Protein 4UUY (pdb70)

GO terms:
  GO:0000329 fungal-type vacuole membrane (C, IDA)
  GO:0035542 regulation of SNARE complex assembly (P, IDA)
  GO:0042144 vacuole fusion, non-autophagic (P, IDA)
  GO:0035091 phosphatidylinositol binding (F, IDA)
  GO:0033263 CORVET complex (C, IDA)
  GO:0099022 vesicle tethering (P, IDA)
  GO:0045324 late endosome to vacuole transport (P, IGI)
  GO:0006895 Golgi to endosome transport (P, IGI)
  GO:0042144 vacuole fusion, non-autophagic (P, IMP)
  GO:0030674 protein-macromolecule adaptor activity (F, IMP)
  GO:0006904 vesicle docking involved in exocytosis (P, IMP)
  GO:0030897 HOPS complex (C, IPI)
  GO:0005515 protein binding (F, IPI)
  GO:0031901 early endosome membrane (C, IDA)
  GO:0032889 regulation of vacuole fusion, non-autophagic (P, IDA)

Foldseek 3Di:
DKDKDKFFDDDPVADDPWWWADWAAAQQWIWTDTFFKIWIARNVHGVDIDMAGHPDDDDPKGWDDWDAFLHRQWIWTAIPQQWIWIQGPRDIATAVVRRNFAWLDWAHPGRFKIWTKGFWADWIKIWGHPPNYIDIDTAEHERVATGIWNEWDDDPQWIWTDGQQKIAIALGNPPPDPNDYHGLEMDGDAADPDAALGQKEDAPQKIWGQGPFFIWIDGSVAHRCGSVPIDTQGPVLDPDPWRAWYDAPFWIWTADFFKIWIAGPQPRDTPDIDGDQGWNYKYAHNVVRWIWTDHRHTIMTTDMPCVCVVCVVRVPD/DKDKDKFFDDDPVADPPFWWDDWAAAQQWIWIDTFFKIWTARNVDGVDIDMAGHPDDDDPKGWDDWDAFLHRQWIWTAIPQQWIWIQGPRDIATAVVRRNFAWLDWAHPGRFKIWTKGFFADWIKIWGHPPNYIDIDTAEHERVATGIWNEWDDDQQWIWTDGQQKIAIALGNPPPDPNDYHGLEMDGDAADPDAALGQKEDAPQKIWGQGPFFIWIDGSVAHRCGSVPIDTQGQCLDPPSDWRAWDDAPFWIWTADFFKIWIAGPQPRDTPDIDGDVWGWNYKYAHNVVRWIWTDTRRTIMTTDMPCPCVVCVVRVD

Radius of gyration: 25.16 Å; Cα contacts (8 Å, |Δi|>4): 1582; chains: 2; bounding box: 57×69×65 Å

Solvent-accessible surface area: 28488 Å² total; per-residue (Å²): 95,31,120,25,106,34,81,83,33,142,32,154,38,17,101,84,124,43,85,2,36,39,1,70,6,4,27,20,30,0,0,0,0,6,85,92,22,0,32,32,7,28,42,132,76,85,93,101,56,63,108,40,92,8,56,34,64,152,136,137,1,20,7,92,38,4,37,17,1,49,30,2,5,0,8,1,0,21,1,72,83,12,37,3,0,3,5,53,100,38,134,53,43,62,4,119,124,17,118,108,35,55,16,34,17,32,41,27,46,65,8,10,2,3,0,8,0,35,91,173,39,11,59,0,43,69,1,62,1,63,17,177,53,3,70,76,104,46,16,0,44,15,176,194,46,68,15,16,0,57,1,9,1,44,44,71,1,10,0,0,0,1,0,86,38,19,2,6,4,0,87,71,1,81,150,74,167,41,44,4,65,132,30,52,20,63,71,132,60,111,91,30,157,106,126,15,66,68,46,14,14,18,30,73,5,14,1,0,5,4,6,30,81,2,0,4,5,16,41,4,67,165,202,44,144,31,6,79,82,26,83,56,0,56,74,171,60,22,36,159,98,18,21,2,0,4,0,0,13,31,2,0,1,0,0,29,136,61,26,0,0,0,0,3,18,57,77,30,76,50,46,19,64,78,85,59,116,124,9,43,3,8,11,38,0,45,16,22,28,26,6,8,0,10,0,29,87,32,0,16,39,2,29,34,60,45,10,1,18,39,6,4,103,91,44,43,243,102,32,112,26,106,34,81,84,31,140,26,169,44,17,88,93,127,39,89,1,29,39,1,71,6,4,27,18,30,0,0,0,0,9,81,90,22,0,33,32,9,25,39,128,75,73,94,100,53,61,106,42,93,8,57,34,65,150,137,138,1,20,8,90,54,4,41,18,1,50,31,2,3,0,7,0,0,27,0,58,83,3,37,4,0,4,5,41,89,38,132,54,43,62,3,120,123,16,119,102,32,59,29,36,17,32,42,27,47,66,8,11,1,2,0,8,0,34,88,166,38,10,58,0,45,68,1,24,2,63,24,176,54,3,70,78,106,48,16,0,44,18,175,195,46,67,16,15,0,57,1,9,1,46,42,72,1,9,0,0,0,1,0,87,37,19,1,7,3,0,86,74,2,83,152,73,188,61,53,4,64,134,29,51,20,63,71,129,61,112,93,26,156,105,124,15,65,68,45,14,14,18,31,73,5,13,0,0,6,3,7,31,80,2,0,4,5,16,41,5,66,165,199,45,146,30,6,78,81,24,81,54,0,54,41,155,62,12,35,111,199,124,17,22,2,0,4,0,0,14,31,2,0,1,0,0,26,156,45,22,0,0,0,0,3,17,60,78,29,73,50,46,20,62,77,85,61,197,58,120,8,44,2,8,12,38,0,43,16,20,28,26,5,7,0,10,0,30,92,36,0,16,40,2,32,34,54,58,11,1,24,38,5,3,102,92,51,89

B-factor: mean 33.22, std 14.33, range [13.37, 107.97]

Sequence (635 aa):
SIKTRIEEVQLQFLTGNTELTHLKVSNDQLIVTTQRTIYRINLQDPAIVNHFDCPLSKELETIMNVHVSPMGSVILIRRTNFGRYMLLKDGEFTQLNKIKNLDLSSSLHWINETTFLMGIKKTPKLYRVELTGKDITTKLWYENKKLSGGIDDGIAYWEGSLLLTIKDNILYWRDVTNMKFPLVLPDESEQFERLKHHAIKKKFDSYNGLFAWVTSNGIVFGDLKEFGKFLSSSKVLLNFELPDLIKDIVLTAFHILLLRKNTVTMVSQLNNDVVFHETIEKFLGLVRDSVKETFWCCFSNINVFEIIIENEPNSVWNLLVRSIKTRIEEVQLQFLTGNTELTHLKVSNNDQLIVTTQRTIYRINLQDPAIVNHFDCPLSKELETIMNVHVSPMGSVILIRTNFGRYMLLKDGEFTQLNKIKNLDLSSSLHWINETTFLMGIKKTPKLYRVELTGKDITTKLWYENKKLSGGIDDGIAYWEGSLLLTIKDNILYWRDVTNMKFPLVLPDESEQFERLKHHAIKKKFDSYNGLFAWVTSNGIVFGDLKEFGKFLSSSKVLLNFELPDYLIKDIVLTAFHILLLRKNTVTMVSQLNNDVVFHETINEKFLGLVRDSVKETFWCCFSNINVFEIIIENEPNSVWNLLV

InterPro domains:
  IPR000547 Clathrin, heavy chain/VPS, 7-fold repeat [PS50236] (585-741)
  IPR000547 Clathrin, heavy chain/VPS, 7-fold repeat [SM00299] (585-741)
  IPR007810 Pep3/Vps18, beta-propeller domain [PF05131] (4-335)
  IPR058919 Pep3/Vps18, RING C-terminal domain [PF26148] (821-900)

Secondary structure (DSSP, 8-state):
--EEEEEEE--TTTTTT----EEEEETTEEEEE-SSEEEEEETTSTT-EEEEE----SSS--EEEEEE-TTSS-EEEEETTS-EEEEETTEEEE-GGGTT--EEEEEESSSSEEEEEETTS-EEEEEEE-SS-EEEEEEEE-TTS-S-EEEEEEETTEEEEEETTEEEEES--TTS-SSB-S-SEEEE--B--S--S-SEEEETTEEEEEBSSEEEEEETT----TTTT-EEEEGGGS---EEEEEE-SSEEEEEETTEEEEEETTT--EEEEEE---EEEEEEETTTTEEEEEESS-EEEEEEESHHHHHHHHH--/--EEEEEEE--GGG-SS----EEEEETTEEEEE-SSEEEEEETTSTT-EEEEE----SSS--EEEEEE-TTSS-EEEEETTS-EEEEETTEEEE-GGGTT--EEEEEESSSSEEEEEETTS-EEEEEEE-SS-EEEEEEEE-TTS-S-EEEEEEETTEEEEEETTEEEEES--TTS-SSB-S-SEEEE--B--S--S-SEEEETTEEEEEBSSEEEEEETT----TTTT-EEEEGGGSS---EEEEEE-SSEEEEEETTEEEEEETTT--EEEEEE----EEEEEEETTTTEEEEEESS-EEEEEEESHHHHHHHHH-

Structure (mmCIF, N/CA/C/O backbone):
data_4UUY
#
_entry.id   4UUY
#
_cell.length_a   56.250
_cell.length_b   77.534
_cell.length_c   84.508
_cell.angle_alpha   90.00
_cell.angle_beta   98.91
_cell.angle_gamma   90.00
#
_symmetry.space_group_name_H-M   'P 1 21 1'
#
loop_
_entity.id
_entity.type
_entity.pdbx_description
1 polymer 'VACUOLAR MEMBRANE PROTEIN PEP3'
2 non-polymer 'SULFATE ION'
3 non-polymer 1,2-ETHANEDIOL
4 non-polymer GLYCEROL
5 water water
#
loop_
_atom_site.group_PDB
_atom_site.id
_atom_site.type_symbol
_atom_site.label_atom_id
_atom_site.label_alt_id
_atom_site.label_comp_id
_atom_site.label_asym_id
_atom_site.label_entity_id
_atom_site.label_seq_id
_atom_site.pdbx_PDB_ins_code
_atom_site.Cartn_x
_atom_site.Cartn_y
_atom_site.Cartn_z
_atom_site.occupancy
_atom_site.B_iso_or_equiv
_atom_site.auth_seq_id
_atom_site.auth_comp_id
_atom_site.auth_asym_id
_atom_site.auth_atom_id
_atom_site.pdbx_PDB_model_num
ATOM 1 N N . SER A 1 2 ? 8.738 0.823 9.899 1.00 35.97 2 SER A N 1
ATOM 2 C CA . SER A 1 2 ? 8.335 1.371 8.566 1.00 35.72 2 SER A CA 1
ATOM 3 C C . SER A 1 2 ? 7.852 2.841 8.581 1.00 32.68 2 SER A C 1
ATOM 4 O O . SER A 1 2 ? 6.875 3.206 9.225 1.00 31.49 2 SER A O 1
ATOM 7 N N . ILE A 1 3 ? 8.568 3.679 7.849 1.00 31.20 3 ILE A N 1
ATOM 8 C CA . ILE A 1 3 ? 8.304 5.112 7.822 1.00 28.91 3 ILE A CA 1
ATOM 9 C C . ILE A 1 3 ? 7.054 5.407 6.997 1.00 29.16 3 ILE A C 1
ATOM 10 O O . ILE A 1 3 ? 6.788 4.731 6.022 1.00 30.22 3 ILE A O 1
ATOM 15 N N . LYS A 1 4 ? 6.270 6.388 7.418 1.00 29.10 4 LYS A N 1
ATOM 16 C CA . LYS A 1 4 ? 5.118 6.841 6.655 1.00 30.39 4 LYS A CA 1
ATOM 17 C C . LYS A 1 4 ? 5.265 8.329 6.395 1.00 27.91 4 LYS A C 1
ATOM 18 O O . LYS A 1 4 ? 5.377 9.103 7.314 1.00 25.71 4 LYS A O 1
ATOM 24 N N . THR A 1 5 ? 5.296 8.705 5.123 1.00 27.61 5 THR A N 1
ATOM 25 C CA . THR A 1 5 ? 5.389 10.101 4.712 1.00 26.75 5 THR A CA 1
ATOM 26 C C . THR A 1 5 ? 4.201 10.447 3.844 1.00 27.60 5 THR A C 1
ATOM 27 O O . THR A 1 5 ? 3.742 9.626 3.053 1.00 29.18 5 THR A O 1
ATOM 31 N N . ARG A 1 6 ? 3.683 11.657 4.006 1.00 28.14 6 ARG A N 1
ATOM 32 C CA . ARG A 1 6 ? 2.686 12.204 3.079 1.00 29.41 6 ARG A CA 1
ATOM 33 C C . ARG A 1 6 ? 2.701 13.724 3.111 1.00 27.97 6 ARG A C 1
ATOM 34 O O . ARG A 1 6 ? 3.192 14.325 4.058 1.00 26.81 6 ARG A O 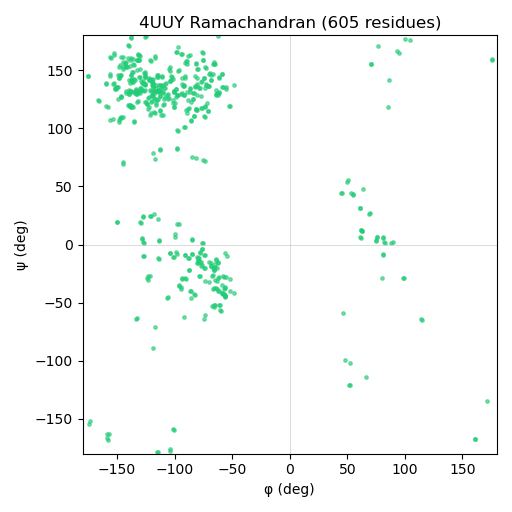1
ATOM 42 N N . ILE A 1 7 ? 2.142 14.328 2.076 1.00 27.88 7 ILE A N 1
ATOM 43 C CA . ILE A 1 7 ? 2.118 15.761 1.930 1.00 27.34 7 ILE A CA 1
ATOM 44 C C . ILE A 1 7 ? 0.670 16.254 2.044 1.00 28.49 7 ILE A C 1
ATOM 45 O O . ILE A 1 7 ? -0.215 15.758 1.371 1.00 29.10 7 ILE A O 1
ATOM 50 N N . GLU A 1 8 ? 0.435 17.225 2.911 1.00 29.71 8 GLU A N 1
ATOM 51 C CA . GLU A 1 8 ? -0.895 17.764 3.100 1.00 32.42 8 GLU A CA 1
ATOM 52 C C . GLU A 1 8 ? -0.881 19.264 2.919 1.00 32.22 8 GLU A C 1
ATOM 53 O O . GLU A 1 8 ? -0.046 19.955 3.472 1.00 30.24 8 GLU A O 1
ATOM 59 N N . GLU A 1 9 ? -1.829 19.762 2.147 1.00 35.73 9 GLU A N 1
ATOM 60 C CA . GLU A 1 9 ? -1.977 21.187 1.938 1.00 37.30 9 GLU A CA 1
ATOM 61 C C . GLU A 1 9 ? -2.428 21.837 3.229 1.00 38.55 9 GLU A C 1
ATOM 62 O O . GLU A 1 9 ? -3.229 21.281 3.986 1.00 38.65 9 GLU A O 1
ATOM 68 N N . VAL A 1 10 ? -1.893 23.018 3.489 1.00 39.35 10 VAL A N 1
ATOM 69 C CA . VAL A 1 10 ? -2.278 23.790 4.645 1.00 40.97 10 VAL A CA 1
ATOM 70 C C . VAL A 1 10 ? -3.182 24.938 4.174 1.00 42.85 10 VAL A C 1
ATOM 71 O O . VAL A 1 10 ? -2.806 25.721 3.290 1.00 43.06 10 VAL A O 1
ATOM 75 N N . GLN A 1 11 ? -4.360 25.048 4.771 1.00 46.52 11 GLN A N 1
ATOM 76 C CA . GLN A 1 11 ? -5.304 26.122 4.419 1.00 50.52 11 GLN A CA 1
ATOM 77 C C . GLN A 1 11 ? -4.891 27.473 5.035 1.00 50.49 11 GLN A C 1
ATOM 78 O O . GLN A 1 11 ? -4.844 27.617 6.246 1.00 47.01 11 GLN A O 1
ATOM 84 N N . LEU A 1 12 ? -4.601 28.453 4.181 1.00 54.11 12 LEU A N 1
ATOM 85 C CA . LEU A 1 12 ? -4.160 29.784 4.607 1.00 57.28 12 LEU A CA 1
ATOM 86 C C . LEU A 1 12 ? -5.126 30.852 4.141 1.00 60.23 12 LEU A C 1
ATOM 87 O O . LEU A 1 12 ? -4.876 31.579 3.162 1.00 62.83 12 LEU A O 1
ATOM 92 N N . GLN A 1 13 ? -6.221 30.964 4.869 1.00 61.62 13 GLN A N 1
ATOM 93 C CA . GLN A 1 13 ? -7.278 31.869 4.468 1.00 66.08 13 GLN A CA 1
ATOM 94 C C . GLN A 1 13 ? -6.853 33.328 4.351 1.00 65.13 13 GLN A C 1
ATOM 95 O O . GLN A 1 13 ? -7.310 34.038 3.444 1.00 66.71 13 GLN A O 1
ATOM 101 N N . PHE A 1 14 ? -5.943 33.752 5.220 1.00 60.90 14 PHE A N 1
ATOM 102 C CA . PHE A 1 14 ? -5.510 35.147 5.268 1.00 62.48 14 PHE A CA 1
ATOM 103 C C . PHE A 1 14 ? -4.993 35.742 3.958 1.00 63.44 14 PHE A C 1
ATOM 104 O O . PHE A 1 14 ? -4.778 36.954 3.889 1.00 62.85 14 PHE A O 1
ATOM 112 N N . LEU A 1 15 ? -4.779 34.912 2.942 1.00 66.84 15 LEU A N 1
ATOM 113 C CA . LEU A 1 15 ? -4.156 35.354 1.702 1.00 72.80 15 LEU A CA 1
ATOM 114 C C . LEU A 1 15 ? -5.128 35.818 0.611 1.00 78.35 15 LEU A C 1
ATOM 115 O O . LEU A 1 15 ? -5.091 36.974 0.203 1.00 80.61 15 LEU A O 1
ATOM 120 N N . THR A 1 16 ? -5.976 34.899 0.142 1.00 82.96 16 THR A N 1
ATOM 121 C CA . THR A 1 16 ? -6.921 35.123 -0.979 1.00 87.46 16 THR A CA 1
ATOM 122 C C . THR A 1 16 ? -6.258 35.093 -2.391 1.00 88.12 16 THR A C 1
ATOM 123 O O . THR A 1 16 ? -5.023 35.047 -2.540 1.00 86.98 16 THR A O 1
ATOM 127 N N . GLY A 1 17 ? -7.110 35.102 -3.417 1.00 88.45 17 GLY A N 1
ATOM 128 C CA . GLY A 1 17 ? -6.713 34.884 -4.816 1.00 85.76 17 GLY A CA 1
ATOM 129 C C . GLY A 1 17 ? -5.639 35.792 -5.385 1.00 82.71 17 GLY A C 1
ATOM 130 O O . GLY A 1 17 ? -4.905 35.396 -6.284 1.00 79.87 17 GLY A O 1
ATOM 131 N N . ASN A 1 18 ? -5.549 37.008 -4.861 1.00 81.89 18 ASN A N 1
ATOM 132 C CA . ASN A 1 18 ? -4.653 38.035 -5.400 1.00 81.33 18 ASN A CA 1
ATOM 133 C C . ASN A 1 18 ? -3.169 37.820 -5.087 1.00 74.90 18 ASN A C 1
ATOM 134 O O . ASN A 1 18 ? -2.346 37.608 -5.983 1.00 76.55 18 ASN A O 1
ATOM 139 N N . THR A 1 19 ? -2.833 37.867 -3.808 1.00 65.69 19 THR A N 1
ATOM 140 C CA . THR A 1 19 ? -1.470 38.092 -3.414 1.00 59.68 19 THR A CA 1
ATOM 141 C C . THR A 1 19 ? -0.734 36.759 -3.248 1.00 53.86 19 THR A C 1
ATOM 142 O O . THR A 1 19 ? -1.318 35.730 -2.860 1.00 53.68 19 THR A O 1
ATOM 146 N N . GLU A 1 20 ? 0.546 36.794 -3.601 1.00 47.40 20 GLU A N 1
ATOM 147 C CA . GLU A 1 20 ? 1.389 35.616 -3.600 1.00 43.88 20 GLU A CA 1
ATOM 148 C C . GLU A 1 20 ? 2.339 35.573 -2.430 1.00 39.39 20 GLU A C 1
ATOM 149 O O . GLU A 1 20 ? 2.772 36.601 -1.915 1.00 36.95 20 GLU A O 1
ATOM 155 N N . LEU A 1 21 ? 2.691 34.344 -2.076 1.00 36.00 21 LEU A N 1
ATOM 156 C CA . LEU A 1 21 ? 3.685 34.071 -1.063 1.00 32.86 21 LEU A CA 1
ATOM 157 C C . LEU A 1 21 ? 5.076 34.208 -1.648 1.00 30.06 21 LEU A C 1
ATOM 158 O O . LEU A 1 21 ? 5.296 33.865 -2.794 1.00 30.10 21 LEU A O 1
ATOM 163 N N . THR A 1 22 ? 6.004 34.729 -0.857 1.00 27.85 22 THR A N 1
ATOM 164 C CA . THR A 1 22 ? 7.406 34.843 -1.260 1.00 27.10 22 THR A CA 1
ATOM 165 C C . THR A 1 22 ? 8.365 34.131 -0.289 1.00 25.26 22 THR A C 1
ATOM 166 O O . THR A 1 22 ? 9.436 33.705 -0.699 1.00 24.85 22 THR A O 1
ATOM 170 N N . HIS A 1 23 ? 8.014 34.057 0.986 1.00 24.55 23 HIS A N 1
ATOM 171 C CA . HIS A 1 23 ? 8.831 33.313 1.959 1.00 24.42 23 HIS A CA 1
ATOM 172 C C . HIS A 1 23 ? 7.982 32.621 3.008 1.00 24.19 23 HIS A C 1
ATOM 173 O O . HIS A 1 23 ? 6.882 33.082 3.349 1.00 24.21 23 HIS A O 1
ATOM 180 N N . LEU A 1 24 ? 8.519 31.514 3.514 1.00 23.41 24 LEU A N 1
ATOM 181 C CA . LEU A 1 24 ? 7.925 30.771 4.609 1.00 22.37 24 LEU A CA 1
ATOM 182 C C . LEU A 1 24 ? 9.011 30.351 5.575 1.00 20.93 24 LEU A C 1
ATOM 183 O O . LEU A 1 24 ? 10.048 29.864 5.165 1.00 20.22 24 LEU A O 1
ATOM 188 N N . LYS A 1 25 ? 8.776 30.584 6.860 1.00 20.51 25 LYS A N 1
ATOM 189 C CA . LYS A 1 25 ? 9.589 29.989 7.910 1.00 20.46 25 LYS A CA 1
ATOM 190 C C . LYS A 1 25 ? 8.669 29.416 8.961 1.00 20.99 25 LYS A C 1
ATOM 191 O O . LYS A 1 25 ? 7.551 29.909 9.146 1.00 22.93 25 LYS A O 1
ATOM 197 N N . VAL A 1 26 ? 9.111 28.356 9.634 1.00 19.53 26 VAL A N 1
ATOM 198 C CA . VAL A 1 26 ? 8.338 27.812 10.744 1.00 18.61 26 VAL A CA 1
ATOM 199 C C . VAL A 1 26 ? 9.255 27.562 11.912 1.00 18.70 26 VAL A C 1
ATOM 200 O O . VAL A 1 26 ? 10.335 26.945 11.772 1.00 16.77 26 VAL A O 1
ATOM 204 N N . SER A 1 27 ? 8.837 28.073 13.075 1.00 19.95 27 SER A N 1
ATOM 205 C CA . SER A 1 27 ? 9.689 28.009 14.243 1.00 20.66 27 SER A CA 1
ATOM 206 C C . SER A 1 27 ? 8.851 27.915 15.479 1.00 20.96 27 SER A C 1
ATOM 207 O O . SER A 1 27 ? 7.949 28.713 15.654 1.00 20.03 27 SER A O 1
ATOM 210 N N . ASN A 1 28 ? 9.097 26.885 16.296 1.00 20.79 28 ASN A N 1
ATOM 211 C CA . ASN A 1 28 ? 8.364 26.690 17.527 1.00 21.75 28 ASN A CA 1
ATOM 212 C C . ASN A 1 28 ? 6.841 26.690 17.338 1.00 21.42 28 ASN A C 1
ATOM 213 O O . ASN A 1 28 ? 6.091 27.315 18.120 1.00 20.75 28 ASN A O 1
ATOM 218 N N . ASP A 1 29 ? 6.389 25.990 16.301 1.00 20.39 29 ASP A N 1
ATOM 219 C CA . ASP A 1 29 ? 4.964 25.982 15.886 1.00 21.28 29 ASP A CA 1
ATOM 220 C C . ASP A 1 29 ? 4.380 27.320 15.447 1.00 21.25 29 ASP A C 1
ATOM 221 O O . ASP A 1 29 ? 3.156 27.439 15.302 1.00 20.87 29 ASP A O 1
ATOM 226 N N . GLN A 1 30 ? 5.241 28.303 15.225 1.00 21.53 30 GLN A N 1
ATOM 227 C CA . GLN A 1 30 ? 4.819 29.581 14.661 1.00 24.46 30 GLN A CA 1
ATOM 228 C C . GLN A 1 30 ? 5.167 29.578 13.191 1.00 23.11 30 GLN A C 1
ATOM 229 O O . GLN A 1 30 ? 6.313 29.449 12.819 1.00 20.38 30 GLN A O 1
ATOM 235 N N . LEU A 1 31 ? 4.144 29.691 12.364 1.00 24.50 31 LEU A N 1
ATOM 236 C CA . LEU A 1 31 ? 4.332 29.752 10.947 1.00 25.05 31 LEU A CA 1
ATOM 237 C C . LEU A 1 31 ? 4.443 31.213 10.519 1.00 25.05 31 LEU A C 1
ATOM 238 O O . LEU A 1 31 ? 3.632 32.065 10.887 1.00 24.53 31 LEU A O 1
ATOM 243 N N . ILE A 1 32 ? 5.487 31.513 9.767 1.00 26.08 32 ILE A N 1
ATOM 244 C CA . ILE A 1 32 ? 5.722 32.869 9.277 1.00 27.32 32 ILE A CA 1
ATOM 245 C C . ILE A 1 32 ? 5.747 32.822 7.769 1.00 26.81 32 ILE A C 1
ATOM 246 O O . ILE A 1 32 ? 6.646 32.224 7.190 1.00 26.38 32 ILE A O 1
ATOM 251 N N . VAL A 1 33 ? 4.740 33.446 7.154 1.00 27.44 33 VAL A N 1
ATOM 252 C CA . VAL A 1 33 ? 4.658 33.616 5.708 1.00 27.30 33 VAL A CA 1
ATOM 253 C C . VAL A 1 33 ? 4.751 35.104 5.364 1.00 26.61 33 VAL A C 1
ATOM 254 O O . VAL A 1 33 ? 4.215 35.951 6.075 1.00 27.16 33 VAL A O 1
ATOM 258 N N . THR A 1 34 ? 5.403 35.411 4.251 1.00 25.65 34 THR A N 1
ATOM 259 C CA . THR A 1 34 ? 5.468 36.783 3.746 1.00 25.05 34 THR A CA 1
ATOM 260 C C . THR A 1 34 ? 5.001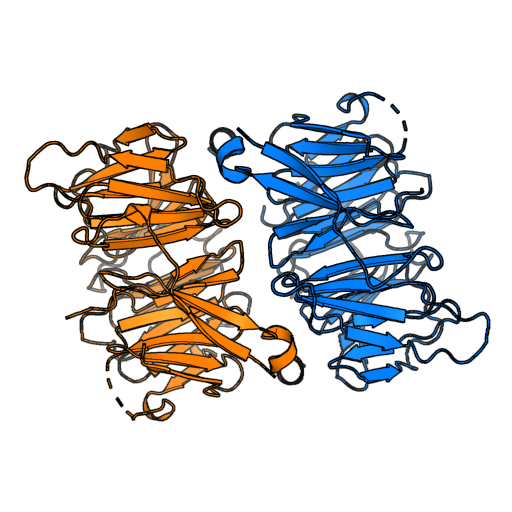 36.842 2.322 1.00 24.72 34 THR A C 1
ATOM 261 O O . THR A 1 34 ? 5.141 35.880 1.561 1.00 24.79 34 THR A O 1
ATOM 265 N N . THR A 1 35 ? 4.409 37.981 1.988 1.00 24.73 35 THR A N 1
ATOM 266 C CA . THR A 1 35 ? 4.141 38.361 0.627 1.00 25.26 35 THR A CA 1
ATOM 267 C C . THR A 1 35 ? 5.232 39.364 0.263 1.00 25.34 35 THR A C 1
ATOM 268 O O . THR A 1 35 ? 6.280 39.381 0.900 1.00 23.68 35 THR A O 1
ATOM 272 N N . GLN A 1 36 ? 4.986 40.188 -0.748 1.00 27.35 36 GLN A N 1
ATOM 273 C CA . GLN A 1 36 ? 5.891 41.280 -1.119 1.00 28.43 36 GLN A CA 1
ATOM 274 C C . GLN A 1 36 ? 6.118 42.255 0.034 1.00 26.80 36 GLN A C 1
ATOM 275 O O . GLN A 1 36 ? 7.238 42.694 0.253 1.00 24.38 36 GLN A O 1
ATOM 281 N N . ARG A 1 37 ? 5.043 42.590 0.751 1.00 26.98 37 ARG A N 1
ATOM 282 C CA . ARG A 1 37 ? 5.055 43.686 1.728 1.00 27.77 37 ARG A CA 1
ATOM 283 C C . ARG A 1 37 ? 4.572 43.367 3.152 1.00 26.56 37 ARG A C 1
ATOM 284 O O . ARG A 1 37 ? 4.719 44.204 4.033 1.00 25.57 37 ARG A O 1
ATOM 292 N N . THR A 1 38 ? 3.982 42.189 3.368 1.00 25.17 38 THR A N 1
ATOM 293 C CA . THR A 1 38 ? 3.342 41.871 4.629 1.00 24.49 38 THR A CA 1
ATOM 294 C C . THR A 1 38 ? 3.904 40.562 5.191 1.00 23.68 38 THR A C 1
ATOM 295 O O . THR A 1 38 ? 4.208 39.627 4.437 1.00 22.26 38 THR A O 1
ATOM 299 N N . ILE A 1 39 ? 4.010 40.522 6.517 1.00 23.27 39 ILE A N 1
ATOM 300 C CA . ILE A 1 39 ? 4.489 39.374 7.245 1.00 23.98 39 ILE A CA 1
ATOM 301 C C . ILE A 1 39 ? 3.363 38.857 8.125 1.00 24.88 39 ILE A C 1
ATOM 302 O O . ILE A 1 39 ? 2.870 39.594 8.975 1.00 24.95 39 ILE A O 1
ATOM 307 N N . TYR A 1 40 ? 2.988 37.590 7.921 1.00 25.50 40 TYR A N 1
ATOM 308 C CA . TYR A 1 40 ? 1.911 36.936 8.673 1.00 26.86 40 TYR A CA 1
ATOM 309 C C . TYR A 1 40 ? 2.490 35.897 9.619 1.00 27.59 40 TYR A C 1
ATOM 310 O O . TYR A 1 40 ? 3.358 35.129 9.218 1.00 27.41 40 TYR A O 1
ATOM 319 N N . ARG A 1 41 ? 2.006 35.889 10.866 1.00 29.66 41 ARG A N 1
ATOM 320 C CA . ARG A 1 41 ? 2.421 34.932 11.888 1.00 31.48 41 ARG A CA 1
ATOM 321 C C . ARG A 1 41 ? 1.180 34.221 12.387 1.00 31.12 41 ARG A C 1
ATOM 322 O O . ARG A 1 41 ? 0.195 34.861 12.730 1.00 30.50 41 ARG A O 1
ATOM 330 N N . ILE A 1 42 ? 1.229 32.890 12.342 1.00 30.32 42 ILE A N 1
ATOM 331 C CA . ILE A 1 42 ? 0.147 32.040 12.794 1.00 31.37 42 ILE A CA 1
ATOM 332 C C . ILE A 1 42 ? 0.674 30.955 13.718 1.00 29.30 42 ILE A C 1
ATOM 333 O O . ILE A 1 42 ? 1.659 30.272 13.407 1.00 28.75 42 ILE A O 1
ATOM 338 N N . ASN A 1 43 ? 0.007 30.799 14.848 1.00 28.64 43 ASN A N 1
ATOM 339 C CA . ASN A 1 43 ? 0.303 29.720 15.758 1.00 28.48 43 ASN A CA 1
ATOM 340 C C . ASN A 1 43 ? -0.399 28.474 15.249 1.00 28.10 43 ASN A C 1
ATOM 341 O O . ASN A 1 43 ? -1.634 28.413 15.186 1.00 27.01 43 ASN A O 1
ATOM 346 N N . LEU A 1 44 ? 0.389 27.475 14.899 1.00 27.11 44 LEU A N 1
ATOM 347 C CA . LEU A 1 44 ? -0.189 26.263 14.367 1.00 29.52 44 LEU A CA 1
ATOM 348 C C . LEU A 1 44 ? -1.085 25.546 15.360 1.00 30.81 44 LEU A C 1
ATOM 349 O O . LEU A 1 44 ? -1.900 24.740 14.951 1.00 31.32 44 LEU A O 1
ATOM 354 N N . GLN A 1 45 ? -0.939 25.826 16.652 1.00 32.12 45 GLN A N 1
ATOM 355 C CA . GLN A 1 45 ? -1.790 25.191 17.649 1.00 34.62 45 GLN A CA 1
ATOM 356 C C . GLN A 1 45 ? -3.143 25.877 17.725 1.00 35.47 45 GLN A C 1
ATOM 357 O O . GLN A 1 45 ? -4.076 25.320 18.275 1.00 35.81 45 GLN A O 1
ATOM 363 N N . ASP A 1 46 ? -3.235 27.084 17.165 1.00 35.23 46 ASP A N 1
ATOM 364 C CA . ASP A 1 46 ? -4.483 27.847 17.096 1.00 35.35 46 ASP A CA 1
ATOM 365 C C . ASP A 1 46 ? -4.530 28.644 15.785 1.00 34.36 46 ASP A C 1
ATOM 366 O O . ASP A 1 46 ? -4.378 29.858 15.792 1.00 33.37 46 ASP A O 1
ATOM 371 N N . PRO A 1 47 ? -4.709 27.957 14.653 1.00 34.02 47 PRO A N 1
ATOM 372 C CA . PRO A 1 47 ? -4.552 28.591 13.324 1.00 34.55 47 PRO A CA 1
ATOM 373 C C . PRO A 1 47 ? -5.503 29.697 12.879 1.00 35.70 47 PRO A C 1
ATOM 374 O O . PRO A 1 47 ? -5.170 30.404 11.947 1.00 36.07 47 PRO A O 1
ATOM 378 N N . ALA A 1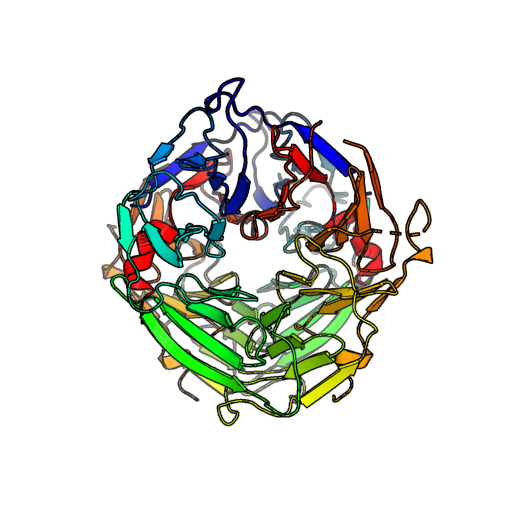 48 ? -6.648 29.853 13.528 1.00 36.83 48 ALA A N 1
ATOM 379 C CA . ALA A 1 48 ? -7.623 30.875 13.149 1.00 38.40 48 ALA A CA 1
ATOM 380 C C . ALA A 1 48 ? -7.249 32.279 13.674 1.00 38.32 48 ALA A C 1
ATOM 381 O O . ALA A 1 48 ? -7.849 33.284 13.284 1.00 38.75 48 ALA A O 1
ATOM 383 N N . ILE A 1 49 ? -6.271 32.342 14.571 1.00 37.23 49 ILE A N 1
ATOM 384 C CA . ILE A 1 49 ? -5.695 33.620 14.976 1.00 37.02 49 ILE A CA 1
ATOM 385 C C . ILE A 1 49 ? -4.541 33.888 14.025 1.00 35.10 49 ILE A C 1
ATOM 386 O O . ILE A 1 49 ? -3.554 33.145 13.980 1.00 33.52 49 ILE A O 1
ATOM 391 N N . VAL A 1 50 ? -4.695 34.944 13.247 1.00 34.66 50 VAL A N 1
ATOM 392 C CA . VAL A 1 50 ? -3.688 35.358 12.303 1.00 33.63 50 VAL A CA 1
ATOM 393 C C . VAL A 1 50 ? -3.254 36.768 12.690 1.00 32.81 50 VAL A C 1
ATOM 394 O O . VAL A 1 50 ? -4.080 37.662 12.824 1.00 32.13 50 VAL A O 1
ATOM 398 N N . ASN A 1 51 ? -1.960 36.942 12.920 1.00 31.35 51 ASN A N 1
ATOM 399 C CA . ASN A 1 51 ? -1.408 38.265 13.164 1.00 32.31 51 ASN A CA 1
ATOM 400 C C . ASN A 1 51 ? -0.702 38.673 11.889 1.00 30.67 51 ASN A C 1
ATOM 401 O O . ASN A 1 51 ? -0.203 37.824 11.156 1.00 28.01 51 ASN A O 1
ATOM 406 N N . HIS A 1 52 ? -0.665 39.963 11.620 1.00 31.18 52 HIS A N 1
ATOM 407 C CA . HIS A 1 52 ? 0.066 40.452 10.463 1.00 31.85 52 HIS A CA 1
ATOM 408 C C . HIS A 1 52 ? 0.813 41.723 10.812 1.00 31.95 52 HIS A C 1
ATOM 409 O O . HIS A 1 52 ? 0.412 42.478 11.704 1.00 32.56 52 HIS A O 1
ATOM 416 N N . PHE A 1 53 ? 1.894 41.950 10.080 1.00 30.67 53 PHE A N 1
ATOM 417 C CA . PHE A 1 53 ? 2.783 43.065 10.307 1.00 30.61 53 PHE A CA 1
ATOM 418 C C . PHE A 1 53 ? 3.155 43.646 8.955 1.00 30.12 53 PHE A C 1
ATOM 419 O O . PHE A 1 53 ? 3.707 42.956 8.102 1.00 28.77 53 PHE A O 1
ATOM 427 N N . ASP A 1 54 ? 2.801 44.903 8.741 1.00 31.67 54 ASP A N 1
ATOM 428 C CA . ASP A 1 54 ? 3.093 45.576 7.477 1.00 32.92 54 ASP A CA 1
ATOM 429 C C . ASP A 1 54 ? 4.532 46.056 7.517 1.00 31.58 54 ASP A C 1
ATOM 430 O O . ASP A 1 54 ? 4.891 46.872 8.351 1.00 30.84 54 ASP A O 1
ATOM 435 N N . CYS A 1 55 ? 5.380 45.526 6.650 1.00 32.12 55 CYS A N 1
ATOM 436 C CA . CYS A 1 55 ? 6.790 45.923 6.667 1.00 32.35 55 CYS A CA 1
ATOM 437 C C . CYS A 1 55 ? 6.801 47.411 6.340 1.00 34.25 55 CYS A C 1
ATOM 438 O O . CYS A 1 55 ? 6.155 47.822 5.381 1.00 34.66 55 CYS A O 1
ATOM 441 N N . PRO A 1 56 ? 7.504 48.230 7.147 1.00 36.19 56 PRO A N 1
ATOM 442 C CA . PRO A 1 56 ? 7.449 49.688 6.980 1.00 38.73 56 PRO A CA 1
ATOM 443 C C . PRO A 1 56 ? 8.271 50.124 5.774 1.00 41.02 56 PRO A C 1
ATOM 444 O O . PRO A 1 56 ? 9.352 50.692 5.922 1.00 42.13 56 PRO A O 1
ATOM 448 N N . LEU A 1 57 ? 7.747 49.844 4.590 1.00 42.86 57 LEU A N 1
ATOM 449 C CA . LEU A 1 57 ? 8.488 50.036 3.369 1.00 45.45 57 LEU A CA 1
ATOM 450 C C . LEU A 1 57 ? 8.327 51.474 2.899 1.00 51.08 57 LEU A C 1
ATOM 451 O O . LEU A 1 57 ? 7.264 51.869 2.438 1.00 50.67 57 LEU A O 1
ATOM 456 N N . SER A 1 58 ? 9.390 52.263 3.052 1.00 56.84 58 SER A N 1
ATOM 457 C CA . SER A 1 58 ? 9.522 53.518 2.321 1.00 61.53 58 SER A CA 1
ATOM 458 C C . SER A 1 58 ? 9.641 53.135 0.849 1.00 63.43 58 SER A C 1
ATOM 459 O O . SER A 1 58 ? 10.050 52.016 0.534 1.00 66.71 58 SER A O 1
ATOM 462 N N . LYS A 1 59 ? 9.270 54.041 -0.047 1.00 63.68 59 LYS A N 1
ATOM 463 C CA . LYS A 1 59 ? 9.339 53.787 -1.494 1.00 63.91 59 LYS A CA 1
ATOM 464 C C . LYS A 1 59 ? 8.294 52.780 -1.988 1.00 60.53 59 LYS A C 1
ATOM 465 O O . LYS A 1 59 ? 7.825 51.921 -1.254 1.00 58.95 59 LYS A O 1
ATOM 471 N N . GLU A 1 60 ? 7.975 52.890 -3.268 1.00 59.16 60 GLU A N 1
ATOM 472 C CA . GLU A 1 60 ? 6.924 52.102 -3.903 1.00 59.35 60 GLU A CA 1
ATOM 473 C C . GLU A 1 60 ? 7.420 50.740 -4.405 1.00 52.75 60 GLU A C 1
ATOM 474 O O . GLU A 1 60 ? 6.722 49.742 -4.278 1.00 54.43 60 GLU A O 1
ATOM 480 N N . LEU A 1 61 ? 8.620 50.714 -4.978 1.00 45.93 61 LEU A N 1
ATOM 481 C CA . LEU A 1 61 ? 9.202 49.498 -5.532 1.00 41.67 61 LEU A CA 1
ATOM 482 C C . LEU A 1 61 ? 9.919 48.672 -4.472 1.00 36.80 61 LEU A C 1
ATOM 483 O O . LEU A 1 61 ? 10.510 47.644 -4.786 1.00 35.76 61 LEU A O 1
ATOM 488 N N . GLU A 1 62 ? 9.849 49.085 -3.211 1.00 34.12 62 GLU A N 1
ATOM 489 C CA . GLU A 1 62 ? 10.513 48.332 -2.154 1.00 31.56 62 GLU A CA 1
ATOM 490 C C . GLU A 1 62 ? 9.643 47.163 -1.691 1.00 29.70 62 GLU A C 1
ATOM 491 O O . GLU A 1 62 ? 8.470 47.333 -1.403 1.00 29.52 62 GLU A O 1
ATOM 497 N N . THR A 1 63 ? 10.246 45.976 -1.631 1.00 28.36 63 THR A N 1
ATOM 498 C CA . THR A 1 63 ? 9.586 44.753 -1.177 1.00 27.14 63 THR A CA 1
ATOM 499 C C . THR A 1 63 ? 10.534 43.943 -0.308 1.00 26.90 63 THR A C 1
ATOM 500 O O . THR A 1 63 ? 11.739 44.225 -0.238 1.00 26.02 63 THR A O 1
ATOM 504 N N . ILE A 1 64 ? 9.985 42.902 0.323 1.00 27.56 64 ILE A N 1
ATOM 505 C CA . ILE A 1 64 ? 10.743 42.003 1.168 1.00 27.10 64 ILE A CA 1
ATOM 506 C C . ILE A 1 64 ? 11.535 41.047 0.291 1.00 28.54 64 ILE A C 1
ATOM 507 O O . ILE A 1 64 ? 10.971 40.365 -0.567 1.00 29.32 64 ILE A O 1
ATOM 512 N N . MET A 1 65 ? 12.838 40.953 0.533 1.00 29.36 65 MET A N 1
ATOM 513 C CA . MET A 1 65 ? 13.706 40.111 -0.285 1.00 30.58 65 MET A CA 1
ATOM 514 C C . MET A 1 65 ? 14.116 38.821 0.444 1.00 30.77 65 MET A C 1
ATOM 515 O O . MET A 1 65 ? 14.085 37.729 -0.134 1.00 28.48 65 MET A O 1
ATOM 520 N N . ASN A 1 66 ? 14.508 38.950 1.705 1.00 30.77 66 ASN A N 1
ATOM 521 C CA . ASN A 1 66 ? 14.950 37.814 2.510 1.00 32.02 66 ASN A CA 1
ATOM 522 C C . ASN A 1 66 ? 14.351 37.900 3.916 1.00 29.08 66 ASN A C 1
ATOM 523 O O . ASN A 1 66 ? 14.118 38.983 4.441 1.00 28.42 66 ASN A O 1
ATOM 528 N N . VAL A 1 67 ? 14.103 36.740 4.503 1.00 27.24 67 VAL A N 1
ATOM 529 C CA . VAL A 1 67 ? 13.535 36.609 5.830 1.00 25.95 67 VAL A CA 1
ATOM 530 C C . VAL A 1 67 ? 14.407 35.601 6.550 1.00 24.09 67 VAL A C 1
ATOM 531 O O . VAL A 1 67 ? 14.600 34.498 6.056 1.00 24.51 67 VAL A O 1
ATOM 535 N N . HIS A 1 68 ? 14.959 35.999 7.687 1.00 22.52 68 HIS A N 1
ATOM 536 C CA . HIS A 1 68 ? 15.805 35.129 8.491 1.00 21.76 68 HIS A CA 1
ATOM 537 C C . HIS A 1 68 ? 15.250 35.092 9.893 1.00 21.15 68 HIS A C 1
ATOM 538 O O . HIS A 1 68 ? 15.119 36.130 10.536 1.00 22.12 68 HIS A O 1
ATOM 545 N N . VAL A 1 69 ? 14.933 33.899 10.371 1.00 21.21 69 VAL A N 1
ATOM 546 C CA . VAL A 1 69 ? 14.238 33.710 11.642 1.00 21.35 69 VAL A CA 1
ATOM 547 C C . VAL A 1 69 ? 15.171 32.917 12.503 1.00 21.31 69 VAL A C 1
ATOM 548 O O . VAL A 1 69 ? 15.788 31.961 12.038 1.00 21.92 69 VAL A O 1
ATOM 552 N N . SER A 1 70 ? 15.256 33.305 13.767 1.00 21.26 70 SER A N 1
ATOM 553 C CA . SER A 1 70 ? 16.112 32.629 14.710 1.00 20.77 70 SER A CA 1
ATOM 554 C C . SER A 1 70 ? 15.586 31.209 14.943 1.00 20.03 70 SER A C 1
ATOM 555 O O . SER A 1 70 ? 14.397 30.926 14.700 1.00 19.26 70 SER A O 1
ATOM 558 N N . PRO A 1 71 ? 16.476 30.291 15.347 1.00 20.36 71 PRO A N 1
ATOM 559 C CA . PRO A 1 71 ? 16.073 28.877 15.439 1.00 20.68 71 PRO A CA 1
ATOM 560 C C . PRO A 1 71 ? 14.747 28.670 16.186 1.00 21.14 71 PRO A C 1
ATOM 561 O O . PRO A 1 71 ? 13.895 27.943 15.712 1.00 21.37 71 PRO A O 1
ATOM 565 N N . MET A 1 72 ? 14.540 29.393 17.286 1.00 22.50 72 MET A N 1
ATOM 566 C CA . MET A 1 72 ? 13.340 29.230 18.103 1.00 23.49 72 MET A CA 1
ATOM 567 C C . MET A 1 72 ? 12.233 30.261 17.884 1.00 23.58 72 MET A C 1
ATOM 568 O O . MET A 1 72 ? 11.273 30.304 18.656 1.00 23.67 72 MET A O 1
ATOM 573 N N . GLY A 1 73 ? 12.397 31.118 16.886 1.00 21.75 73 GLY A N 1
ATOM 574 C CA . GLY A 1 73 ? 11.332 32.032 16.488 1.00 22.42 73 GLY A CA 1
ATOM 575 C C . GLY A 1 73 ? 11.276 33.396 17.176 1.00 22.77 73 GLY A C 1
ATOM 576 O O . GLY A 1 73 ? 10.364 34.161 16.907 1.00 22.06 73 GLY A O 1
ATOM 577 N N . SER A 1 74 ? 12.225 33.701 18.067 1.00 23.87 74 SER A N 1
ATOM 578 C CA . SER A 1 74 ? 12.126 34.920 18.889 1.00 24.74 74 SER A CA 1
ATOM 579 C C . SER A 1 74 ? 12.399 36.187 18.095 1.00 26.31 74 SER A C 1
ATOM 580 O O . SER A 1 74 ? 11.803 37.241 18.378 1.00 27.17 74 SER A O 1
ATOM 583 N N . VAL A 1 75 ? 13.258 36.089 17.075 1.00 25.86 75 VAL A N 1
ATOM 584 C CA . VAL A 1 75 ? 13.550 37.237 16.236 1.00 26.61 75 VAL A CA 1
ATOM 585 C C . VAL A 1 75 ? 13.399 36.936 14.747 1.00 24.55 75 VAL A C 1
ATOM 586 O O . VAL A 1 75 ? 13.730 35.847 14.271 1.00 22.26 75 VAL A O 1
ATOM 590 N N . ILE A 1 76 ? 12.858 37.924 14.042 1.00 24.00 76 ILE A N 1
ATOM 591 C CA . ILE A 1 76 ? 12.663 37.889 12.612 1.00 24.74 76 ILE A CA 1
ATOM 592 C C . ILE A 1 76 ? 13.490 39.024 11.972 1.00 24.33 76 ILE A C 1
ATOM 593 O O . ILE A 1 76 ? 13.230 40.214 12.195 1.00 25.12 76 ILE A O 1
ATOM 598 N N . LEU A 1 77 ? 14.491 38.659 11.190 1.00 23.03 77 LEU A N 1
ATOM 599 C CA . LEU A 1 77 ? 15.338 39.642 10.540 1.00 23.03 77 LEU A CA 1
ATOM 600 C C . LEU A 1 77 ? 14.879 39.734 9.106 1.00 22.48 77 LEU A C 1
ATOM 601 O O . LEU A 1 77 ? 14.825 38.716 8.413 1.00 21.74 77 LEU A O 1
ATOM 606 N N . ILE A 1 78 ? 14.484 40.932 8.685 1.00 22.43 78 ILE A N 1
ATOM 607 C CA . ILE A 1 78 ? 13.994 41.177 7.329 1.00 23.75 78 ILE A CA 1
ATOM 608 C C . ILE A 1 78 ? 14.973 42.033 6.507 1.00 24.22 78 ILE A C 1
ATOM 609 O O . ILE A 1 78 ? 15.481 43.053 6.997 1.00 24.49 78 ILE A O 1
ATOM 614 N N A ARG A 1 79 ? 15.229 41.619 5.267 0.50 24.54 79 ARG A N 1
ATOM 615 N N B ARG A 1 79 ? 15.235 41.607 5.271 0.50 24.49 79 ARG A N 1
ATOM 616 C CA A ARG A 1 79 ? 15.976 42.432 4.301 0.50 24.92 79 ARG A CA 1
ATOM 617 C CA B ARG A 1 79 ? 15.973 42.414 4.300 0.50 24.85 79 ARG A CA 1
ATOM 618 C C A ARG A 1 79 ? 15.067 42.801 3.147 0.50 24.78 79 ARG A C 1
ATOM 619 C C B ARG A 1 79 ? 15.062 42.799 3.148 0.50 24.74 79 ARG A C 1
ATOM 620 O O A ARG A 1 79 ? 14.351 41.952 2.624 0.50 24.28 79 ARG A O 1
ATOM 621 O O B ARG A 1 79 ? 14.347 41.952 2.622 0.50 24.25 79 ARG A O 1
ATOM 636 N N . THR A 1 80 ? 15.114 44.067 2.739 1.00 24.92 80 THR A N 1
ATOM 637 C CA . THR A 1 80 ? 14.354 44.525 1.584 1.00 25.45 80 THR A CA 1
ATOM 638 C C . THR A 1 80 ? 15.218 44.549 0.344 1.00 25.15 80 THR A C 1
ATOM 639 O O . THR A 1 80 ? 16.436 44.405 0.400 1.00 25.17 80 THR A O 1
ATOM 643 N N . ASN A 1 81 ? 14.580 44.745 -0.792 1.00 25.64 81 ASN A N 1
ATOM 644 C CA . ASN A 1 81 ? 15.321 44.798 -2.043 1.00 26.18 81 ASN A CA 1
ATOM 645 C C . ASN A 1 81 ? 16.008 46.148 -2.221 1.00 26.11 81 ASN A C 1
ATOM 646 O O . ASN A 1 81 ? 16.785 46.308 -3.135 1.00 26.71 81 ASN A O 1
ATOM 651 N N . PHE A 1 82 ? 15.730 47.095 -1.326 1.00 26.20 82 PHE A N 1
ATOM 652 C CA . PHE A 1 82 ? 16.460 48.360 -1.268 1.00 27.56 82 PHE A CA 1
ATOM 653 C C . PHE A 1 82 ? 17.596 48.347 -0.218 1.00 27.17 82 PHE A C 1
ATOM 654 O O . PHE A 1 82 ? 18.104 49.397 0.168 1.00 26.62 82 PHE A O 1
ATOM 662 N N . GLY A 1 83 ? 18.006 47.162 0.228 1.00 26.43 83 GLY A N 1
ATOM 663 C CA . GLY A 1 83 ? 19.182 47.043 1.112 1.00 27.10 83 GLY A CA 1
ATOM 664 C C . GLY A 1 83 ? 18.952 47.279 2.596 1.00 26.70 83 GLY A C 1
ATOM 665 O O . GLY A 1 83 ? 19.906 47.214 3.374 1.00 26.27 83 GLY A O 1
ATOM 666 N N . ARG A 1 84 ? 17.710 47.550 2.998 1.00 27.01 84 ARG A N 1
ATOM 667 C CA . ARG A 1 84 ? 17.416 47.831 4.403 1.00 28.33 84 ARG A CA 1
ATOM 668 C C . ARG A 1 84 ? 17.305 46.519 5.206 1.00 27.99 84 ARG A C 1
ATOM 669 O O . ARG A 1 84 ? 16.736 45.540 4.730 1.00 28.21 84 ARG A O 1
ATOM 677 N N . TYR A 1 85 ? 17.880 46.510 6.402 1.00 27.30 85 TYR A N 1
ATOM 678 C CA . TYR A 1 85 ? 17.741 45.398 7.330 1.00 26.97 85 TYR A CA 1
ATOM 679 C C . TYR A 1 85 ? 16.951 45.891 8.526 1.00 28.21 85 TYR A C 1
ATOM 680 O O . TYR A 1 85 ? 17.182 47.007 9.022 1.00 29.45 85 TYR A O 1
ATOM 689 N N . MET A 1 86 ? 16.011 45.075 8.985 1.00 28.08 86 MET A N 1
ATOM 690 C CA . MET A 1 86 ? 15.227 45.417 10.169 1.00 29.60 86 MET A CA 1
ATOM 691 C C . MET A 1 86 ? 14.834 44.181 11.002 1.00 28.31 86 MET A C 1
ATOM 692 O O . MET A 1 86 ? 14.606 43.096 10.457 1.00 24.58 86 MET A O 1
ATOM 697 N N . LEU A 1 87 ? 14.775 44.350 12.319 1.00 28.55 87 LEU A N 1
ATOM 698 C CA . LEU A 1 87 ? 14.266 43.292 13.193 1.00 29.25 87 LEU A CA 1
ATOM 699 C C . LEU A 1 87 ? 12.793 43.484 13.437 1.00 28.00 87 LEU A C 1
ATOM 700 O O . LEU A 1 87 ? 12.340 44.588 13.664 1.00 29.09 87 LEU A O 1
ATOM 705 N N . LEU A 1 88 ? 12.051 42.402 13.379 1.00 25.96 88 LEU A N 1
ATOM 706 C CA . LEU A 1 88 ? 10.679 42.421 13.780 1.00 27.09 88 LEU A CA 1
ATOM 707 C C . LEU A 1 88 ? 10.649 41.605 15.064 1.00 28.74 88 LEU A C 1
ATOM 708 O O . LEU A 1 88 ? 11.072 40.457 15.078 1.00 27.36 88 LEU A O 1
ATOM 713 N N . LYS A 1 89 ? 10.217 42.226 16.151 1.00 33.77 89 LYS A N 1
ATOM 714 C CA . LYS A 1 89 ? 10.200 41.576 17.457 1.00 37.78 89 LYS A CA 1
ATOM 715 C C . LYS A 1 89 ? 9.018 42.092 18.237 1.00 40.58 89 LYS A C 1
ATOM 716 O O . LYS A 1 89 ? 8.837 43.303 18.366 1.00 39.70 89 LYS A O 1
ATOM 722 N N . ASP A 1 90 ? 8.216 41.164 18.756 1.00 45.25 90 ASP A N 1
ATOM 723 C CA . ASP A 1 90 ? 7.016 41.501 19.522 1.00 48.38 90 ASP A CA 1
ATOM 724 C C . ASP A 1 90 ? 6.219 42.594 18.845 1.00 46.81 90 ASP A C 1
ATOM 725 O O . ASP A 1 90 ? 5.785 43.531 19.506 1.00 47.68 90 ASP A O 1
ATOM 730 N N . GLY A 1 91 ? 6.045 42.489 17.529 1.00 45.53 91 GLY A N 1
ATOM 731 C CA . GLY A 1 91 ? 5.186 43.422 16.784 1.00 43.29 91 GLY A CA 1
ATOM 732 C C . GLY A 1 91 ? 5.769 44.768 16.404 1.00 41.97 91 GLY A C 1
ATOM 733 O O . GLY A 1 91 ? 5.065 45.611 15.848 1.00 40.28 91 GLY A O 1
ATOM 734 N N . GLU A 1 92 ? 7.058 44.972 16.659 1.00 40.50 92 GLU A N 1
ATOM 735 C CA . GLU A 1 92 ? 7.714 46.230 16.311 1.00 39.54 92 GLU A CA 1
ATOM 736 C C . GLU A 1 92 ? 8.957 46.030 15.445 1.00 34.77 92 GLU A C 1
ATOM 737 O O . GLU A 1 92 ? 9.686 45.050 15.610 1.00 32.85 92 GLU A O 1
ATOM 743 N N . PHE A 1 93 ? 9.205 46.985 14.549 1.00 31.60 93 PHE A N 1
ATOM 744 C CA . PHE A 1 93 ? 10.358 46.934 13.672 1.00 29.66 93 PHE A CA 1
ATOM 745 C C . PHE A 1 93 ? 11.478 47.829 14.169 1.00 30.35 93 PHE A C 1
ATOM 746 O O . PHE A 1 93 ? 11.257 48.982 14.452 1.00 31.05 93 PHE A O 1
ATOM 754 N N . THR A 1 94 ? 12.686 47.291 14.237 1.00 30.31 94 THR A N 1
ATOM 755 C CA . THR A 1 94 ? 13.870 48.086 14.505 1.00 30.89 94 THR A CA 1
ATOM 756 C C . THR A 1 94 ? 14.769 48.062 13.271 1.00 30.80 94 THR A C 1
ATOM 757 O O . THR A 1 94 ? 15.134 46.977 12.803 1.00 30.63 94 THR A O 1
ATOM 761 N N . GLN A 1 95 ? 15.131 49.242 12.756 1.00 29.86 95 GLN A N 1
ATOM 762 C CA . GLN A 1 95 ? 16.052 49.353 11.617 1.00 29.40 95 GLN A CA 1
ATOM 763 C C . GLN A 1 95 ? 17.500 49.136 12.053 1.00 28.60 95 GLN A C 1
ATOM 764 O O . GLN A 1 95 ? 17.894 49.583 13.106 1.00 30.60 95 GLN A O 1
ATOM 770 N N . LEU A 1 96 ? 18.277 48.427 11.252 1.00 27.41 96 LEU A N 1
ATOM 771 C CA . LEU A 1 96 ? 19.687 48.197 11.538 1.00 27.95 96 LEU A CA 1
ATOM 772 C C . LEU A 1 96 ? 20.513 48.927 10.480 1.00 29.39 96 LEU A C 1
ATOM 773 O O . LEU A 1 96 ? 20.956 48.345 9.487 1.00 29.23 96 LEU A O 1
ATOM 778 N N . ASN A 1 97 ? 20.691 50.220 10.689 1.00 32.58 97 ASN A N 1
ATOM 779 C CA . ASN A 1 97 ? 21.347 51.078 9.699 1.00 35.21 97 ASN A CA 1
ATOM 780 C C . ASN A 1 97 ? 22.818 50.779 9.522 1.00 36.64 97 ASN A C 1
ATOM 781 O O . ASN A 1 97 ? 23.421 51.147 8.513 1.00 34.61 97 ASN A O 1
ATOM 786 N N . LYS A 1 98 ? 23.398 50.096 10.498 1.00 38.25 98 LYS A N 1
ATOM 787 C CA . LYS A 1 98 ? 24.806 49.758 10.446 1.00 41.01 98 LYS A CA 1
ATOM 788 C C . LYS A 1 98 ? 25.127 48.777 9.312 1.00 39.07 98 LYS A C 1
ATOM 789 O O . LYS A 1 98 ? 26.288 48.663 8.895 1.00 40.96 98 LYS A O 1
ATOM 795 N N . ILE A 1 99 ? 24.121 48.059 8.820 1.00 34.38 99 ILE A N 1
ATOM 796 C CA . ILE A 1 99 ? 24.348 47.133 7.710 1.00 31.11 99 ILE A CA 1
ATOM 797 C C . ILE A 1 99 ? 23.504 47.433 6.480 1.00 28.26 99 ILE A C 1
ATOM 798 O O . ILE A 1 99 ? 23.274 46.550 5.651 1.00 26.15 99 ILE A O 1
ATOM 803 N N . LYS A 1 100 ? 23.076 48.678 6.326 1.00 27.17 100 LYS A N 1
ATOM 804 C CA . LYS A 1 100 ? 22.275 49.029 5.164 1.00 25.99 100 LYS A CA 1
ATOM 805 C C . LYS A 1 100 ? 23.080 48.799 3.888 1.00 25.83 100 LYS A C 1
ATOM 806 O O . LYS A 1 100 ? 24.239 49.201 3.813 1.00 26.40 100 LYS A O 1
ATOM 812 N N . ASN A 1 101 ? 22.469 48.094 2.939 1.00 25.20 101 ASN A N 1
ATOM 813 C CA . ASN A 1 101 ? 23.063 47.711 1.639 1.00 26.02 101 ASN A CA 1
ATOM 814 C C . ASN A 1 101 ? 24.089 46.575 1.667 1.00 26.70 101 ASN A C 1
ATOM 815 O O . ASN A 1 101 ? 24.676 46.234 0.631 1.00 27.86 101 ASN A O 1
ATOM 820 N N . LEU A 1 102 ? 24.302 45.982 2.828 1.00 27.04 102 LEU A N 1
ATOM 821 C CA . LEU A 1 102 ? 25.133 44.802 2.922 1.00 27.81 102 LEU A CA 1
ATOM 822 C C . LEU A 1 102 ? 24.550 43.734 2.031 1.00 27.55 102 LEU A C 1
ATOM 823 O O . LEU A 1 102 ? 23.341 43.504 2.024 1.00 28.35 102 LEU A O 1
ATOM 828 N N . ASP A 1 103 ? 25.421 43.075 1.292 1.00 32.92 103 ASP A N 1
ATOM 829 C CA . ASP A 1 103 ? 25.036 41.969 0.435 1.00 33.20 103 ASP A CA 1
ATOM 830 C C . ASP A 1 103 ? 25.633 40.673 0.976 1.00 31.11 103 ASP A C 1
ATOM 831 O O . ASP A 1 103 ? 26.853 40.494 0.996 1.00 31.46 103 ASP A O 1
ATOM 836 N N . LEU A 1 104 ? 24.763 39.777 1.407 1.00 29.23 104 LEU A N 1
ATOM 837 C CA . LEU A 1 104 ? 25.164 38.497 1.991 1.00 28.00 104 LEU A CA 1
ATOM 838 C C . LEU A 1 104 ? 25.043 37.314 1.051 1.00 27.13 104 LEU A C 1
ATOM 839 O O . LEU A 1 104 ? 24.104 37.244 0.252 1.00 27.26 104 LEU A O 1
ATOM 844 N N . SER A 1 105 ? 26.003 36.391 1.140 1.00 25.91 105 SER A N 1
ATOM 845 C CA . SER A 1 105 ? 25.946 35.131 0.417 1.00 25.28 105 SER A CA 1
ATOM 846 C C . SER A 1 105 ? 25.343 34.040 1.290 1.00 24.85 105 SER A C 1
ATOM 847 O O . SER A 1 105 ? 24.814 33.045 0.780 1.00 27.24 105 SER A O 1
ATOM 850 N N A SER A 1 106 ? 25.440 34.203 2.608 0.50 23.88 106 SER A N 1
ATOM 851 N N B SER A 1 106 ? 25.419 34.205 2.604 0.50 24.12 106 SER A N 1
ATOM 852 C CA A SER A 1 106 ? 24.966 33.193 3.549 0.50 22.40 106 SER A CA 1
ATOM 853 C CA B SER A 1 106 ? 24.815 33.240 3.516 0.50 22.78 106 SER A CA 1
ATOM 854 C C A SER A 1 106 ? 24.763 33.781 4.941 0.50 22.17 106 SER A C 1
ATOM 855 C C B SER A 1 106 ? 24.733 33.791 4.930 0.50 22.39 106 SER A C 1
ATOM 856 O O A SER A 1 106 ? 25.463 34.719 5.320 0.50 22.47 106 SER A O 1
ATOM 857 O O B SER A 1 106 ? 25.465 34.712 5.309 0.50 22.68 106 SER A O 1
ATOM 862 N N . LEU A 1 107 ? 23.800 33.226 5.681 1.00 21.79 107 LEU A N 1
ATOM 863 C CA . LEU A 1 107 ? 23.518 33.619 7.070 1.00 22.28 107 LEU A CA 1
ATOM 864 C C . LEU A 1 107 ? 23.101 32.361 7.818 1.00 21.64 107 LEU A C 1
ATOM 865 O O . LEU A 1 107 ? 22.252 31.617 7.357 1.00 22.14 107 LEU A O 1
ATOM 870 N N . HIS A 1 108 ? 23.745 32.100 8.938 1.00 21.42 108 HIS A N 1
ATOM 871 C CA . HIS A 1 108 ? 23.453 30.931 9.748 1.00 21.33 108 HIS A CA 1
ATOM 872 C C . HIS A 1 108 ? 23.395 31.329 11.227 1.00 21.52 108 HIS A C 1
ATOM 873 O O . HIS A 1 108 ? 24.386 31.800 11.784 1.00 20.52 108 HIS A O 1
ATOM 880 N N . TRP A 1 109 ? 22.231 31.131 11.849 1.00 21.73 109 TRP A N 1
ATOM 881 C CA . TRP A 1 109 ? 22.043 31.435 13.277 1.00 21.85 109 TRP A CA 1
ATOM 882 C C . TRP A 1 109 ? 22.789 30.461 14.139 1.00 21.90 109 TRP A C 1
ATOM 883 O O . TRP A 1 109 ? 22.740 29.270 13.898 1.00 20.69 109 TRP A O 1
ATOM 894 N N . ILE A 1 110 ? 23.463 30.977 15.166 1.00 23.17 110 ILE A N 1
ATOM 895 C CA . ILE A 1 110 ? 24.049 30.128 16.196 1.00 24.70 110 ILE A CA 1
ATOM 896 C C . ILE A 1 110 ? 23.123 30.012 17.402 1.00 24.30 110 ILE A C 1
ATOM 897 O O . ILE A 1 110 ? 23.094 28.980 18.052 1.00 24.95 110 ILE A O 1
ATOM 902 N N . ASN A 1 111 ? 22.416 31.092 17.726 1.00 23.10 111 ASN A N 1
ATOM 903 C CA . ASN A 1 111 ? 21.441 31.078 18.805 1.00 22.07 111 ASN A CA 1
ATOM 904 C C . ASN A 1 111 ? 20.432 32.196 18.577 1.00 21.71 111 ASN A C 1
ATOM 905 O O . ASN A 1 111 ? 20.331 32.718 17.459 1.00 21.48 111 ASN A O 1
ATOM 910 N N . GLU A 1 112 ? 19.677 32.566 19.594 1.00 21.40 112 GLU A N 1
ATOM 911 C CA . GLU A 1 112 ? 18.633 33.568 19.395 1.00 21.72 112 GLU A CA 1
ATOM 912 C C . GLU A 1 112 ? 19.133 35.001 19.234 1.00 21.59 112 GLU A C 1
ATOM 913 O O . GLU A 1 112 ? 18.352 35.883 18.906 1.00 21.42 112 GLU A O 1
ATOM 919 N N . THR A 1 113 ? 20.417 35.237 19.463 1.00 21.56 113 THR A N 1
ATOM 920 C CA . THR A 1 113 ? 20.956 36.592 19.366 1.00 22.03 113 THR A CA 1
ATOM 921 C C . THR A 1 113 ? 22.157 36.709 18.432 1.00 21.41 113 THR A C 1
ATOM 922 O O . THR A 1 113 ? 22.721 37.797 18.296 1.00 22.25 113 THR A O 1
ATOM 926 N N . THR A 1 114 ? 22.558 35.611 17.805 1.00 20.30 114 THR A N 1
ATOM 927 C CA . THR A 1 114 ? 23.875 35.558 17.190 1.00 19.91 114 THR A CA 1
ATOM 928 C C . THR A 1 114 ? 23.829 34.785 15.886 1.00 19.12 114 THR A C 1
ATOM 929 O O . THR A 1 114 ? 23.287 33.703 15.833 1.00 19.12 114 THR A O 1
ATOM 933 N N . PHE A 1 115 ? 24.382 35.357 14.824 1.00 18.89 115 PHE A N 1
ATOM 934 C CA . PHE A 1 115 ? 24.504 34.619 13.564 1.00 17.92 115 PHE A CA 1
ATOM 935 C C . PHE A 1 115 ? 25.835 34.865 12.889 1.00 17.77 115 PHE A C 1
ATOM 936 O O . PHE A 1 115 ? 26.534 35.828 13.198 1.00 17.93 115 PHE A O 1
ATOM 944 N N . LEU A 1 116 ? 26.198 33.934 12.010 1.00 17.40 116 LEU A N 1
ATOM 945 C CA . LEU A 1 116 ? 27.383 34.047 11.198 1.00 17.68 116 LEU A CA 1
ATOM 946 C C . LEU A 1 116 ? 26.939 34.435 9.795 1.00 18.41 116 LEU A C 1
ATOM 947 O O . LEU A 1 116 ? 25.900 33.973 9.320 1.00 18.82 116 LEU A O 1
ATOM 952 N N . MET A 1 117 ? 27.698 35.306 9.152 1.00 19.07 117 MET A N 1
ATOM 953 C CA . MET A 1 117 ? 27.328 35.781 7.842 1.00 19.82 117 MET A CA 1
ATOM 954 C C . MET A 1 117 ? 28.521 35.840 6.912 1.00 20.22 117 MET A C 1
ATOM 955 O O . MET A 1 117 ? 29.655 36.172 7.313 1.00 20.02 117 MET A O 1
ATOM 960 N N . GLY A 1 118 ? 28.245 35.472 5.665 1.00 20.87 118 GLY A N 1
ATOM 961 C CA . GLY A 1 118 ? 29.207 35.591 4.590 1.00 22.22 118 GLY A CA 1
ATOM 962 C C . GLY A 1 118 ? 28.788 36.720 3.675 1.00 23.84 118 GLY A C 1
ATOM 963 O O . GLY A 1 118 ? 27.614 36.896 3.383 1.00 23.98 118 GLY A O 1
ATOM 964 N N . ILE A 1 119 ? 29.758 37.495 3.233 1.00 26.32 119 ILE A N 1
ATOM 965 C CA . ILE A 1 119 ? 29.500 38.588 2.298 1.00 28.53 119 ILE A CA 1
ATOM 966 C C . ILE A 1 119 ? 29.714 38.076 0.877 1.00 29.82 119 ILE A C 1
ATOM 967 O O . ILE A 1 119 ? 30.600 37.255 0.629 1.00 28.35 119 ILE A O 1
ATOM 972 N N . LYS A 1 120 ? 28.889 38.554 -0.046 1.00 31.68 120 LYS A N 1
ATOM 973 C CA . LYS A 1 120 ? 28.916 38.049 -1.413 1.00 33.65 120 LYS A CA 1
ATOM 974 C C . LYS A 1 120 ? 30.264 38.280 -2.105 1.00 33.53 120 LYS A C 1
ATOM 975 O O . LYS A 1 120 ? 30.936 39.270 -1.854 1.00 33.02 120 LYS A O 1
ATOM 981 N N . LYS A 1 121 ? 30.662 37.312 -2.925 1.00 33.75 121 LYS A N 1
ATOM 982 C CA . LYS A 1 121 ? 31.864 37.389 -3.752 1.00 35.30 121 LYS A CA 1
ATOM 983 C C . LYS A 1 121 ? 33.212 37.522 -3.008 1.00 34.09 121 LYS A C 1
ATOM 984 O O . LYS A 1 121 ? 34.247 37.717 -3.639 1.00 34.51 121 LYS A O 1
ATOM 990 N N . THR A 1 122 ? 33.217 37.439 -1.690 1.00 31.28 122 THR A N 1
ATOM 991 C CA . THR A 1 122 ? 34.478 37.456 -0.980 1.00 30.29 122 THR A CA 1
ATOM 992 C C . THR A 1 122 ? 34.480 36.412 0.150 1.00 29.09 122 THR A C 1
ATOM 993 O O . THR A 1 122 ? 33.465 36.210 0.800 1.00 28.16 122 THR A O 1
ATOM 997 N N . PRO A 1 123 ? 35.620 35.731 0.361 1.00 28.88 123 PRO A N 1
ATOM 998 C CA . PRO A 1 123 ? 35.714 34.709 1.405 1.00 27.47 123 PRO A CA 1
ATOM 999 C C . PRO A 1 123 ? 36.042 35.332 2.758 1.00 26.15 123 PRO A C 1
ATOM 1000 O O . PRO A 1 123 ? 37.172 35.259 3.241 1.00 25.79 123 PRO A O 1
ATOM 1004 N N . LYS A 1 124 ? 35.028 35.958 3.335 1.00 25.70 124 LYS A N 1
ATOM 1005 C CA . LYS A 1 124 ? 35.081 36.582 4.658 1.00 25.19 124 LYS A CA 1
ATOM 1006 C C . LYS A 1 124 ? 33.841 36.154 5.411 1.00 23.12 124 LYS A C 1
ATOM 1007 O O . LYS A 1 124 ? 32.739 36.264 4.873 1.00 23.16 124 LYS A O 1
ATOM 1013 N N . LEU A 1 125 ? 34.014 35.699 6.646 1.00 21.54 125 LEU A N 1
ATOM 1014 C CA . LEU A 1 125 ? 32.899 35.373 7.536 1.00 20.28 125 LEU A CA 1
ATOM 1015 C C . LEU A 1 125 ? 32.916 36.250 8.784 1.00 20.17 125 LEU A C 1
ATOM 1016 O O . LEU A 1 125 ? 33.944 36.348 9.442 1.00 19.78 125 LEU A O 1
ATOM 1021 N N . TYR A 1 126 ? 31.759 36.828 9.130 1.00 20.21 126 TYR A N 1
ATOM 1022 C CA . TYR A 1 126 ? 31.632 37.680 10.312 1.00 20.67 126 TYR A CA 1
ATOM 1023 C C . TYR A 1 126 ? 30.633 37.126 11.310 1.00 21.07 126 TYR A C 1
ATOM 1024 O O . TYR A 1 126 ? 29.587 36.596 10.921 1.00 20.71 126 TYR A O 1
ATOM 1033 N N . ARG A 1 127 ? 30.926 37.270 12.590 1.00 22.17 127 ARG A N 1
ATOM 1034 C CA . ARG A 1 127 ? 29.947 36.919 13.607 1.00 23.40 127 ARG A CA 1
ATOM 1035 C C . ARG A 1 127 ? 29.208 38.201 13.964 1.00 23.82 127 ARG A C 1
ATOM 1036 O O . ARG A 1 127 ? 29.828 39.242 14.193 1.00 23.83 127 ARG A O 1
ATOM 1044 N N . VAL A 1 128 ? 27.876 38.126 13.947 1.00 23.65 128 VAL A N 1
ATOM 1045 C CA . VAL A 1 128 ? 27.029 39.237 14.322 1.00 24.75 128 VAL A CA 1
ATOM 1046 C C . VAL A 1 128 ? 26.195 38.884 15.566 1.00 25.01 128 VAL A C 1
ATOM 1047 O O . VAL A 1 128 ? 25.579 37.830 15.648 1.00 24.30 128 VAL A O 1
ATOM 1051 N N . GLU A 1 129 ? 26.190 39.795 16.512 1.00 26.09 129 GLU A N 1
ATOM 1052 C CA . GLU A 1 129 ? 25.473 39.644 17.748 1.00 27.87 129 GLU A CA 1
ATOM 1053 C C . GLU A 1 129 ? 24.464 40.793 17.812 1.00 27.99 129 GLU A C 1
ATOM 1054 O O . GLU A 1 129 ? 24.830 41.950 17.623 1.00 26.41 129 GLU A O 1
ATOM 1060 N N . LEU A 1 130 ? 23.206 40.460 18.065 1.00 28.35 130 LEU A N 1
ATOM 1061 C CA . LEU A 1 130 ? 22.163 41.453 18.199 1.00 30.07 130 LEU A CA 1
ATOM 1062 C C . LEU A 1 130 ? 22.127 41.926 19.640 1.00 31.65 130 LEU A C 1
ATOM 1063 O O . LEU A 1 130 ? 22.188 41.111 20.570 1.00 32.31 130 LEU A O 1
ATOM 1068 N N . THR A 1 131 ? 22.058 43.244 19.827 1.00 33.58 131 THR A N 1
ATOM 1069 C CA . THR A 1 131 ? 21.976 43.847 21.163 1.00 36.00 131 THR A CA 1
ATOM 1070 C C . THR A 1 131 ? 20.565 44.331 21.499 1.00 37.45 131 THR A C 1
ATOM 1071 O O . THR A 1 131 ? 20.318 44.749 22.622 1.00 39.03 131 THR A O 1
ATOM 1075 N N . GLY A 1 132 ? 19.657 44.297 20.526 1.00 38.63 132 GLY A N 1
ATOM 1076 C CA . GLY A 1 132 ? 18.300 44.825 20.683 1.00 41.00 132 GLY A CA 1
ATOM 1077 C C . GLY A 1 132 ? 18.097 46.015 19.760 1.00 44.02 132 GLY A C 1
ATOM 1078 O O . GLY A 1 132 ? 17.282 45.970 18.827 1.00 45.12 132 GLY A O 1
ATOM 1079 N N . LYS A 1 133 ? 18.850 47.081 20.030 1.00 45.64 133 LYS A N 1
ATOM 1080 C CA . LYS A 1 133 ? 18.831 48.294 19.210 1.00 47.06 133 LYS A CA 1
ATOM 1081 C C . LYS A 1 133 ? 19.815 48.218 18.036 1.00 43.42 133 LYS A C 1
ATOM 1082 O O . LYS A 1 133 ? 19.696 48.976 17.074 1.00 43.76 133 LYS A O 1
ATOM 1088 N N . ASP A 1 134 ? 20.817 47.355 18.143 1.00 39.92 134 ASP A N 1
ATOM 1089 C CA . ASP A 1 134 ? 21.968 47.431 17.245 1.00 37.93 134 ASP A CA 1
ATOM 1090 C C . ASP A 1 134 ? 22.675 46.091 17.182 1.00 35.03 134 ASP A C 1
ATOM 1091 O O . ASP A 1 134 ? 22.141 45.093 17.658 1.00 34.74 134 ASP A O 1
ATOM 1096 N N . ILE A 1 135 ? 23.873 46.081 16.606 1.00 32.59 135 ILE A N 1
ATOM 1097 C CA . ILE A 1 135 ? 24.635 44.867 16.435 1.00 30.72 135 ILE A CA 1
ATOM 1098 C C . ILE A 1 135 ? 26.079 45.146 16.803 1.00 29.07 135 ILE A C 1
ATOM 1099 O O . ILE A 1 135 ? 26.484 46.291 16.835 1.00 29.31 135 ILE A O 1
ATOM 1104 N N . THR A 1 136 ? 26.829 44.101 17.107 1.00 27.12 136 THR A N 1
ATOM 1105 C CA . THR A 1 136 ? 28.288 44.161 17.181 1.00 26.85 136 THR A CA 1
ATOM 1106 C C . THR A 1 136 ? 28.775 43.133 16.141 1.00 25.04 136 THR A C 1
ATOM 1107 O O . THR A 1 136 ? 28.030 42.233 15.786 1.00 23.47 136 THR A O 1
ATOM 1111 N N . THR A 1 137 ? 30.007 43.291 15.670 1.00 24.32 137 THR A N 1
ATOM 1112 C CA . THR A 1 137 ? 30.563 42.423 14.661 1.00 23.74 137 THR A CA 1
ATOM 1113 C C . THR A 1 137 ? 31.966 42.031 15.010 1.00 24.46 137 THR A C 1
ATOM 1114 O O . THR A 1 137 ? 32.661 42.738 15.742 1.00 25.11 137 THR A O 1
ATOM 1118 N N . LYS A 1 138 ? 32.354 40.880 14.479 1.00 24.33 138 LYS A N 1
ATOM 1119 C CA . LYS A 1 138 ? 33.690 40.373 14.615 1.00 25.09 138 LYS A CA 1
ATOM 1120 C C . LYS A 1 138 ? 34.021 39.508 13.387 1.00 23.80 138 LYS A C 1
ATOM 1121 O O . LYS A 1 138 ? 33.245 38.619 13.022 1.00 22.26 138 LYS A O 1
ATOM 1127 N N . LEU A 1 139 ? 35.205 39.731 12.820 1.00 23.45 139 LEU A N 1
ATOM 1128 C CA . LEU A 1 139 ? 35.694 38.914 11.717 1.00 23.12 139 LEU A CA 1
ATOM 1129 C C . LEU A 1 139 ? 36.116 37.542 12.224 1.00 22.83 139 LEU A C 1
ATOM 1130 O O . LEU A 1 139 ? 37.016 37.422 13.068 1.00 23.83 139 LEU A O 1
ATOM 1135 N N . TRP A 1 140 ? 35.455 36.509 11.719 1.00 21.96 140 TRP A N 1
ATOM 1136 C CA . TRP A 1 140 ? 35.764 35.126 12.101 1.00 21.50 140 TRP A CA 1
ATOM 1137 C C . TRP A 1 140 ? 36.7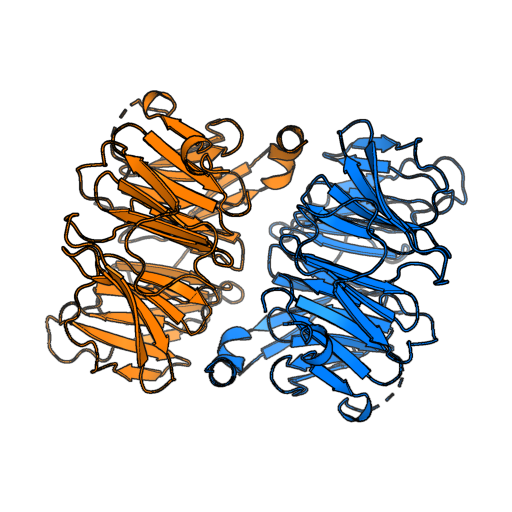34 34.462 11.133 1.00 21.59 140 TRP A C 1
ATOM 1138 O O . TRP A 1 140 ? 37.597 33.706 11.545 1.00 21.02 140 TRP A O 1
ATOM 1149 N N . TYR A 1 141 ? 36.607 34.768 9.848 1.00 21.87 141 TYR A N 1
ATOM 1150 C CA . TYR A 1 141 ? 37.391 34.086 8.860 1.00 22.40 141 TYR A CA 1
ATOM 1151 C C . TYR A 1 141 ? 37.638 34.966 7.664 1.00 23.93 141 TYR A C 1
ATOM 1152 O O . TYR A 1 141 ? 36.710 35.602 7.160 1.00 23.36 141 TYR A O 1
ATOM 1161 N N . GLU A 1 142 ? 38.887 34.979 7.195 1.00 26.19 142 GLU A N 1
ATOM 1162 C CA . GLU A 1 142 ? 39.175 35.448 5.840 1.00 28.13 142 GLU A CA 1
ATOM 1163 C C . GLU A 1 142 ? 40.357 34.723 5.227 1.00 28.55 142 GLU A C 1
ATOM 1164 O O . GLU A 1 142 ? 41.340 34.402 5.907 1.00 28.52 142 GLU A O 1
ATOM 1170 N N . ASN A 1 143 ? 40.253 34.473 3.929 1.00 29.06 143 ASN A N 1
ATOM 1171 C CA . ASN A 1 143 ? 41.372 33.950 3.164 1.00 30.28 143 ASN A CA 1
ATOM 1172 C C . ASN A 1 143 ? 41.319 34.493 1.750 1.00 32.41 143 ASN A C 1
ATOM 1173 O O . ASN A 1 143 ? 40.471 34.093 0.958 1.00 31.80 143 ASN A O 1
ATOM 1178 N N . LYS A 1 144 ? 42.251 35.390 1.438 1.00 35.93 144 LYS A N 1
ATOM 1179 C CA . LYS A 1 144 ? 42.286 36.059 0.141 1.00 38.91 144 LYS A CA 1
ATOM 1180 C C . LYS A 1 144 ? 42.830 35.176 -0.974 1.00 39.82 144 LYS A C 1
ATOM 1181 O O . LYS A 1 144 ? 42.594 35.476 -2.133 1.00 41.98 144 LYS A O 1
ATOM 1187 N N . LYS A 1 145 ? 43.534 34.096 -0.636 1.00 40.47 145 LYS A N 1
ATOM 1188 C CA . LYS A 1 145 ? 43.963 33.103 -1.636 1.00 41.86 145 LYS A CA 1
ATOM 1189 C C . LYS A 1 145 ? 42.788 32.430 -2.347 1.00 39.95 145 LYS A C 1
ATOM 1190 O O . LYS A 1 145 ? 42.932 31.977 -3.480 1.00 41.24 145 LYS A O 1
ATOM 1196 N N . LEU A 1 146 ? 41.642 32.333 -1.680 1.00 36.92 146 LEU A N 1
ATOM 1197 C CA . LEU A 1 146 ? 40.455 31.731 -2.284 1.00 35.73 146 LEU A CA 1
ATOM 1198 C C . LEU A 1 146 ? 39.583 32.803 -2.896 1.00 34.55 146 LEU A C 1
ATOM 1199 O O . LEU A 1 146 ? 39.733 33.980 -2.584 1.00 35.43 146 LEU A O 1
ATOM 1204 N N . SER A 1 147 ? 38.664 32.384 -3.756 1.00 32.98 147 SER A N 1
ATOM 1205 C CA . SER A 1 147 ? 37.697 33.297 -4.344 1.00 32.38 147 SER A CA 1
ATOM 1206 C C . SER A 1 147 ? 36.273 32.762 -4.250 1.00 29.85 147 SER A C 1
ATOM 1207 O O . SER A 1 147 ? 36.050 31.597 -4.020 1.00 29.07 147 SER A O 1
ATOM 1210 N N . GLY A 1 148 ? 35.322 33.662 -4.443 1.00 28.99 148 GLY A N 1
ATOM 1211 C CA . GLY A 1 148 ? 33.902 33.386 -4.298 1.00 27.58 148 GLY A CA 1
ATOM 1212 C C . GLY A 1 148 ? 33.465 33.734 -2.885 1.00 25.89 148 GLY A C 1
ATOM 1213 O O . GLY A 1 148 ? 34.308 33.949 -2.012 1.00 25.52 148 GLY A O 1
ATOM 1214 N N . GLY A 1 149 ? 32.154 33.805 -2.680 1.00 24.32 149 GLY A N 1
ATOM 1215 C CA . GLY A 1 149 ? 31.607 34.001 -1.367 1.00 23.53 149 GLY A CA 1
ATOM 1216 C C . GLY A 1 149 ? 31.370 32.679 -0.637 1.00 22.42 149 GLY A C 1
ATOM 1217 O O . GLY A 1 149 ? 31.317 31.623 -1.243 1.00 21.40 149 GLY A O 1
ATOM 1218 N N . ILE A 1 150 ? 31.223 32.749 0.681 1.00 22.03 150 ILE A N 1
ATOM 1219 C CA . ILE A 1 150 ? 30.803 31.580 1.455 1.00 21.60 150 ILE A CA 1
ATOM 1220 C C . ILE A 1 150 ? 29.322 31.291 1.172 1.00 22.12 150 ILE A C 1
ATOM 1221 O O . ILE A 1 150 ? 28.470 32.164 1.383 1.00 21.53 150 ILE A O 1
ATOM 1226 N N . ASP A 1 151 ? 29.026 30.085 0.676 1.00 22.95 151 ASP A N 1
ATOM 1227 C CA A ASP A 1 151 ? 27.649 29.680 0.351 0.60 23.63 151 ASP A CA 1
ATOM 1228 C CA B ASP A 1 151 ? 27.642 29.705 0.360 0.40 23.63 151 ASP A CA 1
ATOM 1229 C C . ASP A 1 151 ? 27.040 28.747 1.380 1.00 23.33 151 ASP A C 1
ATOM 1230 O O . ASP A 1 151 ? 25.828 28.607 1.427 1.00 26.04 151 ASP A O 1
ATOM 1239 N N . GLY A 1 152 ? 27.869 28.089 2.186 1.00 22.92 152 GLY A N 1
ATOM 1240 C CA . GLY A 1 152 ? 27.400 27.071 3.148 1.00 20.79 152 GLY A CA 1
ATOM 1241 C C . GLY A 1 152 ? 28.081 27.305 4.484 1.00 19.77 152 GLY A C 1
ATOM 1242 O O . GLY A 1 152 ? 29.298 27.527 4.523 1.00 19.15 152 GLY A O 1
ATOM 1243 N N . ILE A 1 153 ? 27.283 27.311 5.557 1.00 18.49 153 ILE A N 1
ATOM 1244 C CA . ILE A 1 153 ? 27.769 27.471 6.925 1.00 18.20 153 ILE A CA 1
ATOM 1245 C C . ILE A 1 153 ? 27.101 26.470 7.879 1.00 17.35 153 ILE A C 1
ATOM 1246 O O . ILE A 1 153 ? 25.882 26.340 7.921 1.00 17.88 153 ILE A O 1
ATOM 1251 N N . ALA A 1 154 ? 27.908 25.791 8.666 1.00 16.72 154 ALA A N 1
ATOM 1252 C CA . ALA A 1 154 ? 27.418 24.951 9.736 1.00 16.30 154 ALA A CA 1
ATOM 1253 C C . ALA A 1 154 ? 28.285 25.195 10.951 1.00 16.35 154 ALA A C 1
ATOM 1254 O O . ALA A 1 154 ? 29.508 25.354 10.836 1.00 16.34 154 ALA A O 1
ATOM 1256 N N . TYR A 1 155 ? 27.655 25.216 12.118 1.00 16.21 155 TYR A N 1
ATOM 1257 C CA . TYR A 1 155 ? 28.376 25.414 13.357 1.00 16.50 155 TYR A CA 1
ATOM 1258 C C . TYR A 1 155 ? 27.787 24.475 14.400 1.00 16.88 155 TYR A C 1
ATOM 1259 O O . TYR A 1 155 ? 26.570 24.433 14.576 1.00 16.61 155 TYR A O 1
ATOM 1268 N N . TRP A 1 156 ? 28.634 23.714 15.074 1.00 17.90 156 TRP A N 1
ATOM 1269 C CA . TRP A 1 156 ? 28.168 22.877 16.189 1.00 19.12 156 TRP A CA 1
ATOM 1270 C C . TRP A 1 156 ? 29.216 22.797 17.274 1.00 20.06 156 TRP A C 1
ATOM 1271 O O . TRP A 1 156 ? 30.273 22.198 17.069 1.00 19.80 156 TRP A O 1
ATOM 1282 N N . GLU A 1 157 ? 28.935 23.433 18.414 1.00 21.36 157 GLU A N 1
ATOM 1283 C CA . GLU A 1 157 ? 29.756 23.272 19.620 1.00 23.37 157 GLU A CA 1
ATOM 1284 C C . GLU A 1 157 ? 31.235 23.567 19.417 1.00 22.38 157 GLU A C 1
ATOM 1285 O O . GLU A 1 157 ? 32.088 22.820 19.885 1.00 23.54 157 GLU A O 1
ATOM 1291 N N . GLY A 1 158 ? 31.538 24.621 18.693 1.00 21.02 158 GLY A N 1
ATOM 1292 C CA . GLY A 1 158 ? 32.918 24.945 18.384 1.00 20.58 158 GLY A CA 1
ATOM 1293 C C . GLY A 1 158 ? 33.328 24.491 16.999 1.00 19.45 158 GLY A C 1
ATOM 1294 O O . GLY A 1 158 ? 34.189 25.108 16.402 1.00 19.48 158 GLY A O 1
ATOM 1295 N N . SER A 1 159 ? 32.715 23.432 16.474 1.00 18.47 159 SER A N 1
ATOM 1296 C CA . SER A 1 159 ? 33.058 22.958 15.116 1.00 17.80 159 SER A CA 1
ATOM 1297 C C . SER A 1 159 ? 32.414 23.813 14.044 1.00 17.07 159 SER A C 1
ATOM 1298 O O . SER A 1 159 ? 31.241 24.123 14.125 1.00 16.88 159 SER A O 1
ATOM 1301 N N . LEU A 1 160 ? 33.193 24.174 13.028 1.00 17.05 160 LEU A N 1
ATOM 1302 C CA . LEU A 1 160 ? 32.760 25.056 11.969 1.00 16.58 160 LEU A CA 1
ATOM 1303 C C . LEU A 1 160 ? 33.003 24.398 10.624 1.00 17.08 160 LEU A C 1
ATOM 1304 O O . LEU A 1 160 ? 34.055 23.809 10.376 1.00 17.33 160 LEU A O 1
ATOM 1309 N N . LEU A 1 161 ? 32.031 24.545 9.739 1.00 17.37 161 LEU A N 1
ATOM 1310 C CA . LEU A 1 161 ? 32.121 24.043 8.393 1.00 17.94 161 LEU A CA 1
ATOM 1311 C C . LEU A 1 161 ? 31.734 25.188 7.462 1.00 17.63 161 LEU A C 1
ATOM 1312 O O . LEU A 1 161 ? 30.739 25.876 7.708 1.00 17.99 161 LEU A O 1
ATOM 1317 N N . LEU A 1 162 ? 32.506 25.379 6.406 1.00 17.60 162 LEU A N 1
ATOM 1318 C CA . LEU A 1 162 ? 32.225 26.376 5.375 1.00 17.79 162 LEU A CA 1
ATOM 1319 C C . LEU A 1 162 ? 32.409 25.819 3.974 1.00 18.21 162 LEU A C 1
ATOM 1320 O O . LEU A 1 162 ? 33.336 25.057 3.738 1.00 18.63 162 LEU A O 1
ATOM 1325 N N . THR A 1 163 ? 31.548 26.234 3.045 1.00 18.48 163 THR A N 1
ATOM 1326 C CA . THR A 1 163 ? 31.748 25.962 1.630 1.00 19.17 163 THR A CA 1
ATOM 1327 C C . THR A 1 163 ? 31.966 27.255 0.842 1.00 20.45 163 THR A C 1
ATOM 1328 O O . THR A 1 163 ? 31.234 28.234 1.012 1.00 21.28 163 THR A O 1
ATOM 1332 N N . ILE A 1 164 ? 33.001 27.242 0.012 1.00 21.48 164 ILE A N 1
ATOM 1333 C CA . ILE A 1 164 ? 33.387 28.333 -0.842 1.00 22.95 164 ILE A CA 1
ATOM 1334 C C . ILE A 1 164 ? 33.682 27.715 -2.201 1.00 24.11 164 ILE A C 1
ATOM 1335 O O . ILE A 1 164 ? 34.698 27.049 -2.381 1.00 24.95 164 ILE A O 1
ATOM 1340 N N . LYS A 1 165 ? 32.773 27.906 -3.145 1.00 25.31 165 LYS A N 1
ATOM 1341 C CA . LYS A 1 165 ? 32.846 27.248 -4.443 1.00 26.75 165 LYS A CA 1
ATOM 1342 C C . LYS A 1 165 ? 33.012 25.734 -4.218 1.00 25.83 165 LYS A C 1
ATOM 1343 O O . LYS A 1 165 ? 32.163 25.136 -3.565 1.00 24.70 165 LYS A O 1
ATOM 1349 N N . ASP A 1 166 ? 34.103 25.153 -4.728 1.00 25.91 166 ASP A N 1
ATOM 1350 C CA . ASP A 1 166 ? 34.373 23.707 -4.689 1.00 26.01 166 ASP A CA 1
ATOM 1351 C C . ASP A 1 166 ? 34.942 23.230 -3.341 1.00 24.84 166 ASP A C 1
ATOM 1352 O O . ASP A 1 166 ? 35.034 22.034 -3.093 1.00 23.61 166 ASP A O 1
ATOM 1357 N N . ASN A 1 167 ? 35.318 24.175 -2.486 1.00 24.55 167 ASN A N 1
ATOM 1358 C CA . ASN A 1 167 ? 35.970 23.863 -1.226 1.00 24.51 167 ASN A CA 1
ATOM 1359 C C . ASN A 1 167 ? 34.976 23.719 -0.088 1.00 22.28 167 ASN A C 1
ATOM 1360 O O . ASN A 1 167 ? 34.028 24.499 0.048 1.00 21.62 167 ASN A O 1
ATOM 1365 N N . ILE A 1 168 ? 35.206 22.709 0.719 1.00 21.27 168 ILE A N 1
ATOM 1366 C CA . ILE A 1 168 ? 34.554 22.593 2.013 1.00 20.14 168 ILE A CA 1
ATOM 1367 C C . ILE A 1 168 ? 35.674 22.621 3.048 1.00 19.67 168 ILE A C 1
ATOM 1368 O O . ILE A 1 168 ? 36.678 21.899 2.937 1.00 20.42 168 ILE A O 1
ATOM 1373 N N . LEU A 1 169 ? 35.508 23.488 4.029 1.00 18.74 169 LEU A N 1
ATOM 1374 C CA . LEU A 1 169 ? 36.530 23.780 5.018 1.00 18.72 169 LEU A CA 1
ATOM 1375 C C . LEU A 1 169 ? 35.981 23.408 6.403 1.00 17.81 169 LEU A C 1
ATOM 1376 O O . LEU A 1 169 ? 34.838 23.705 6.720 1.00 16.89 169 LEU A O 1
ATOM 1381 N N . TYR A 1 170 ? 36.827 22.799 7.230 1.00 17.87 170 TYR A N 1
ATOM 1382 C CA . TYR A 1 170 ? 36.423 22.268 8.517 1.00 17.29 170 TYR A CA 1
ATOM 1383 C C . TYR A 1 170 ? 37.382 22.648 9.608 1.00 17.77 170 TYR A C 1
ATOM 1384 O O . TYR A 1 170 ? 38.609 22.488 9.466 1.00 18.20 170 TYR A O 1
ATOM 1393 N N . TRP A 1 171 ? 36.812 23.109 10.719 1.00 17.70 171 TRP A N 1
ATOM 1394 C CA . TRP A 1 171 ? 37.557 23.309 11.949 1.00 18.62 171 TRP A CA 1
ATOM 1395 C C . TRP A 1 171 ? 36.930 22.458 13.051 1.00 19.09 171 TRP A C 1
ATOM 1396 O O . TRP A 1 171 ? 35.712 22.495 13.262 1.00 18.72 171 TRP A O 1
ATOM 1407 N N . ARG A 1 172 ? 37.755 21.735 13.789 1.00 20.54 172 ARG A N 1
ATOM 1408 C CA . ARG A 1 172 ? 37.256 20.884 14.879 1.00 21.61 172 ARG A CA 1
ATOM 1409 C C . ARG A 1 172 ? 36.677 21.697 16.021 1.00 21.72 172 ARG A C 1
ATOM 1410 O O . ARG A 1 172 ? 35.535 21.464 16.428 1.00 21.40 172 ARG A O 1
ATOM 1418 N N . ASP A 1 173 ? 37.473 22.648 16.516 1.00 22.07 173 ASP A N 1
ATOM 1419 C CA . ASP A 1 173 ? 37.067 23.536 17.597 1.00 22.34 173 ASP A CA 1
ATOM 1420 C C . ASP A 1 173 ? 37.718 24.909 17.458 1.00 22.77 173 ASP A C 1
ATOM 1421 O O . ASP A 1 173 ? 38.913 25.080 17.712 1.00 23.38 173 ASP A O 1
ATOM 1426 N N . VAL A 1 174 ? 36.918 25.871 17.041 1.00 22.75 174 VAL A N 1
ATOM 1427 C CA . VAL A 1 174 ? 37.396 27.240 16.826 1.00 23.96 174 VAL A CA 1
ATOM 1428 C C . VAL A 1 174 ? 37.529 28.055 18.127 1.00 25.72 174 VAL A C 1
ATOM 1429 O O . VAL A 1 174 ? 38.147 29.125 18.121 1.00 26.44 174 VAL A O 1
ATOM 1433 N N . THR A 1 175 ? 36.954 27.559 19.231 1.00 27.31 175 THR A N 1
ATOM 1434 C CA . THR A 1 175 ? 36.689 28.396 20.399 1.00 29.12 175 THR A CA 1
ATOM 1435 C C . THR A 1 175 ? 37.943 28.895 21.123 1.00 32.00 175 THR A C 1
ATOM 1436 O O . THR A 1 175 ? 37.897 29.950 21.754 1.00 33.77 175 THR A O 1
ATOM 1440 N N . ASN A 1 176 ? 39.047 28.165 21.033 1.00 34.05 176 ASN A N 1
ATOM 1441 C CA . ASN A 1 176 ? 40.309 28.613 21.606 1.00 37.03 176 ASN A CA 1
ATOM 1442 C C . ASN A 1 176 ? 41.390 28.894 20.569 1.00 36.79 176 ASN A C 1
ATOM 1443 O O . ASN A 1 176 ? 42.583 28.889 20.892 1.00 38.77 176 ASN A O 1
ATOM 1448 N N . MET A 1 177 ? 40.976 29.151 19.333 1.00 34.18 177 MET A N 1
ATOM 1449 C CA . MET A 1 177 ? 41.906 29.409 18.248 1.00 33.32 177 MET A CA 1
ATOM 1450 C C . MET A 1 177 ? 42.069 30.904 18.021 1.00 33.18 177 MET A C 1
ATOM 1451 O O . MET A 1 177 ? 41.292 31.716 18.505 1.00 32.53 177 MET A O 1
ATOM 1456 N N . LYS A 1 178 ? 43.102 31.252 17.272 1.00 33.93 178 LYS A N 1
ATOM 1457 C CA . LYS A 1 178 ? 43.366 32.625 16.887 1.00 34.25 178 LYS A CA 1
ATOM 1458 C C . LYS A 1 178 ? 42.370 33.112 15.810 1.00 32.41 178 LYS A C 1
ATOM 1459 O O . LYS A 1 178 ? 42.080 32.399 14.850 1.00 30.61 178 LYS A O 1
ATOM 1465 N N . PHE A 1 179 ? 41.836 34.323 15.995 1.00 31.58 179 PHE A N 1
ATOM 1466 C CA . PHE A 1 179 ? 40.956 34.946 14.998 1.00 30.69 179 PHE A CA 1
ATOM 1467 C C . PHE A 1 179 ? 41.607 36.166 14.315 1.00 29.99 179 PHE A C 1
ATOM 1468 O O . PHE A 1 179 ? 42.365 36.908 14.932 1.00 30.60 179 PHE A O 1
ATOM 1476 N N . PRO A 1 180 ? 41.333 36.368 13.020 1.00 28.34 180 PRO A N 1
ATOM 1477 C CA . PRO A 1 180 ? 40.459 35.573 12.202 1.00 26.62 180 PRO A CA 1
ATOM 1478 C C . PRO A 1 180 ? 41.037 34.207 11.840 1.00 25.71 180 PRO A C 1
ATOM 1479 O O . PRO A 1 180 ? 42.263 34.025 11.734 1.00 26.02 180 PRO A O 1
ATOM 1483 N N . LEU A 1 181 ? 40.137 33.258 11.627 1.00 23.87 181 LEU A N 1
ATOM 1484 C CA . LEU A 1 181 ? 40.521 31.945 11.133 1.00 23.14 181 LEU A CA 1
ATOM 1485 C C . LEU A 1 181 ? 40.968 32.143 9.687 1.00 23.49 181 LEU A C 1
ATOM 1486 O O . LEU A 1 181 ? 40.452 33.035 9.005 1.00 23.09 181 LEU A O 1
ATOM 1491 N N . VAL A 1 182 ? 41.937 31.337 9.234 1.00 24.06 182 VAL A N 1
ATOM 1492 C CA . VAL A 1 182 ? 42.427 31.387 7.837 1.00 24.71 182 VAL A CA 1
ATOM 1493 C C . VAL A 1 182 ? 42.530 29.978 7.222 1.00 24.93 182 VAL A C 1
ATOM 1494 O O . VAL A 1 182 ? 41.804 29.640 6.279 1.00 24.90 182 VAL A O 1
ATOM 1498 N N . LEU A 1 183 ? 43.409 29.146 7.772 1.00 25.62 183 LEU A N 1
ATOM 1499 C CA . LEU A 1 183 ? 43.545 27.760 7.301 1.00 25.82 183 LEU A CA 1
ATOM 1500 C C . LEU A 1 183 ? 42.750 26.802 8.202 1.00 24.61 183 LEU A C 1
ATOM 1501 O O . LEU A 1 183 ? 42.890 26.832 9.429 1.00 24.48 183 LEU A O 1
ATOM 1506 N N . PRO A 1 184 ? 41.903 25.956 7.591 1.00 23.74 184 PRO A N 1
ATOM 1507 C CA . PRO A 1 184 ? 41.116 24.997 8.366 1.00 22.97 184 PRO A CA 1
ATOM 1508 C C . PRO A 1 184 ? 41.950 23.820 8.820 1.00 23.36 184 PRO A C 1
ATOM 1509 O O . PRO A 1 184 ? 43.070 23.622 8.335 1.00 23.95 184 PRO A O 1
ATOM 1513 N N . ASP A 1 185 ? 41.407 23.055 9.760 1.00 22.84 185 ASP A N 1
ATOM 1514 C CA . ASP A 1 185 ? 42.008 21.795 10.163 1.00 23.15 185 ASP A CA 1
ATOM 1515 C C . ASP A 1 185 ? 42.039 20.826 8.974 1.00 23.05 185 ASP A C 1
ATOM 1516 O O . ASP A 1 185 ? 43.021 20.130 8.791 1.00 24.08 185 ASP A O 1
ATOM 1521 N N . GLU A 1 186 ? 40.971 20.809 8.175 1.00 22.09 186 GLU A N 1
ATOM 1522 C CA . GLU A 1 186 ? 40.860 19.971 6.974 1.00 22.28 186 GLU A CA 1
ATOM 1523 C C . GLU A 1 186 ? 40.122 20.749 5.890 1.00 22.25 186 GLU A C 1
ATOM 1524 O O . GLU A 1 186 ? 39.333 21.653 6.183 1.00 21.12 186 GLU A O 1
ATOM 1530 N N . SER A 1 187 ? 40.367 20.369 4.640 1.00 23.46 187 SER A N 1
ATOM 1531 C CA . SER A 1 187 ? 39.610 20.878 3.502 1.00 24.14 187 SER A CA 1
ATOM 1532 C C . SER A 1 187 ? 39.490 19.806 2.430 1.00 25.37 187 SER A C 1
ATOM 1533 O O . SER A 1 187 ? 40.391 18.991 2.255 1.00 25.85 187 SER A O 1
ATOM 1536 N N . GLU A 1 188 ? 38.366 19.797 1.722 1.00 26.67 188 GLU A N 1
ATOM 1537 C CA . GLU A 1 188 ? 38.173 18.903 0.569 1.00 27.96 188 GLU A CA 1
ATOM 1538 C C . GLU A 1 188 ? 37.606 19.672 -0.626 1.00 27.83 188 GLU A C 1
ATOM 1539 O O . GLU A 1 188 ? 37.022 20.729 -0.462 1.00 27.81 188 GLU A O 1
ATOM 1545 N N . GLN A 1 189 ? 37.782 19.133 -1.827 1.00 28.30 189 GLN A N 1
ATOM 1546 C CA . GLN A 1 189 ? 37.190 19.697 -3.010 1.00 28.90 189 GLN A CA 1
ATOM 1547 C C . GLN A 1 189 ? 36.154 18.759 -3.621 1.00 27.41 189 GLN A C 1
ATOM 1548 O O . GLN A 1 189 ? 36.413 17.571 -3.795 1.00 27.34 189 GLN A O 1
ATOM 1554 N N . PHE A 1 190 ? 34.977 19.310 -3.928 1.00 25.62 190 PHE A N 1
ATOM 1555 C CA . PHE A 1 190 ? 33.950 18.643 -4.727 1.00 25.27 190 PHE A CA 1
ATOM 1556 C C . PHE A 1 190 ? 33.432 19.575 -5.830 1.00 26.00 190 PHE A C 1
ATOM 1557 O O . PHE A 1 190 ? 33.106 20.712 -5.564 1.00 25.76 190 PHE A O 1
ATOM 1565 N N . GLU A 1 191 ? 33.353 19.097 -7.065 1.00 27.42 191 GLU A N 1
ATOM 1566 C CA . GLU A 1 191 ? 32.841 19.917 -8.166 1.00 28.56 191 GLU A CA 1
ATOM 1567 C C . GLU A 1 191 ? 31.497 20.492 -7.754 1.00 28.05 191 GLU A C 1
ATOM 1568 O O . GLU A 1 191 ? 30.554 19.738 -7.491 1.00 26.50 191 GLU A O 1
ATOM 1574 N N . ARG A 1 192 ? 31.411 21.819 -7.702 1.00 28.50 192 ARG A N 1
ATOM 1575 C CA . ARG A 1 192 ? 30.241 22.483 -7.172 1.00 28.55 192 ARG A CA 1
ATOM 1576 C C . ARG A 1 192 ? 29.089 22.446 -8.133 1.00 28.43 192 ARG A C 1
ATOM 1577 O O . ARG A 1 192 ? 29.281 22.278 -9.318 1.00 29.21 192 ARG A O 1
ATOM 1585 N N . LEU A 1 193 ? 27.887 22.625 -7.605 1.00 27.96 193 LEU A N 1
ATOM 1586 C CA . LEU A 1 193 ? 26.705 22.707 -8.435 1.00 29.82 193 LEU A CA 1
ATOM 1587 C C . LEU A 1 193 ? 26.717 24.082 -9.108 1.00 33.67 193 LEU A C 1
ATOM 1588 O O . LEU A 1 193 ? 26.566 25.116 -8.437 1.00 34.72 193 LEU A O 1
ATOM 1593 N N . LYS A 1 194 ? 26.940 24.105 -10.407 1.00 38.10 194 LYS A N 1
ATOM 1594 C CA . LYS A 1 194 ? 26.934 25.375 -11.150 1.00 44.33 194 LYS A CA 1
ATOM 1595 C C . LYS A 1 194 ? 25.570 25.551 -11.818 1.00 46.22 194 LYS A C 1
ATOM 1596 O O . LYS A 1 194 ? 25.360 25.214 -12.984 1.00 48.66 194 LYS A O 1
ATOM 1602 N N . HIS A 1 195 ? 24.646 26.046 -11.010 1.00 47.94 195 HIS A N 1
ATOM 1603 C CA . HIS A 1 195 ? 23.313 26.423 -11.427 1.00 50.94 195 HIS A CA 1
ATOM 1604 C C . HIS A 1 195 ? 22.677 27.034 -10.187 1.00 48.33 195 HIS A C 1
ATOM 1605 O O . HIS A 1 195 ? 22.972 26.606 -9.066 1.00 45.12 195 HIS A O 1
ATOM 1612 N N . HIS A 1 196 ? 21.833 28.045 -10.385 1.00 48.05 196 HIS A N 1
ATOM 1613 C CA . HIS A 1 196 ? 21.077 28.645 -9.291 1.00 47.18 196 HIS A CA 1
ATOM 1614 C C . HIS A 1 196 ? 20.283 27.550 -8.566 1.00 41.38 196 HIS A C 1
ATOM 1615 O O . HIS A 1 196 ? 19.667 26.698 -9.195 1.00 40.12 196 HIS A O 1
ATOM 1622 N N . ALA A 1 197 ? 20.319 27.586 -7.244 1.00 36.61 197 ALA A N 1
ATOM 1623 C CA . ALA A 1 197 ? 19.400 26.801 -6.400 1.00 33.68 197 ALA A CA 1
ATOM 1624 C C . ALA A 1 197 ? 18.826 27.738 -5.338 1.00 31.17 197 ALA A C 1
ATOM 1625 O O . ALA A 1 197 ? 19.373 28.807 -5.112 1.00 31.56 197 ALA A O 1
ATOM 1627 N N . ILE A 1 198 ? 17.731 27.345 -4.696 1.00 28.71 198 ILE A N 1
ATOM 1628 C CA . ILE A 1 198 ? 17.214 28.072 -3.535 1.00 26.72 198 ILE A CA 1
ATOM 1629 C C . ILE A 1 198 ? 18.230 27.962 -2.405 1.00 25.07 198 ILE A C 1
ATOM 1630 O O . ILE A 1 198 ? 18.613 28.959 -1.821 1.00 24.63 198 ILE A O 1
ATOM 1635 N N . LYS A 1 199 ? 18.642 26.737 -2.085 1.00 23.67 199 LYS A N 1
ATOM 1636 C CA . LYS A 1 199 ? 19.760 26.482 -1.166 1.00 22.33 199 LYS A CA 1
ATOM 1637 C C . LYS A 1 199 ? 20.540 25.301 -1.725 1.00 21.95 199 LYS A C 1
ATOM 1638 O O . LYS A 1 199 ? 19.951 24.413 -2.328 1.00 21.72 199 LYS A O 1
ATOM 1644 N N A LYS A 1 200 ? 21.851 25.292 -1.492 0.50 21.43 200 LYS A N 1
ATOM 1645 N N B LYS A 1 200 ? 21.850 25.290 -1.490 0.50 21.65 200 LYS A N 1
ATOM 1646 C CA A LYS A 1 200 ? 22.694 24.142 -1.809 0.50 21.15 200 LYS A CA 1
ATOM 1647 C CA B LYS A 1 200 ? 22.689 24.139 -1.804 0.50 21.50 200 LYS A CA 1
ATOM 1648 C C A LYS A 1 200 ? 23.286 23.506 -0.556 0.50 20.28 200 LYS A C 1
ATOM 1649 C C B LYS A 1 200 ? 23.283 23.504 -0.555 0.50 20.48 200 LYS A C 1
ATOM 1650 O O A LYS A 1 200 ? 24.063 22.569 -0.667 0.50 20.41 200 LYS A O 1
ATOM 1651 O O B LYS A 1 200 ? 24.062 22.568 -0.666 0.50 20.61 200 LYS A O 1
ATOM 1662 N N . PHE A 1 201 ? 22.929 24.012 0.628 1.00 19.56 201 PHE A N 1
ATOM 1663 C CA . PHE A 1 201 ? 23.555 23.586 1.863 1.00 18.29 201 PHE A CA 1
ATOM 1664 C C . PHE A 1 201 ? 22.587 23.717 3.007 1.00 17.73 201 PHE A C 1
ATOM 1665 O O . PHE A 1 201 ? 21.822 24.667 3.079 1.00 17.74 201 PHE A O 1
ATOM 1673 N N . ASP A 1 202 ? 22.609 22.742 3.911 1.00 17.40 202 ASP A N 1
ATOM 1674 C CA . ASP A 1 202 ? 21.728 22.788 5.051 1.00 17.45 202 ASP A CA 1
ATOM 1675 C C . ASP A 1 202 ? 22.433 22.130 6.211 1.00 17.70 202 ASP A C 1
ATOM 1676 O O . ASP A 1 202 ? 23.328 21.277 6.004 1.00 18.00 202 ASP A O 1
ATOM 1681 N N . SER A 1 203 ? 22.050 22.522 7.420 1.00 17.74 203 SER A N 1
ATOM 1682 C CA . SER A 1 203 ? 22.506 21.844 8.627 1.00 18.32 203 SER A CA 1
ATOM 1683 C C . SER A 1 203 ? 21.412 21.822 9.685 1.00 18.41 203 SER A C 1
ATOM 1684 O O . SER A 1 203 ? 20.487 22.650 9.666 1.00 17.86 203 SER A O 1
ATOM 1687 N N . TYR A 1 204 ? 21.535 20.857 10.601 1.00 18.61 204 TYR A N 1
ATOM 1688 C CA . TYR A 1 204 ? 20.556 20.608 11.628 1.00 18.82 204 TYR A CA 1
ATOM 1689 C C . TYR A 1 204 ? 21.146 19.694 12.675 1.00 19.72 204 TYR A C 1
ATOM 1690 O O . TYR A 1 204 ? 21.615 18.603 12.374 1.00 19.52 204 TYR A O 1
ATOM 1699 N N . ASN A 1 205 ? 21.133 20.117 13.925 1.00 21.31 205 ASN A N 1
ATOM 1700 C CA . ASN A 1 205 ? 21.551 19.223 14.993 1.00 23.23 205 ASN A CA 1
ATOM 1701 C C . ASN A 1 205 ? 23.011 18.775 14.809 1.00 21.94 205 ASN A C 1
ATOM 1702 O O . ASN A 1 205 ? 23.349 17.664 15.170 1.00 22.81 205 ASN A O 1
ATOM 1707 N N . GLY A 1 206 ? 23.860 19.615 14.220 1.00 20.31 206 GLY A N 1
ATOM 1708 C CA . GLY A 1 206 ? 25.232 19.205 13.879 1.00 19.64 206 GLY A CA 1
ATOM 1709 C C . GLY A 1 206 ? 25.375 18.405 12.569 1.00 18.91 206 GLY A C 1
ATOM 1710 O O . GLY A 1 206 ? 26.477 18.131 12.112 1.00 18.11 206 GLY A O 1
ATOM 1711 N N . LEU A 1 207 ? 24.254 18.008 11.982 1.00 18.24 207 LEU A N 1
ATOM 1712 C CA . LEU A 1 207 ? 24.266 17.318 10.706 1.00 17.90 207 LEU A CA 1
ATOM 1713 C C . LEU A 1 207 ? 24.427 18.375 9.617 1.00 16.96 207 LEU A C 1
ATOM 1714 O O . LEU A 1 207 ? 24.011 19.502 9.815 1.00 16.04 207 LEU A O 1
ATOM 1719 N N . PHE A 1 208 ? 25.037 17.993 8.489 1.00 16.22 208 PHE A N 1
ATOM 1720 C CA . PHE A 1 208 ? 25.226 18.893 7.362 1.00 15.99 208 PHE A CA 1
ATOM 1721 C C . PHE A 1 208 ? 25.051 18.149 6.057 1.00 15.73 208 PHE A C 1
ATOM 1722 O O . PHE A 1 208 ? 25.271 16.960 5.997 1.00 15.55 208 PHE A O 1
ATOM 1730 N N . ALA A 1 209 ? 24.652 18.878 5.027 1.00 15.55 209 ALA A N 1
ATOM 1731 C CA . ALA A 1 209 ? 24.440 18.332 3.721 1.00 16.19 209 ALA A CA 1
ATOM 1732 C C . ALA A 1 209 ? 24.666 19.408 2.705 1.00 16.71 209 ALA A C 1
ATOM 1733 O O . ALA A 1 209 ? 24.235 20.543 2.891 1.00 17.08 209 ALA A O 1
ATOM 1735 N N . TRP A 1 210 ? 25.315 19.042 1.609 1.00 17.45 210 TRP A N 1
ATOM 1736 C CA . TRP A 1 210 ? 25.832 20.007 0.624 1.00 17.95 210 TRP A CA 1
ATOM 1737 C C . TRP A 1 210 ? 25.578 19.432 -0.745 1.00 18.11 210 TRP A C 1
ATOM 1738 O O . TRP A 1 210 ? 26.033 18.333 -1.041 1.00 17.87 210 TRP A O 1
ATOM 1749 N N . VAL A 1 211 ? 24.804 20.141 -1.558 1.00 18.10 211 VAL A N 1
ATOM 1750 C CA . VAL A 1 211 ? 24.498 19.683 -2.901 1.00 18.69 211 VAL A CA 1
ATOM 1751 C C . VAL A 1 211 ? 25.645 20.099 -3.801 1.00 19.11 211 VAL A C 1
ATOM 1752 O O . VAL A 1 211 ? 25.979 21.286 -3.904 1.00 19.54 211 VAL A O 1
ATOM 1756 N N . THR A 1 212 ? 26.217 19.141 -4.505 1.00 19.44 212 THR A N 1
ATOM 1757 C CA . THR A 1 212 ? 27.318 19.429 -5.433 1.00 20.13 212 THR A CA 1
ATOM 1758 C C . THR A 1 212 ? 26.963 18.883 -6.815 1.00 20.73 212 THR A C 1
ATOM 1759 O O . THR A 1 212 ? 25.890 18.299 -6.975 1.00 21.09 212 THR A O 1
ATOM 1763 N N . SER A 1 213 ? 27.830 19.079 -7.795 1.00 21.11 213 SER A N 1
ATOM 1764 C CA . SER A 1 213 ? 27.535 18.628 -9.161 1.00 22.13 213 SER A CA 1
ATOM 1765 C C . SER A 1 213 ? 27.216 17.144 -9.261 1.00 22.11 213 SER A C 1
ATOM 1766 O O . SER A 1 213 ? 26.252 16.750 -9.894 1.00 22.29 213 SER A O 1
ATOM 1769 N N . ASN A 1 214 ? 28.002 16.325 -8.589 1.00 21.94 214 ASN A N 1
ATOM 1770 C CA . ASN A 1 214 ? 27.843 14.871 -8.692 1.00 22.16 214 ASN A CA 1
ATOM 1771 C C . ASN A 1 214 ? 26.903 14.218 -7.677 1.00 21.17 214 ASN A C 1
ATOM 1772 O O . ASN A 1 214 ? 26.573 13.043 -7.813 1.00 21.89 214 ASN A O 1
ATOM 1777 N N . GLY A 1 215 ? 26.451 14.964 -6.685 1.00 19.93 215 GLY A N 1
ATOM 1778 C CA . GLY A 1 215 ? 25.648 14.381 -5.607 1.00 19.12 215 GLY A CA 1
ATOM 1779 C C . GLY A 1 215 ? 25.595 15.239 -4.359 1.00 18.14 215 GLY A C 1
ATOM 1780 O O . GLY A 1 215 ? 25.959 16.409 -4.390 1.00 18.08 215 GLY A O 1
ATOM 1781 N N . ILE A 1 216 ? 25.119 14.659 -3.270 1.00 17.64 216 ILE A N 1
ATOM 1782 C CA . ILE A 1 216 ? 24.991 15.370 -1.982 1.00 16.98 216 ILE A CA 1
ATOM 1783 C C . ILE A 1 216 ? 26.016 14.803 -1.076 1.00 16.93 216 ILE A C 1
ATOM 1784 O O . ILE A 1 216 ? 26.115 13.583 -0.937 1.00 17.36 216 ILE A O 1
ATOM 1789 N N . VAL A 1 217 ? 26.846 15.668 -0.531 1.00 16.81 217 VAL A N 1
ATOM 1790 C CA . VAL A 1 217 ? 27.818 15.278 0.450 1.00 16.80 217 VAL A CA 1
ATOM 1791 C C . VAL A 1 217 ? 27.203 15.602 1.808 1.00 16.44 217 VAL A C 1
ATOM 1792 O O . VAL A 1 217 ? 26.736 16.710 2.018 1.00 16.23 217 VAL A O 1
ATOM 1796 N N . PHE A 1 218 ? 27.194 14.633 2.724 1.00 16.65 218 PHE A N 1
ATOM 1797 C CA . PHE A 1 218 ? 26.634 14.847 4.042 1.00 16.37 218 PHE A CA 1
ATOM 1798 C C . PHE A 1 218 ? 27.377 14.103 5.134 1.00 16.83 218 PHE A C 1
ATOM 1799 O O . PHE A 1 218 ? 28.123 13.146 4.889 1.00 17.76 218 PHE A O 1
ATOM 1807 N N . GLY A 1 219 ? 27.156 14.570 6.349 1.00 16.99 219 GLY A N 1
ATOM 1808 C CA . GLY A 1 219 ? 27.763 14.020 7.533 1.00 17.45 219 GLY A CA 1
ATOM 1809 C C . GLY A 1 219 ? 27.234 14.661 8.813 1.00 17.44 219 GLY A C 1
ATOM 1810 O O . GLY A 1 219 ? 26.108 15.168 8.873 1.00 16.84 219 GLY A O 1
ATOM 1811 N N . ASP A 1 220 ? 28.065 14.621 9.850 1.00 18.02 220 ASP A N 1
ATOM 1812 C CA . ASP A 1 220 ? 27.607 14.857 11.213 1.00 18.04 220 ASP A CA 1
ATOM 1813 C C . ASP A 1 220 ? 28.789 15.386 12.000 1.00 18.65 220 ASP A C 1
ATOM 1814 O O . ASP A 1 220 ? 29.710 14.629 12.336 1.00 19.26 220 ASP A O 1
ATOM 1819 N N . LEU A 1 221 ? 28.743 16.677 12.321 1.00 18.77 221 LEU A N 1
ATOM 1820 C CA . LEU A 1 221 ? 29.752 17.299 13.170 1.00 19.66 221 LEU A CA 1
ATOM 1821 C C . LEU A 1 221 ? 29.834 16.719 14.606 1.00 21.81 221 LEU A C 1
ATOM 1822 O O . LEU A 1 221 ? 30.815 16.965 15.319 1.00 21.37 221 LEU A O 1
ATOM 1827 N N . LYS A 1 222 ? 28.824 15.969 15.036 1.00 24.14 222 LYS A N 1
ATOM 1828 C CA . LYS A 1 222 ? 28.836 15.389 16.395 1.00 27.70 222 LYS A CA 1
ATOM 1829 C C . LYS A 1 222 ? 29.806 14.202 16.471 1.00 31.74 222 LYS A C 1
ATOM 1830 O O . LYS A 1 222 ? 30.222 13.831 17.558 1.00 36.99 222 LYS A O 1
ATOM 1836 N N . GLU A 1 223 ? 30.121 13.638 15.300 1.00 37.40 223 GLU A N 1
ATOM 1837 C CA . GLU A 1 223 ? 31.206 12.649 15.007 1.00 44.04 223 GLU A CA 1
ATOM 1838 C C . GLU A 1 223 ? 30.701 11.220 14.818 1.00 48.39 223 GLU A C 1
ATOM 1839 O O . GLU A 1 223 ? 30.173 10.892 13.749 1.00 49.90 223 GLU A O 1
ATOM 1845 N N . PHE A 1 235 ? 40.714 11.373 13.093 1.00 37.22 235 PHE A N 1
ATOM 1846 C CA . PHE A 1 235 ? 41.487 12.605 13.287 1.00 37.03 235 PHE A CA 1
ATOM 1847 C C . PHE A 1 235 ? 42.216 13.009 12.003 1.00 35.45 235 PHE A C 1
ATOM 1848 O O . PHE A 1 235 ? 43.055 12.265 11.489 1.00 34.91 235 PHE A O 1
ATOM 1856 N N . GLY A 1 236 ? 41.885 14.186 11.482 1.00 33.56 236 GLY A N 1
ATOM 1857 C CA . GLY A 1 236 ? 42.355 14.598 10.164 1.00 32.21 236 GLY A CA 1
ATOM 1858 C C . GLY A 1 236 ? 41.612 13.913 9.023 1.00 31.56 236 GLY A C 1
ATOM 1859 O O . GLY A 1 236 ? 41.961 14.092 7.864 1.00 31.86 236 GLY A O 1
ATOM 1860 N N . LYS A 1 237 ? 40.568 13.151 9.338 1.00 31.42 237 LYS A N 1
ATOM 1861 C CA . LYS A 1 237 ? 39.824 12.399 8.340 1.00 31.93 237 LYS A CA 1
ATOM 1862 C C . LYS A 1 237 ? 38.338 12.644 8.454 1.00 29.72 237 LYS A C 1
ATOM 1863 O O . LYS A 1 237 ? 37.537 11.859 7.941 1.00 31.27 237 LYS A O 1
ATOM 1869 N N . PHE A 1 238 ? 37.952 13.725 9.121 1.00 26.92 238 PHE A N 1
ATOM 1870 C CA . PHE A 1 238 ? 36.542 14.006 9.302 1.00 24.50 238 PHE A CA 1
ATOM 1871 C C . PHE A 1 238 ? 35.840 14.191 7.975 1.00 23.46 238 PHE A C 1
ATOM 1872 O O . PHE A 1 238 ? 34.792 13.574 7.718 1.00 22.79 238 PHE A O 1
ATOM 1880 N N . LEU A 1 239 ? 36.397 15.063 7.141 1.00 22.87 239 LEU A N 1
ATOM 1881 C CA . LEU A 1 239 ? 35.753 15.378 5.883 1.00 22.38 239 LEU A CA 1
ATOM 1882 C C . LEU A 1 239 ? 35.738 14.170 4.963 1.00 22.96 239 LEU A C 1
ATOM 1883 O O . LEU A 1 239 ? 34.747 13.899 4.313 1.00 21.94 239 LEU A O 1
ATOM 1888 N N . SER A 1 240 ? 36.820 13.416 4.983 1.00 25.04 240 SER A N 1
ATOM 1889 C CA . SER A 1 240 ? 36.938 12.202 4.180 1.00 26.69 240 SER A CA 1
ATOM 1890 C C . SER A 1 240 ? 35.921 11.138 4.579 1.00 26.78 240 SER A C 1
ATOM 1891 O O . SER A 1 240 ? 35.472 10.381 3.737 1.00 28.73 240 SER A O 1
ATOM 1894 N N . SER A 1 241 ? 35.540 11.087 5.847 1.00 26.33 241 SER A N 1
ATOM 1895 C CA . SER A 1 241 ? 34.484 10.168 6.279 1.00 25.67 241 SER A CA 1
ATOM 1896 C C . SER A 1 241 ? 33.067 10.628 5.891 1.00 24.46 241 SER A C 1
ATOM 1897 O O . SER A 1 241 ? 32.106 9.944 6.204 1.00 23.30 241 SER A O 1
ATOM 1900 N N . SER A 1 242 ? 32.929 11.756 5.200 1.00 23.31 242 SER A N 1
ATOM 1901 C CA . SER A 1 242 ? 31.608 12.201 4.755 1.00 22.64 242 SER A CA 1
ATOM 1902 C C . SER A 1 242 ? 30.937 11.161 3.861 1.00 22.90 242 SER A C 1
ATOM 1903 O O . SER A 1 242 ? 31.592 10.487 3.090 1.00 23.13 242 SER A O 1
ATOM 1906 N N . LYS A 1 243 ? 29.623 11.069 3.947 1.00 23.03 243 LYS A N 1
ATOM 1907 C CA . LYS A 1 243 ? 28.849 10.224 3.050 1.00 23.76 243 LYS A CA 1
ATOM 1908 C C . LYS A 1 243 ? 28.436 11.004 1.809 1.00 22.76 243 LYS A C 1
ATOM 1909 O O . LYS A 1 243 ? 28.417 12.245 1.829 1.00 20.81 243 LYS A O 1
ATOM 1915 N N . VAL A 1 244 ? 28.148 10.267 0.731 1.00 22.24 244 VAL A N 1
ATOM 1916 C CA . VAL A 1 244 ? 27.587 10.815 -0.483 1.00 21.95 244 VAL A CA 1
ATOM 1917 C C . VAL A 1 244 ? 26.319 10.059 -0.918 1.00 21.85 244 VAL A C 1
ATOM 1918 O O . VAL A 1 244 ? 26.247 8.834 -0.874 1.00 22.48 244 VAL A O 1
ATOM 1922 N N . LEU A 1 245 ? 25.335 10.809 -1.375 1.00 21.07 245 LEU A N 1
ATOM 1923 C CA . LEU A 1 245 ? 24.241 10.274 -2.133 1.00 20.84 245 LEU A CA 1
ATOM 1924 C C . LEU A 1 245 ? 24.422 10.800 -3.557 1.00 20.41 245 LEU A C 1
ATOM 1925 O O . LEU A 1 245 ? 24.292 11.993 -3.800 1.00 19.95 245 LEU A O 1
ATOM 1930 N N . LEU A 1 246 ? 24.747 9.916 -4.495 1.00 20.17 246 LEU A N 1
ATOM 1931 C CA . LEU A 1 246 ? 25.148 10.336 -5.829 1.00 20.09 246 LEU A CA 1
ATOM 1932 C C . LEU A 1 246 ? 23.943 10.456 -6.738 1.00 20.32 246 LEU A C 1
ATOM 1933 O O . LEU A 1 246 ? 22.921 9.822 -6.494 1.00 19.99 246 LEU A O 1
ATOM 1938 N N . ASN A 1 247 ? 24.056 11.275 -7.787 1.00 20.75 247 ASN A N 1
ATOM 1939 C CA . ASN A 1 247 ? 22.886 11.589 -8.631 1.00 21.27 247 ASN A CA 1
ATOM 1940 C C . ASN A 1 247 ? 22.216 10.343 -9.202 1.00 21.55 247 ASN A C 1
ATOM 1941 O O . ASN A 1 247 ? 21.006 10.276 -9.315 1.00 21.50 247 ASN A O 1
ATOM 1946 N N . PHE A 1 248 ? 23.008 9.356 -9.559 1.00 21.86 248 PHE A N 1
ATOM 1947 C CA . PHE A 1 248 ? 22.444 8.169 -10.173 1.00 22.61 248 PHE A CA 1
ATOM 1948 C C . PHE A 1 248 ? 21.764 7.266 -9.159 1.00 22.91 248 PHE A C 1
ATOM 1949 O O . PHE A 1 248 ? 21.182 6.249 -9.545 1.00 23.79 248 PHE A O 1
ATOM 1957 N N . GLU A 1 249 ? 21.838 7.611 -7.870 1.00 22.84 249 GLU A N 1
ATOM 1958 C CA . GLU A 1 249 ? 21.079 6.897 -6.853 1.00 23.28 249 GLU A CA 1
ATOM 1959 C C . GLU A 1 249 ? 19.663 7.433 -6.706 1.00 24.13 249 GLU A C 1
ATOM 1960 O O . GLU A 1 249 ? 18.867 6.849 -5.970 1.00 23.97 249 GLU A O 1
ATOM 1966 N N . LEU A 1 250 ? 19.359 8.545 -7.378 1.00 25.24 250 LEU A N 1
ATOM 1967 C CA . LEU A 1 250 ? 18.065 9.193 -7.234 1.00 26.29 250 LEU A CA 1
ATOM 1968 C C . LEU A 1 250 ? 17.087 8.797 -8.327 1.00 28.65 250 LEU A C 1
ATOM 1969 O O . LEU A 1 250 ? 17.486 8.536 -9.448 1.00 27.79 250 LEU A O 1
ATOM 1974 N N . PRO A 1 251 ? 15.782 8.791 -8.006 1.00 31.58 251 PRO A N 1
ATOM 1975 C CA . PRO A 1 251 ? 14.805 8.412 -9.030 1.00 34.80 251 PRO A CA 1
ATOM 1976 C C . PRO A 1 251 ? 14.741 9.471 -10.110 1.00 37.36 251 PRO A C 1
ATOM 1977 O O . PRO A 1 251 ? 14.908 10.649 -9.804 1.00 39.04 251 PRO A O 1
ATOM 1981 N N . ASP A 1 252 ? 14.508 9.053 -11.346 1.00 41.34 252 ASP A N 1
ATOM 1982 C CA . ASP A 1 252 ? 14.444 9.962 -12.501 1.00 44.60 252 ASP A CA 1
ATOM 1983 C C . ASP A 1 252 ? 15.797 10.597 -12.769 1.00 44.83 252 ASP A C 1
ATOM 1984 O O . ASP A 1 252 ? 15.899 11.816 -12.839 1.00 46.10 252 ASP A O 1
ATOM 1989 N N . LEU A 1 260 ? 17.177 18.957 -11.786 1.00 47.42 260 LEU A N 1
ATOM 1990 C CA . LEU A 1 260 ? 18.136 19.772 -11.041 1.00 47.49 260 LEU A CA 1
ATOM 1991 C C . LEU A 1 260 ? 17.632 20.061 -9.621 1.00 41.83 260 LEU A C 1
ATOM 1992 O O . LEU A 1 260 ? 16.529 20.574 -9.439 1.00 43.49 260 LEU A O 1
ATOM 1997 N N . ILE A 1 261 ? 18.434 19.717 -8.620 1.00 36.90 261 ILE A N 1
ATOM 1998 C CA . ILE A 1 261 ? 18.060 19.933 -7.215 1.00 33.35 261 ILE A CA 1
ATOM 1999 C C . ILE A 1 261 ? 18.082 21.412 -6.827 1.00 31.71 261 ILE A C 1
ATOM 2000 O O . ILE A 1 261 ? 19.164 22.013 -6.758 1.00 30.02 261 ILE A O 1
ATOM 2005 N N . LYS A 1 262 ? 16.897 21.953 -6.508 1.00 30.63 262 LYS A N 1
ATOM 2006 C CA . LYS A 1 262 ? 16.713 23.366 -6.135 1.00 30.41 262 LYS A CA 1
ATOM 2007 C C . LYS A 1 262 ? 16.835 23.673 -4.635 1.00 27.08 262 LYS A C 1
ATOM 2008 O O . LYS A 1 262 ? 17.175 24.809 -4.270 1.00 25.07 262 LYS A O 1
ATOM 2014 N N . ASP A 1 263 ? 16.484 22.708 -3.776 1.00 24.16 263 ASP A N 1
ATOM 2015 C CA . ASP A 1 263 ? 16.549 22.906 -2.314 1.00 22.17 263 ASP A CA 1
ATOM 2016 C C . ASP A 1 263 ? 16.766 21.571 -1.570 1.00 20.85 263 ASP A C 1
ATOM 2017 O O . ASP A 1 263 ? 16.548 20.481 -2.117 1.00 20.02 263 ASP A O 1
ATOM 2022 N N . ILE A 1 264 ? 17.184 21.691 -0.317 1.00 19.25 264 ILE A N 1
ATOM 2023 C CA . ILE A 1 264 ? 17.564 20.572 0.487 1.00 18.57 264 ILE A CA 1
ATOM 2024 C C . ILE A 1 264 ? 17.254 20.889 1.950 1.00 17.50 264 ILE A C 1
ATOM 2025 O O . ILE A 1 264 ? 17.504 21.996 2.425 1.00 16.95 264 ILE A O 1
ATOM 2030 N N . VAL A 1 265 ? 16.669 19.934 2.646 1.00 16.87 265 VAL A N 1
ATOM 2031 C CA . VAL A 1 265 ? 16.425 20.077 4.087 1.00 16.47 265 VAL A CA 1
ATOM 2032 C C . VAL A 1 265 ? 16.734 18.754 4.778 1.00 16.03 265 VAL A C 1
ATOM 2033 O O . VAL A 1 265 ? 16.298 17.689 4.327 1.00 16.07 265 VAL A O 1
ATOM 2037 N N . LEU A 1 266 ? 17.491 18.839 5.864 1.00 15.23 266 LEU A N 1
ATOM 2038 C CA . LEU A 1 266 ? 17.796 17.696 6.671 1.00 15.13 266 LEU A CA 1
ATOM 2039 C C . LEU A 1 266 ? 16.680 17.390 7.644 1.00 14.96 266 LEU A C 1
ATOM 2040 O O . LEU A 1 266 ? 16.164 18.310 8.301 1.00 14.97 266 LEU A O 1
ATOM 2045 N N . THR A 1 267 ? 16.325 16.109 7.754 1.00 14.66 267 THR A N 1
ATOM 2046 C CA . THR A 1 267 ? 15.532 15.625 8.909 1.00 14.63 267 THR A CA 1
ATOM 2047 C C . THR A 1 267 ? 16.474 14.883 9.829 1.00 14.67 267 THR A C 1
ATOM 2048 O O . THR A 1 267 ? 17.676 14.857 9.592 1.00 14.22 267 THR A O 1
ATOM 2052 N N . ALA A 1 268 ? 15.940 14.318 10.912 1.00 15.30 268 ALA A N 1
ATOM 2053 C CA . ALA A 1 268 ? 16.780 13.614 11.883 1.00 15.85 268 ALA A CA 1
ATOM 2054 C C . ALA A 1 268 ? 17.589 12.494 11.225 1.00 16.16 268 ALA A C 1
ATOM 2055 O O . ALA A 1 268 ? 18.792 12.357 11.481 1.00 16.44 268 ALA A O 1
ATOM 2057 N N . PHE A 1 269 ? 16.947 11.708 10.366 1.00 16.56 269 PHE A N 1
ATOM 2058 C CA . PHE A 1 269 ? 17.616 10.567 9.746 1.00 16.92 269 PHE A CA 1
ATOM 2059 C C . PHE A 1 269 ? 17.527 10.490 8.209 1.00 16.94 269 PHE A C 1
ATOM 2060 O O . PHE A 1 269 ? 18.028 9.544 7.622 1.00 17.15 269 PHE A O 1
ATOM 2068 N N . HIS A 1 270 ? 16.951 11.515 7.562 1.00 16.82 270 HIS A N 1
ATOM 2069 C CA . HIS A 1 270 ? 16.738 11.512 6.126 1.00 16.57 270 HIS A CA 1
ATOM 2070 C C . HIS A 1 270 ? 17.081 12.856 5.560 1.00 16.70 270 HIS A C 1
ATOM 2071 O O . HIS A 1 270 ? 17.437 13.784 6.294 1.00 16.81 270 HIS A O 1
ATOM 2078 N N . ILE A 1 271 ? 16.977 12.964 4.245 1.00 17.14 271 ILE A N 1
ATOM 2079 C CA . ILE A 1 271 ? 17.193 14.210 3.518 1.00 17.30 271 ILE A CA 1
ATOM 2080 C C . ILE A 1 271 ? 16.035 14.418 2.540 1.00 17.77 271 ILE A C 1
ATOM 2081 O O . ILE A 1 271 ? 15.649 13.489 1.814 1.00 17.33 271 ILE A O 1
ATOM 2086 N N . LEU A 1 272 ? 15.486 15.631 2.575 1.00 17.80 272 LEU A N 1
ATOM 2087 C CA . LEU A 1 272 ? 14.401 16.053 1.696 1.00 18.70 272 LEU A CA 1
ATOM 2088 C C . LEU A 1 272 ? 14.989 16.882 0.561 1.00 18.97 272 LEU A C 1
ATOM 2089 O O . LEU A 1 272 ? 15.790 17.792 0.791 1.00 18.89 272 LEU A O 1
ATOM 2094 N N . LEU A 1 273 ? 14.582 16.566 -0.661 1.00 19.92 273 LEU A N 1
ATOM 2095 C CA . LEU A 1 273 ? 15.087 17.233 -1.876 1.00 20.52 273 LEU A CA 1
ATOM 2096 C C . LEU A 1 273 ? 13.929 17.725 -2.732 1.00 21.36 273 LEU A C 1
ATOM 2097 O O . LEU A 1 273 ? 12.968 17.002 -2.974 1.00 21.34 273 LEU A O 1
ATOM 2102 N N . LEU A 1 274 ? 14.035 18.973 -3.166 1.00 22.39 274 LEU A N 1
ATOM 2103 C CA . LEU A 1 274 ? 13.059 19.594 -4.033 1.00 24.18 274 LEU A CA 1
ATOM 2104 C C . LEU A 1 274 ? 13.643 19.694 -5.445 1.00 25.86 274 LEU A C 1
ATOM 2105 O O . LEU A 1 274 ? 14.785 20.107 -5.613 1.00 25.20 274 LEU A O 1
ATOM 2110 N N . ARG A 1 275 ? 12.883 19.228 -6.427 1.00 29.27 275 ARG A N 1
ATOM 2111 C CA . ARG A 1 275 ? 13.288 19.265 -7.845 1.00 33.37 275 ARG A CA 1
ATOM 2112 C C . ARG A 1 275 ? 12.060 19.616 -8.645 1.00 36.24 275 ARG A C 1
ATOM 2113 O O . ARG A 1 275 ? 11.070 18.885 -8.580 1.00 36.60 275 ARG A O 1
ATOM 2121 N N . LYS A 1 276 ? 12.118 20.727 -9.383 1.00 40.60 276 LYS A N 1
ATOM 2122 C CA . LYS A 1 276 ? 10.988 21.206 -10.182 1.00 43.05 276 LYS A CA 1
ATOM 2123 C C . LYS A 1 276 ? 9.741 21.187 -9.294 1.00 42.85 276 LYS A C 1
ATOM 2124 O O . LYS A 1 276 ? 9.618 22.071 -8.458 1.00 45.89 276 LYS A O 1
ATOM 2130 N N . ASN A 1 277 ? 8.869 20.185 -9.373 1.00 42.06 277 ASN A N 1
ATOM 2131 C CA . ASN A 1 277 ? 7.737 20.115 -8.442 1.00 41.51 277 ASN A CA 1
ATOM 2132 C C . ASN A 1 277 ? 7.582 18.776 -7.695 1.00 38.38 277 ASN A C 1
ATOM 2133 O O . ASN A 1 277 ? 6.484 18.428 -7.241 1.00 37.70 277 ASN A O 1
ATOM 2138 N N . THR A 1 278 ? 8.679 18.039 -7.546 1.00 35.83 278 THR A N 1
ATOM 2139 C CA . THR A 1 278 ? 8.652 16.782 -6.779 1.00 34.27 278 THR A CA 1
ATOM 2140 C C . THR A 1 278 ? 9.517 16.873 -5.526 1.00 30.47 278 THR A C 1
ATOM 2141 O O . THR A 1 278 ? 10.547 17.547 -5.515 1.00 29.40 278 THR A O 1
ATOM 2145 N N . VAL A 1 279 ? 9.074 16.188 -4.469 1.00 28.16 279 VAL A N 1
ATOM 2146 C CA . VAL A 1 279 ? 9.837 16.028 -3.249 1.00 25.83 279 VAL A CA 1
ATOM 2147 C C . VAL A 1 279 ? 10.299 14.579 -3.127 1.00 24.48 279 VAL A C 1
ATOM 2148 O O . VAL A 1 279 ? 9.505 13.646 -3.260 1.00 24.46 279 VAL A O 1
ATOM 2152 N N . THR A 1 280 ? 11.580 14.409 -2.845 1.00 23.16 280 THR A N 1
ATOM 2153 C CA . THR A 1 280 ? 12.169 13.092 -2.629 1.00 22.80 280 THR A CA 1
ATOM 2154 C C . THR A 1 280 ? 12.706 13.065 -1.215 1.00 22.27 280 THR A C 1
ATOM 2155 O O . THR A 1 280 ? 13.289 14.055 -0.774 1.00 21.48 280 THR A O 1
ATOM 2159 N N . MET A 1 281 ? 12.484 11.951 -0.511 1.00 22.63 281 MET A N 1
ATOM 2160 C CA . MET A 1 281 ? 13.068 11.730 0.803 1.00 22.60 281 MET A CA 1
ATOM 2161 C C . MET A 1 281 ? 14.005 10.514 0.799 1.00 21.87 281 MET A C 1
ATOM 2162 O O . MET A 1 281 ? 13.614 9.411 0.399 1.00 21.96 281 MET A O 1
ATOM 2167 N N . VAL A 1 282 ? 15.241 10.745 1.239 1.00 20.59 282 VAL A N 1
ATOM 2168 C CA . VAL A 1 282 ? 16.307 9.769 1.161 1.00 20.68 282 VAL A CA 1
ATOM 2169 C C . VAL A 1 282 ? 16.906 9.555 2.536 1.00 19.69 282 VAL A C 1
ATOM 2170 O O . VAL A 1 282 ? 17.119 10.505 3.275 1.00 19.21 282 VAL A O 1
ATOM 2174 N N . SER A 1 283 ? 17.190 8.302 2.875 1.00 19.37 283 SER A N 1
ATOM 2175 C CA . SER A 1 283 ? 17.773 7.956 4.151 1.00 19.15 283 SER A CA 1
ATOM 2176 C C . SER A 1 283 ? 19.226 8.348 4.267 1.00 18.77 283 SER A C 1
ATOM 2177 O O . SER A 1 283 ? 19.979 8.168 3.335 1.00 18.96 283 SER A O 1
ATOM 2180 N N . GLN A 1 284 ? 19.610 8.897 5.419 1.00 18.65 284 GLN A N 1
ATOM 2181 C CA . GLN A 1 284 ? 21.018 9.246 5.682 1.00 18.67 284 GLN A CA 1
ATOM 2182 C C . GLN A 1 284 ? 21.869 8.028 6.031 1.00 19.79 284 GLN A C 1
ATOM 2183 O O . GLN A 1 284 ? 23.106 8.082 6.020 1.00 19.51 284 GLN A O 1
ATOM 2189 N N . LEU A 1 285 ? 21.215 6.937 6.349 1.00 21.46 285 LEU A N 1
ATOM 2190 C CA . LEU A 1 285 ? 21.917 5.778 6.836 1.00 24.19 285 LEU A CA 1
ATOM 2191 C C . LEU A 1 285 ? 22.274 4.786 5.719 1.00 25.64 285 LEU A C 1
ATOM 2192 O O . LEU A 1 285 ? 23.263 4.064 5.827 1.00 26.66 285 LEU A O 1
ATOM 2197 N N . ASN A 1 286 ? 21.489 4.734 4.652 1.00 26.44 286 ASN A N 1
ATOM 2198 C CA . ASN A 1 286 ? 21.827 3.822 3.561 1.00 27.86 286 ASN A CA 1
ATOM 2199 C C . ASN A 1 286 ? 21.386 4.252 2.171 1.00 28.21 286 ASN A C 1
ATOM 2200 O O . ASN A 1 286 ? 21.253 3.403 1.292 1.00 30.23 286 ASN A O 1
ATOM 2205 N N . ASN A 1 287 ? 21.115 5.539 1.993 1.00 27.48 287 ASN A N 1
ATOM 2206 C CA . ASN A 1 287 ? 20.679 6.104 0.702 1.00 27.81 287 ASN A CA 1
ATOM 2207 C C . ASN A 1 287 ? 19.331 5.620 0.093 1.00 26.92 287 ASN A C 1
ATOM 2208 O O . ASN A 1 287 ? 19.003 5.943 -1.038 1.00 26.50 287 ASN A O 1
ATOM 2213 N N . ASP A 1 288 ? 18.540 4.914 0.882 1.00 26.18 288 ASP A N 1
ATOM 2214 C CA . ASP A 1 288 ? 17.248 4.414 0.473 1.00 26.49 288 ASP A CA 1
ATOM 2215 C C . ASP A 1 288 ? 16.289 5.560 0.172 1.00 24.55 288 ASP A C 1
ATOM 2216 O O . ASP A 1 288 ? 16.102 6.486 0.975 1.00 22.74 288 ASP A O 1
ATOM 2221 N N . VAL A 1 289 ? 15.683 5.496 -0.999 1.00 23.55 289 VAL A N 1
ATOM 2222 C CA . VAL A 1 289 ? 14.670 6.442 -1.350 1.00 23.46 289 VAL A CA 1
ATOM 2223 C C . VAL A 1 289 ? 13.387 5.945 -0.732 1.00 23.72 289 VAL A C 1
ATOM 2224 O O . VAL A 1 289 ? 12.850 4.938 -1.164 1.00 23.66 289 VAL A O 1
ATOM 2228 N N . VAL A 1 290 ? 12.901 6.656 0.281 1.00 23.46 290 VAL A N 1
ATOM 2229 C CA . VAL A 1 290 ? 11.742 6.191 1.022 1.00 24.20 290 VAL A CA 1
ATOM 2230 C C . VAL A 1 290 ? 10.469 6.922 0.581 1.00 24.87 290 VAL A C 1
ATOM 2231 O O . VAL A 1 290 ? 9.378 6.522 0.945 1.00 25.02 290 VAL A O 1
ATOM 2235 N N . PHE A 1 291 ? 10.620 7.978 -0.208 1.00 25.39 291 PHE A N 1
ATOM 2236 C CA . PHE A 1 291 ? 9.496 8.804 -0.626 1.00 26.51 291 PHE A CA 1
ATOM 2237 C C . PHE A 1 291 ? 9.880 9.586 -1.886 1.00 27.21 291 PHE A C 1
ATOM 2238 O O . PHE A 1 291 ? 10.997 10.121 -2.003 1.00 25.92 291 PHE A O 1
ATOM 2246 N N . HIS A 1 292 ? 8.947 9.650 -2.824 1.00 29.34 292 HIS A N 1
ATOM 2247 C CA . HIS A 1 292 ? 9.141 10.396 -4.067 1.00 31.33 292 HIS A CA 1
ATOM 2248 C C . HIS A 1 292 ? 7.763 10.714 -4.605 1.00 33.40 292 HIS A C 1
ATOM 2249 O O . HIS A 1 292 ? 6.982 9.815 -4.861 1.00 34.08 292 HIS A O 1
ATOM 2256 N N . GLU A 1 293 ? 7.443 11.996 -4.721 1.00 35.68 293 GLU A N 1
ATOM 2257 C CA . GLU A 1 293 ? 6.088 12.412 -5.077 1.00 37.69 293 GLU A CA 1
ATOM 2258 C C . GLU A 1 293 ? 6.050 13.787 -5.717 1.00 39.04 293 GLU A C 1
ATOM 2259 O O . GLU A 1 293 ? 6.826 14.673 -5.380 1.00 37.15 293 GLU A O 1
ATOM 2265 N N . THR A 1 294 ? 5.130 13.933 -6.659 1.00 42.01 294 THR A N 1
ATOM 2266 C CA . THR A 1 294 ? 4.777 15.209 -7.250 1.00 44.53 294 THR A CA 1
ATOM 2267 C C . THR A 1 294 ? 3.804 15.893 -6.307 1.00 46.03 294 THR A C 1
ATOM 2268 O O . THR A 1 294 ? 3.135 15.225 -5.520 1.00 44.49 294 THR A O 1
ATOM 2272 N N . ILE A 1 295 ? 3.733 17.219 -6.378 1.00 49.93 295 ILE A N 1
ATOM 2273 C CA . ILE A 1 295 ? 2.676 17.966 -5.696 1.00 52.72 295 ILE A CA 1
ATOM 2274 C C . ILE A 1 295 ? 1.813 18.739 -6.689 1.00 54.74 295 ILE A C 1
ATOM 2275 O O . ILE A 1 295 ? 0.608 18.480 -6.802 1.00 59.04 295 ILE A O 1
ATOM 2280 N N . GLU A 1 309 ? 1.852 27.501 -10.816 1.00 51.50 309 GLU A N 1
ATOM 2281 C CA . GLU A 1 309 ? 2.337 27.363 -9.452 1.00 50.55 309 GLU A CA 1
ATOM 2282 C C . GLU A 1 309 ? 3.813 26.956 -9.419 1.00 49.47 309 GLU A C 1
ATOM 2283 O O . GLU A 1 309 ? 4.164 25.898 -9.931 1.00 52.27 309 GLU A O 1
ATOM 2289 N N . LYS A 1 310 ? 4.671 27.795 -8.839 1.00 47.28 310 LYS A N 1
ATOM 2290 C CA . LYS A 1 310 ? 6.118 27.523 -8.745 1.00 45.03 310 LYS A CA 1
ATOM 2291 C C . LYS A 1 310 ? 6.580 27.299 -7.296 1.00 40.78 310 LYS A C 1
ATOM 2292 O O . LYS A 1 310 ? 6.251 28.081 -6.397 1.00 38.86 310 LYS A O 1
ATOM 2298 N N . PHE A 1 311 ? 7.379 26.254 -7.082 1.00 37.77 311 PHE A N 1
ATOM 2299 C CA . PHE A 1 311 ? 7.789 25.863 -5.724 1.00 34.61 311 PHE A CA 1
ATOM 2300 C C . PHE A 1 311 ? 9.055 26.565 -5.273 1.00 31.60 311 PHE A C 1
ATOM 2301 O O . PHE A 1 311 ? 10.042 26.633 -6.007 1.00 31.59 311 PHE A O 1
ATOM 2309 N N . LEU A 1 312 ? 8.979 27.118 -4.063 1.00 29.27 312 LEU A N 1
ATOM 2310 C CA . LEU A 1 312 ? 9.915 28.131 -3.594 1.00 27.85 312 LEU A CA 1
ATOM 2311 C C . LEU A 1 312 ? 10.807 27.689 -2.437 1.00 25.49 312 LEU A C 1
ATOM 2312 O O . LEU A 1 312 ? 11.782 28.356 -2.114 1.00 24.76 312 LEU A O 1
ATOM 2317 N N . GLY A 1 313 ? 10.500 26.570 -1.803 1.00 24.20 313 GLY A N 1
ATOM 2318 C CA . GLY A 1 313 ? 11.377 26.112 -0.730 1.00 22.75 313 GLY A CA 1
ATOM 2319 C C . GLY A 1 313 ? 10.907 24.879 0.023 1.00 21.71 313 GLY A C 1
ATOM 2320 O O . GLY A 1 313 ? 9.733 24.523 -0.023 1.00 22.20 313 GLY A O 1
ATOM 2321 N N . LEU A 1 314 ? 11.870 24.233 0.674 1.00 20.19 314 LEU A N 1
ATOM 2322 C CA . LEU A 1 314 ? 11.650 23.261 1.719 1.00 19.41 314 LEU A CA 1
ATOM 2323 C C . LEU A 1 314 ? 11.945 23.986 3.003 1.00 18.74 314 LEU A C 1
ATOM 2324 O O . LEU A 1 314 ? 12.852 24.786 3.036 1.00 18.72 314 LEU A O 1
ATOM 2329 N N . VAL A 1 315 ? 11.216 23.670 4.063 1.00 18.46 315 VAL A N 1
ATOM 2330 C CA . VAL A 1 315 ? 11.352 24.353 5.357 1.00 18.05 315 VAL A CA 1
ATOM 2331 C C . VAL A 1 315 ? 11.266 23.335 6.518 1.00 17.14 315 VAL A C 1
ATOM 2332 O O . VAL A 1 315 ? 10.448 22.419 6.479 1.00 17.27 315 VAL A O 1
ATOM 2336 N N . ARG A 1 316 ? 12.091 23.555 7.552 1.00 16.01 316 ARG A N 1
ATOM 2337 C CA . ARG A 1 316 ? 12.107 22.813 8.785 1.00 15.36 316 ARG A CA 1
ATOM 2338 C C . ARG A 1 316 ? 11.797 23.705 9.976 1.00 15.28 316 ARG A C 1
ATOM 2339 O O . ARG A 1 316 ? 12.310 24.817 10.054 1.00 14.94 316 ARG A O 1
ATOM 2347 N N . ASP A 1 317 ? 10.943 23.228 10.878 1.00 15.38 317 ASP A N 1
ATOM 2348 C CA . ASP A 1 317 ? 10.799 23.809 12.210 1.00 15.61 317 ASP A CA 1
ATOM 2349 C C . ASP A 1 317 ? 11.776 23.049 13.095 1.00 15.81 317 ASP A C 1
ATOM 2350 O O . ASP A 1 317 ? 11.508 21.898 13.459 1.00 15.74 317 ASP A O 1
ATOM 2355 N N . SER A 1 318 ? 12.939 23.653 13.374 1.00 16.04 318 SER A N 1
ATOM 2356 C CA . SER A 1 318 ? 13.977 22.960 14.140 1.00 16.49 318 SER A CA 1
ATOM 2357 C C . SER A 1 318 ? 13.618 22.744 15.623 1.00 17.74 318 SER A C 1
ATOM 2358 O O . SER A 1 318 ? 14.247 21.951 16.285 1.00 18.69 318 SER A O 1
ATOM 2361 N N . VAL A 1 319 ? 12.608 23.425 16.143 1.00 18.85 319 VAL A N 1
ATOM 2362 C CA . VAL A 1 319 ? 12.159 23.138 17.503 1.00 19.88 319 VAL A CA 1
ATOM 2363 C C . VAL A 1 319 ? 11.219 21.929 17.549 1.00 20.02 319 VAL A C 1
ATOM 2364 O O . VAL A 1 319 ? 11.318 21.087 18.436 1.00 20.17 319 VAL A O 1
ATOM 2368 N N . LYS A 1 320 ? 10.297 21.867 16.609 1.00 20.09 320 LYS A N 1
ATOM 2369 C CA . LYS A 1 320 ? 9.245 20.867 16.617 1.00 20.60 320 LYS A CA 1
ATOM 2370 C C . LYS A 1 320 ? 9.568 19.682 15.706 1.00 19.99 320 LYS A C 1
ATOM 2371 O O . LYS A 1 320 ? 8.840 18.719 15.670 1.00 20.39 320 LYS A O 1
ATOM 2377 N N . GLU A 1 321 ? 10.632 19.781 14.931 1.00 19.30 321 GLU A N 1
ATOM 2378 C CA . GLU A 1 321 ? 10.976 18.759 13.956 1.00 18.93 321 GLU A CA 1
ATOM 2379 C C . GLU A 1 321 ? 9.782 18.402 13.071 1.00 18.61 321 GLU A C 1
ATOM 2380 O O . GLU A 1 321 ? 9.365 17.225 12.951 1.00 18.47 321 GLU A O 1
ATOM 2386 N N . THR A 1 322 ? 9.241 19.450 12.450 1.00 17.95 322 THR A N 1
ATOM 2387 C CA . THR A 1 322 ? 8.254 19.329 11.384 1.00 17.74 322 THR A CA 1
ATOM 2388 C C . THR A 1 322 ? 8.844 19.916 10.102 1.00 17.29 322 THR A C 1
ATOM 2389 O O . THR A 1 322 ? 9.811 20.678 10.134 1.00 16.79 322 THR A O 1
ATOM 2393 N N . PHE A 1 323 ? 8.227 19.560 8.983 1.00 17.52 323 PHE A N 1
ATOM 2394 C CA . PHE A 1 323 ? 8.766 19.821 7.684 1.00 17.28 323 PHE A CA 1
ATOM 2395 C C . PHE A 1 323 ? 7.671 20.291 6.769 1.00 18.17 323 PHE A C 1
ATOM 2396 O O . PHE A 1 323 ? 6.503 19.881 6.903 1.00 18.95 323 PHE A O 1
ATOM 2404 N N . TRP A 1 324 ? 8.057 21.187 5.863 1.00 18.31 324 TRP A N 1
ATOM 2405 C CA . TRP A 1 324 ? 7.133 21.923 5.033 1.00 19.19 324 TRP A CA 1
ATOM 2406 C C . TRP A 1 324 ? 7.731 22.252 3.672 1.00 19.97 324 TRP A C 1
ATOM 2407 O O . TRP A 1 324 ? 8.956 22.251 3.475 1.00 19.16 324 TRP A O 1
ATOM 2418 N N A CYS A 1 325 ? 6.850 22.556 2.731 0.50 21.26 325 CYS A N 1
ATOM 2419 N N B CYS A 1 325 ? 6.841 22.546 2.728 0.50 21.26 325 CYS A N 1
ATOM 2420 C CA A CYS A 1 325 ? 7.273 23.024 1.434 0.50 22.00 325 CYS A CA 1
ATOM 2421 C CA B CYS A 1 325 ? 7.220 22.972 1.399 0.50 22.07 325 CYS A CA 1
ATOM 2422 C C A CYS A 1 325 ? 6.213 23.993 0.962 0.50 23.08 325 CYS A C 1
ATOM 2423 C C B CYS A 1 325 ? 6.201 23.993 0.965 0.50 23.11 325 CYS A C 1
ATOM 2424 O O A CYS A 1 325 ? 5.051 23.906 1.377 0.50 23.96 325 CYS A O 1
ATOM 2425 O O B CYS A 1 325 ? 5.042 23.917 1.380 0.50 23.99 325 CYS A O 1
ATOM 2430 N N . PHE A 1 326 ? 6.616 24.956 0.144 1.00 23.31 326 PHE A N 1
ATOM 2431 C CA . PHE A 1 326 ? 5.678 25.986 -0.316 1.00 24.26 326 PHE A CA 1
ATOM 2432 C C . PHE A 1 326 ? 5.937 26.461 -1.729 1.00 24.80 326 PHE A C 1
ATOM 2433 O O . PHE A 1 326 ? 7.072 26.436 -2.199 1.00 23.95 326 PHE A O 1
ATOM 2441 N N . SER A 1 327 ? 4.846 26.907 -2.353 1.00 26.10 327 SER A N 1
ATOM 2442 C CA . SER A 1 327 ? 4.863 27.535 -3.650 1.00 27.39 327 SER A CA 1
ATOM 2443 C C . SER A 1 327 ? 4.438 29.001 -3.503 1.00 28.63 327 SER A C 1
ATOM 2444 O O . SER A 1 327 ? 4.172 29.472 -2.402 1.00 28.11 327 SER A O 1
ATOM 2447 N N . ASN A 1 328 ? 4.372 29.702 -4.633 1.00 30.47 328 ASN A N 1
ATOM 2448 C CA . ASN A 1 328 ? 3.839 31.065 -4.673 1.00 32.18 328 ASN A CA 1
ATOM 2449 C C . ASN A 1 328 ? 2.356 31.173 -4.303 1.00 33.39 328 ASN A C 1
ATOM 2450 O O . ASN A 1 328 ? 1.869 32.284 -4.079 1.00 33.98 328 ASN A O 1
ATOM 2455 N N . ILE A 1 329 ? 1.640 30.048 -4.238 1.00 33.88 329 ILE A N 1
ATOM 2456 C CA . ILE A 1 329 ? 0.220 30.084 -3.830 1.00 35.89 329 ILE A CA 1
ATOM 2457 C C . ILE A 1 329 ? -0.157 29.214 -2.619 1.00 34.84 329 ILE A C 1
ATOM 2458 O O . ILE A 1 329 ? -1.107 29.525 -1.916 1.00 34.93 329 ILE A O 1
ATOM 2463 N N . ASN A 1 330 ? 0.581 28.135 -2.371 1.00 34.30 330 ASN A N 1
ATOM 2464 C CA . ASN A 1 330 ? 0.229 27.213 -1.304 1.00 33.62 330 ASN A CA 1
ATOM 2465 C C . ASN A 1 330 ? 1.372 26.864 -0.385 1.00 31.66 330 ASN A C 1
ATOM 2466 O O . ASN A 1 330 ? 2.544 26.982 -0.738 1.00 30.68 330 ASN A O 1
ATOM 2471 N N . VAL A 1 331 ? 0.981 26.401 0.799 1.00 30.73 331 VAL A N 1
ATOM 2472 C CA . VAL A 1 331 ? 1.866 25.849 1.798 1.00 28.94 331 VAL A CA 1
ATOM 2473 C C . VAL A 1 331 ? 1.414 24.399 2.039 1.00 28.47 331 VAL A C 1
ATOM 2474 O O . VAL A 1 331 ? 0.207 24.103 2.069 1.00 29.12 331 VAL A O 1
ATOM 2478 N N . PHE A 1 332 ? 2.390 23.509 2.182 1.00 26.66 332 PHE A N 1
ATOM 2479 C CA . PHE A 1 332 ? 2.140 22.093 2.392 1.00 26.00 332 PHE A CA 1
ATOM 2480 C C . PHE A 1 332 ? 2.959 21.620 3.580 1.00 24.60 332 PHE A C 1
ATOM 2481 O O . PHE A 1 332 ? 4.091 22.072 3.792 1.00 24.10 332 PHE A O 1
ATOM 2489 N N . GLU A 1 333 ? 2.398 20.710 4.357 1.00 24.30 333 GLU A N 1
ATOM 2490 C CA . GLU A 1 333 ? 3.153 20.025 5.395 1.00 23.30 333 GLU A CA 1
ATOM 2491 C C . GLU A 1 333 ? 3.608 18.655 4.922 1.00 22.90 333 GLU A C 1
ATOM 2492 O O . GLU A 1 333 ? 2.827 17.902 4.331 1.00 23.05 333 GLU A O 1
ATOM 2498 N N . ILE A 1 334 ? 4.879 18.353 5.172 1.00 22.25 334 ILE A N 1
ATOM 2499 C CA . ILE A 1 334 ? 5.432 17.048 4.864 1.00 22.29 334 ILE A CA 1
ATOM 2500 C C . ILE A 1 334 ? 5.392 16.289 6.176 1.00 22.48 334 ILE A C 1
ATOM 2501 O O . ILE A 1 334 ? 6.261 16.449 7.026 1.00 22.59 334 ILE A O 1
ATOM 2506 N N . ILE A 1 335 ? 4.367 15.461 6.319 1.00 23.17 335 ILE A N 1
ATOM 2507 C CA . ILE A 1 335 ? 4.103 14.730 7.549 1.00 23.80 335 ILE A CA 1
ATOM 2508 C C . ILE A 1 335 ? 4.830 13.391 7.563 1.00 23.36 335 ILE A C 1
ATOM 2509 O O . ILE A 1 335 ? 4.549 12.525 6.751 1.00 23.11 335 ILE A O 1
ATOM 2514 N N . ILE A 1 336 ? 5.749 13.239 8.515 1.00 23.22 336 ILE A N 1
ATOM 2515 C CA . ILE A 1 336 ? 6.542 12.006 8.661 1.00 23.32 336 ILE A CA 1
ATOM 2516 C C . ILE A 1 336 ? 6.180 11.255 9.962 1.00 24.47 336 ILE A C 1
ATOM 2517 O O . ILE A 1 336 ? 6.149 11.843 11.028 1.00 23.54 336 ILE A O 1
ATOM 2522 N N . GLU A 1 337 ? 5.934 9.953 9.851 1.00 26.17 337 GLU A N 1
ATOM 2523 C CA . GLU A 1 337 ? 5.660 9.096 11.003 1.00 27.77 337 GLU A CA 1
ATOM 2524 C C . GLU A 1 337 ? 6.642 7.944 11.095 1.00 26.97 337 GLU A C 1
ATOM 2525 O O . GLU A 1 337 ? 7.013 7.352 10.073 1.00 25.89 337 GLU A O 1
ATOM 2531 N N . ASN A 1 338 ? 7.015 7.585 12.319 1.00 26.45 338 ASN A N 1
ATOM 2532 C CA . ASN A 1 338 ? 7.822 6.376 12.546 1.00 26.73 338 ASN A CA 1
ATOM 2533 C C . ASN A 1 338 ? 9.251 6.508 12.001 1.00 24.93 338 ASN A C 1
ATOM 2534 O O . ASN A 1 338 ? 9.881 5.502 11.683 1.00 24.67 338 ASN A O 1
ATOM 2539 N N . GLU A 1 339 ? 9.769 7.724 11.900 1.00 22.96 339 GLU A N 1
ATOM 2540 C CA . GLU A 1 339 ? 11.110 7.890 11.375 1.00 22.20 339 GLU A CA 1
ATOM 2541 C C . GLU A 1 339 ? 12.193 7.142 12.199 1.00 22.35 339 GLU A C 1
ATOM 2542 O O . GLU A 1 339 ? 12.939 6.334 11.647 1.00 22.05 339 GLU A O 1
ATOM 2548 N N . PRO A 1 340 ? 12.307 7.426 13.500 1.00 22.89 340 PRO A N 1
ATOM 2549 C CA . PRO A 1 340 ? 13.349 6.736 14.294 1.00 23.68 340 PRO A CA 1
ATOM 2550 C C . PRO A 1 340 ? 13.205 5.222 14.285 1.00 24.81 340 PRO A C 1
ATOM 2551 O O . PRO A 1 340 ? 14.189 4.500 14.150 1.00 24.65 340 PRO A O 1
ATOM 2555 N N . ASN A 1 341 ? 11.966 4.761 14.408 1.00 26.43 341 ASN A N 1
ATOM 2556 C CA . ASN A 1 341 ? 11.672 3.339 14.457 1.00 28.04 341 ASN A CA 1
ATOM 2557 C C . ASN A 1 341 ? 12.082 2.679 13.152 1.00 27.55 341 ASN A C 1
ATOM 2558 O O . ASN A 1 341 ? 12.605 1.575 13.149 1.00 27.99 341 ASN A O 1
ATOM 2563 N N . SER A 1 342 ? 11.863 3.385 12.049 1.00 26.61 342 SER A N 1
ATOM 2564 C CA . SER A 1 342 ? 12.174 2.857 10.727 1.00 26.74 342 SER A CA 1
ATOM 2565 C C . SER A 1 342 ? 13.658 2.633 10.481 1.00 26.65 342 SER A C 1
ATOM 2566 O O . SER A 1 342 ? 13.999 1.843 9.613 1.00 27.79 342 SER A O 1
ATOM 2569 N N . VAL A 1 343 ? 14.540 3.301 11.225 1.00 26.00 343 VAL A N 1
ATOM 2570 C CA . VAL A 1 343 ? 15.989 3.143 11.026 1.00 25.62 343 VAL A CA 1
ATOM 2571 C C . VAL A 1 343 ? 16.738 2.487 12.192 1.00 25.95 343 VAL A C 1
ATOM 2572 O O . VAL A 1 343 ? 17.959 2.402 12.164 1.00 24.68 343 VAL A O 1
ATOM 2576 N N . TRP A 1 344 ? 16.029 2.051 13.226 1.00 27.02 344 TRP A N 1
ATOM 2577 C CA . TRP A 1 344 ? 16.714 1.575 14.430 1.00 28.68 344 TRP A CA 1
ATOM 2578 C C . TRP A 1 344 ? 17.706 0.432 14.148 1.00 29.61 344 TRP A C 1
ATOM 2579 O O . TRP A 1 344 ? 18.843 0.430 14.654 1.00 28.82 344 TRP A O 1
ATOM 2590 N N . ASN A 1 345 ? 17.293 -0.516 13.316 1.00 30.55 345 ASN A N 1
ATOM 2591 C CA . ASN A 1 345 ? 18.158 -1.633 12.973 1.00 32.16 345 ASN A CA 1
ATOM 2592 C C . ASN A 1 345 ? 19.470 -1.180 12.358 1.00 32.05 345 ASN A C 1
ATOM 2593 O O . ASN A 1 345 ? 20.480 -1.854 12.507 1.00 31.68 345 ASN A O 1
ATOM 2598 N N . LEU A 1 346 ? 19.471 -0.017 11.708 1.00 31.97 346 LEU A N 1
ATOM 2599 C CA . LEU A 1 346 ? 20.695 0.531 11.113 1.00 32.11 346 LEU A CA 1
ATOM 2600 C C . LEU A 1 346 ? 21.550 1.408 12.039 1.00 32.05 346 LEU A C 1
ATOM 2601 O O . LEU A 1 346 ? 22.679 1.745 11.698 1.00 31.81 346 LEU A O 1
ATOM 2606 N N . LEU A 1 347 ? 21.021 1.796 13.192 1.00 32.26 347 LEU A N 1
ATOM 2607 C CA . LEU A 1 347 ? 21.794 2.567 14.146 1.00 32.93 347 LEU A CA 1
ATOM 2608 C C . LEU A 1 347 ? 22.761 1.697 14.939 1.00 36.21 347 LEU A C 1
ATOM 2609 O O . LEU A 1 347 ? 23.799 2.183 15.384 1.00 37.47 347 LEU A O 1
ATOM 2614 N N . VAL A 1 348 ? 22.444 0.417 15.109 1.00 40.04 348 VAL A N 1
ATOM 2615 C CA . VAL A 1 348 ? 23.304 -0.466 15.914 1.00 44.22 348 VAL A CA 1
ATOM 2616 C C . VAL A 1 348 ? 24.691 -0.602 15.249 1.00 47.74 348 VAL A C 1
ATOM 2617 O O . VAL A 1 348 ? 24.785 -0.820 14.039 1.00 49.62 348 VAL A O 1
ATOM 2621 N N . ARG A 1 349 ? 25.763 -0.456 16.034 1.00 50.97 349 ARG A N 1
ATOM 2622 C CA . ARG A 1 349 ? 27.092 -0.090 15.472 1.00 54.57 349 ARG A CA 1
ATOM 2623 C C . ARG A 1 349 ? 27.650 -1.029 14.396 1.00 53.66 349 ARG A C 1
ATOM 2624 O O . ARG A 1 349 ? 27.576 -2.251 14.514 1.00 56.68 349 ARG A O 1
ATOM 2632 N N . SER B 1 2 ? 5.973 38.103 26.325 1.00 47.85 2 SER B N 1
ATOM 2633 C CA . SER B 1 2 ? 5.186 37.554 27.481 1.00 46.05 2 SER B CA 1
ATOM 2634 C C . SER B 1 2 ? 4.742 36.082 27.331 1.00 42.24 2 SER B C 1
ATOM 2635 O O . SER B 1 2 ? 4.006 35.704 26.419 1.00 40.90 2 SER B O 1
ATOM 2638 N N . ILE B 1 3 ? 5.204 35.257 28.262 1.00 40.06 3 ILE B N 1
ATOM 2639 C CA . ILE B 1 3 ? 4.953 33.823 28.228 1.00 37.05 3 ILE B CA 1
ATOM 2640 C C . ILE B 1 3 ? 3.516 33.526 28.628 1.00 37.39 3 ILE B C 1
ATOM 2641 O O . ILE B 1 3 ? 2.959 34.211 29.476 1.00 39.43 3 ILE B O 1
ATOM 2646 N N . LYS B 1 4 ? 2.902 32.535 27.996 1.00 36.64 4 LYS B N 1
ATOM 2647 C CA . LYS B 1 4 ? 1.572 32.080 28.383 1.00 37.84 4 LYS B CA 1
ATOM 2648 C C . LYS B 1 4 ? 1.625 30.602 28.687 1.00 35.10 4 LYS B C 1
ATOM 2649 O O . LYS B 1 4 ? 2.020 29.820 27.853 1.00 32.80 4 LYS B O 1
ATOM 2655 N N . THR B 1 5 ? 1.260 30.233 29.913 1.00 34.82 5 THR B N 1
ATOM 2656 C CA . THR B 1 5 ? 1.234 28.840 30.339 1.00 33.49 5 THR B CA 1
ATOM 2657 C C . THR B 1 5 ? -0.164 28.489 30.813 1.00 34.75 5 THR B C 1
ATOM 2658 O O . THR B 1 5 ? -0.833 29.303 31.436 1.00 36.61 5 THR B O 1
ATOM 2662 N N . ARG B 1 6 ? -0.608 27.279 30.500 1.00 34.71 6 ARG B N 1
ATOM 2663 C CA . ARG B 1 6 ? -1.833 26.737 31.075 1.00 36.42 6 ARG B CA 1
ATOM 2664 C C . ARG B 1 6 ? -1.801 25.213 31.049 1.00 35.33 6 ARG B C 1
ATOM 2665 O O . ARG B 1 6 ? -1.032 24.610 30.312 1.00 33.39 6 ARG B O 1
ATOM 2673 N N . ILE B 1 7 ? -2.637 24.606 31.878 1.00 36.82 7 ILE B N 1
ATOM 2674 C CA . ILE B 1 7 ? -2.680 23.161 32.029 1.00 36.63 7 ILE B CA 1
ATOM 2675 C C . ILE B 1 7 ? -4.006 22.667 31.485 1.00 38.71 7 ILE B C 1
ATOM 2676 O O . ILE B 1 7 ? -5.059 23.175 31.857 1.00 42.03 7 ILE B O 1
ATOM 2681 N N . GLU B 1 8 ? -3.960 21.686 30.596 1.00 38.13 8 GLU B N 1
ATOM 2682 C CA . GLU B 1 8 ? -5.168 21.158 29.997 1.00 40.99 8 GLU B CA 1
ATOM 2683 C C . GLU B 1 8 ? -5.215 19.655 30.165 1.00 40.57 8 GLU B C 1
ATOM 2684 O O . GLU B 1 8 ? -4.245 18.961 29.890 1.00 38.19 8 GLU B O 1
ATOM 2690 N N . GLU B 1 9 ? -6.352 19.157 30.620 1.00 42.91 9 GLU B N 1
ATOM 2691 C CA . GLU B 1 9 ? -6.556 17.724 30.770 1.00 44.63 9 GLU B CA 1
ATOM 2692 C C . GLU B 1 9 ? -6.605 17.062 29.399 1.00 45.32 9 GLU B C 1
ATOM 2693 O O . GLU B 1 9 ? -7.116 17.633 28.437 1.00 46.51 9 GLU B O 1
ATOM 2699 N N . VAL B 1 10 ? -6.024 15.878 29.314 1.00 45.12 10 VAL B N 1
ATOM 2700 C CA . VAL B 1 10 ? -6.009 15.119 28.084 1.00 47.72 10 VAL B CA 1
ATOM 2701 C C . VAL B 1 10 ? -6.997 13.970 28.246 1.00 51.94 10 VAL B C 1
ATOM 2702 O O . VAL B 1 10 ? -6.904 13.195 29.201 1.00 52.99 10 VAL B O 1
ATOM 2706 N N . GLN B 1 11 ? -7.947 13.874 27.320 1.00 57.03 11 GLN B N 1
ATOM 2707 C CA . GLN B 1 11 ? -8.959 12.817 27.359 1.00 61.91 11 GLN B CA 1
ATOM 2708 C C . GLN B 1 11 ? -8.377 11.482 26.890 1.00 63.11 11 GLN B C 1
ATOM 2709 O O . GLN B 1 11 ? -7.948 11.354 25.746 1.00 62.79 11 GLN B O 1
ATOM 2715 N N . LEU B 1 12 ? -8.368 10.496 27.785 1.00 64.98 12 LEU B N 1
ATOM 2716 C CA . LEU B 1 12 ? -7.840 9.167 27.490 1.00 67.73 12 LEU B CA 1
ATOM 2717 C C . LEU B 1 12 ? -8.963 8.139 27.597 1.00 72.37 12 LEU B C 1
ATOM 2718 O O . LEU B 1 12 ? -9.027 7.348 28.540 1.00 73.01 12 LEU B O 1
ATOM 2723 N N . GLN B 1 13 ? -9.840 8.156 26.600 1.00 77.44 13 GLN B N 1
ATOM 2724 C CA . GLN B 1 13 ? -11.041 7.316 26.592 1.00 84.05 13 GLN B CA 1
ATOM 2725 C C . GLN B 1 13 ? -10.739 5.830 26.724 1.00 87.99 13 GLN B C 1
ATOM 2726 O O . GLN B 1 13 ? -11.471 5.105 27.388 1.00 90.25 13 GLN B O 1
ATOM 2732 N N . PHE B 1 14 ? -9.659 5.389 26.085 1.00 90.09 14 PHE B N 1
ATOM 2733 C CA . PHE B 1 14 ? -9.297 3.973 26.018 1.00 95.01 14 PHE B CA 1
ATOM 2734 C C . PHE B 1 14 ? -9.140 3.262 27.370 1.00 96.05 14 PHE B C 1
ATOM 2735 O O . PHE B 1 14 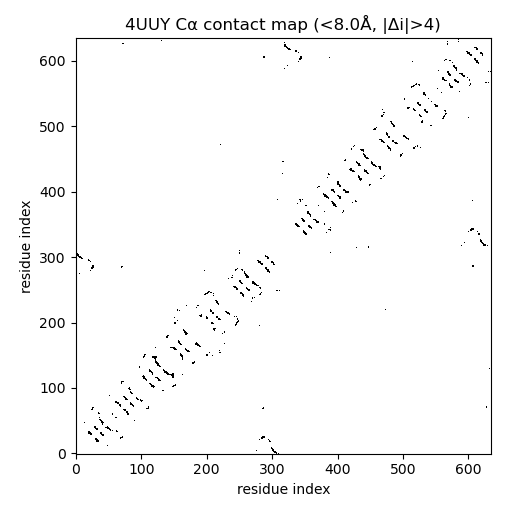? -8.949 2.055 27.395 1.00 98.22 14 PHE B O 1
ATOM 2743 N N . LEU B 1 15 ? -9.197 3.988 28.486 1.00 94.33 15 LEU B N 1
ATOM 2744 C CA . LEU B 1 15 ? -8.778 3.420 29.777 1.00 94.91 15 LEU B CA 1
ATOM 2745 C C . LEU B 1 15 ? -9.846 2.622 30.553 1.00 97.27 15 LEU B C 1
ATOM 2746 O O . LEU B 1 15 ? -9.564 1.519 31.027 1.00 99.18 15 LEU B O 1
ATOM 2751 N N . THR B 1 16 ? -11.056 3.169 30.656 1.00 98.30 16 THR B N 1
ATOM 2752 C CA . THR B 1 16 ? -12.154 2.667 31.524 1.00 101.10 16 THR B CA 1
ATOM 2753 C C . THR B 1 16 ? -12.068 3.218 32.939 1.00 98.48 16 THR B C 1
ATOM 2754 O O . THR B 1 16 ? -10.977 3.340 33.495 1.00 98.31 16 THR B O 1
ATOM 2758 N N . GLY B 1 17 ? -13.235 3.523 33.508 1.00 98.63 17 GLY B N 1
ATOM 2759 C CA . GLY B 1 17 ? -13.344 4.232 34.784 1.00 97.28 17 GLY B CA 1
ATOM 2760 C C . GLY B 1 17 ? -12.540 3.652 35.928 1.00 95.94 17 GLY B C 1
ATOM 2761 O O . GLY B 1 17 ? -12.127 4.386 36.830 1.00 93.74 17 GLY B O 1
ATOM 2762 N N . ASN B 1 18 ? -12.333 2.338 35.899 1.00 96.44 18 ASN B N 1
ATOM 2763 C CA . ASN B 1 18 ? -11.494 1.664 36.892 1.00 96.87 18 ASN B CA 1
ATOM 2764 C C . ASN B 1 18 ? -9.995 1.942 36.684 1.00 93.06 18 ASN B C 1
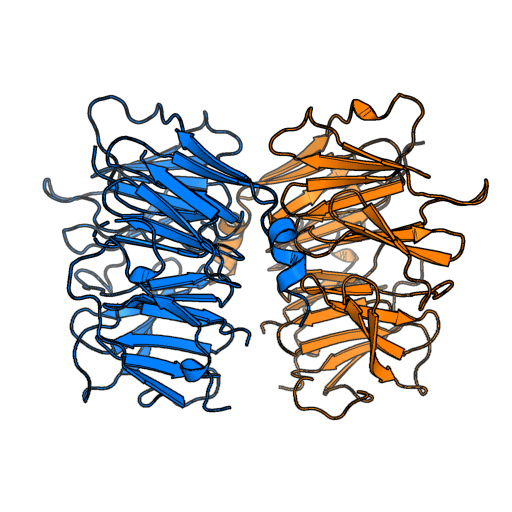ATOM 2765 O O . ASN B 1 18 ? -9.345 2.540 37.540 1.00 92.88 18 ASN B O 1
ATOM 2770 N N . THR B 1 19 ? -9.480 1.545 35.523 1.00 89.18 19 THR B N 1
ATOM 2771 C CA . THR B 1 19 ? -8.044 1.392 35.290 1.00 84.71 19 THR B CA 1
ATOM 2772 C C . THR B 1 19 ? -7.173 2.577 35.734 1.00 79.04 19 THR B C 1
ATOM 2773 O O . THR B 1 19 ? -7.523 3.738 35.530 1.00 74.90 19 THR B O 1
ATOM 2777 N N . GLU B 1 20 ? -6.044 2.241 36.360 1.00 54.10 20 GLU B N 1
ATOM 2778 C CA . GLU B 1 20 ? -5.112 3.212 36.940 1.00 51.23 20 GLU B CA 1
ATOM 2779 C C . GLU B 1 20 ? -3.784 3.296 36.182 1.00 46.49 20 GLU B C 1
ATOM 2780 O O . GLU B 1 20 ? -3.208 2.279 35.782 1.00 45.08 20 GLU B O 1
ATOM 2786 N N . LEU B 1 21 ? -3.312 4.532 35.989 1.00 42.23 21 LEU B N 1
ATOM 2787 C CA . LEU B 1 21 ? -2.047 4.808 35.321 1.00 38.04 21 LEU B CA 1
ATOM 2788 C C . LEU B 1 21 ? -0.908 4.652 36.303 1.00 35.26 21 LEU B C 1
ATOM 2789 O O . LEU B 1 21 ? -1.035 5.011 37.465 1.00 34.04 21 LEU B O 1
ATOM 2794 N N . THR B 1 22 ? 0.223 4.164 35.810 1.00 33.31 22 THR B N 1
ATOM 2795 C CA . THR B 1 22 ? 1.436 4.062 36.606 1.00 31.86 22 THR B CA 1
ATOM 2796 C C . THR B 1 22 ? 2.641 4.775 35.983 1.00 30.67 22 THR B C 1
ATOM 2797 O O . THR B 1 22 ? 3.542 5.199 36.707 1.00 30.22 22 THR B O 1
ATOM 2801 N N . HIS B 1 23 ? 2.698 4.875 34.654 1.00 29.96 23 HIS B N 1
ATOM 2802 C CA . HIS B 1 23 ? 3.771 5.635 33.996 1.00 28.81 23 HIS B CA 1
ATOM 2803 C C . HIS B 1 23 ? 3.274 6.331 32.757 1.00 27.78 23 HIS B C 1
ATOM 2804 O O . HIS B 1 23 ? 2.336 5.868 32.093 1.00 27.28 23 HIS B O 1
ATOM 2811 N N . LEU B 1 24 ? 3.941 7.434 32.441 1.00 26.35 24 LEU B N 1
ATOM 2812 C CA . LEU B 1 24 ? 3.714 8.170 31.211 1.00 26.23 24 LEU B CA 1
ATOM 2813 C C . LEU B 1 24 ? 5.070 8.596 30.633 1.00 25.23 24 LEU B C 1
ATOM 2814 O O . LEU B 1 24 ? 5.922 9.104 31.355 1.00 25.36 24 LEU B O 1
ATOM 2819 N N . LYS B 1 25 ? 5.273 8.347 29.347 1.00 24.68 25 LYS B N 1
ATOM 2820 C CA . LYS B 1 25 ? 6.350 8.965 28.608 1.00 24.34 25 LYS B CA 1
ATOM 2821 C C . LYS B 1 25 ? 5.782 9.549 27.334 1.00 24.26 25 LYS B C 1
ATOM 2822 O O . LYS B 1 25 ? 4.767 9.046 26.808 1.00 25.18 25 LYS B O 1
ATOM 2828 N N . VAL B 1 26 ? 6.411 10.613 26.831 1.00 22.62 26 VAL B N 1
ATOM 2829 C CA . VAL B 1 26 ? 6.036 11.145 25.525 1.00 22.61 26 VAL B CA 1
ATOM 2830 C C . VAL B 1 26 ? 7.287 11.381 24.714 1.00 21.78 26 VAL B C 1
ATOM 2831 O O . VAL B 1 26 ? 8.247 12.016 25.184 1.00 20.65 26 VAL B O 1
ATOM 2835 N N . SER B 1 27 ? 7.277 10.859 23.494 1.00 22.22 27 SER B N 1
ATOM 2836 C CA . SER B 1 27 ? 8.449 10.962 22.621 1.00 22.36 27 SER B CA 1
ATOM 2837 C C . SER B 1 27 ? 8.026 11.071 21.198 1.00 21.86 27 SER B C 1
ATOM 2838 O O . SER B 1 27 ? 7.228 10.276 20.761 1.00 22.32 27 SER B O 1
ATOM 2841 N N . ASN B 1 28 ? 8.516 12.096 20.491 1.00 21.26 28 ASN B N 1
ATOM 2842 C CA A ASN B 1 28 ? 8.220 12.286 19.073 0.50 21.49 28 ASN B CA 1
ATOM 2843 C CA B ASN B 1 28 ? 8.232 12.255 19.073 0.50 21.75 28 ASN B CA 1
ATOM 2844 C C . ASN B 1 28 ? 6.719 12.265 18.780 1.00 22.30 28 ASN B C 1
ATOM 2845 O O . ASN B 1 28 ? 6.254 11.644 17.817 1.00 22.87 28 ASN B O 1
ATOM 2854 N N . ASP B 1 29 ? 5.960 12.968 19.613 1.00 22.45 29 ASP B N 1
ATOM 2855 C CA . ASP B 1 29 ? 4.471 12.968 19.574 1.00 23.83 29 ASP B CA 1
ATOM 2856 C C . ASP B 1 29 ? 3.776 11.632 19.832 1.00 25.04 29 ASP B C 1
ATOM 2857 O O . ASP B 1 29 ? 2.574 11.494 19.566 1.00 25.21 29 ASP B O 1
ATOM 2862 N N . GLN B 1 30 ? 4.529 10.655 20.311 1.00 26.52 30 GLN B N 1
ATOM 2863 C CA . GLN B 1 30 ? 3.943 9.375 20.688 1.00 29.69 30 GLN B CA 1
ATOM 2864 C C . GLN B 1 30 ? 3.792 9.372 22.191 1.00 28.83 30 GLN B C 1
ATOM 2865 O O . GLN B 1 30 ? 4.764 9.513 22.911 1.00 26.65 30 GLN B O 1
ATOM 2871 N N . LEU B 1 31 ? 2.553 9.258 22.646 1.00 30.17 31 LEU B N 1
ATOM 2872 C CA . LEU B 1 31 ? 2.269 9.206 24.064 1.00 31.18 31 LEU B CA 1
ATOM 2873 C C . LEU B 1 31 ? 2.239 7.747 24.508 1.00 31.16 31 LEU B C 1
ATOM 2874 O O . LEU B 1 31 ? 1.594 6.895 23.884 1.00 31.74 31 LEU B O 1
ATOM 2879 N N . ILE B 1 32 ? 2.994 7.454 25.553 1.00 30.52 32 ILE B N 1
ATOM 2880 C CA . ILE B 1 32 ? 3.099 6.102 26.073 1.00 31.06 32 ILE B CA 1
ATOM 2881 C C . ILE B 1 32 ? 2.658 6.124 27.518 1.00 30.89 32 ILE B C 1
ATOM 2882 O O . ILE B 1 32 ? 3.320 6.734 28.357 1.00 30.38 32 ILE B O 1
ATOM 2887 N N . VAL B 1 33 ? 1.511 5.502 27.780 1.00 32.38 33 VAL B N 1
ATOM 2888 C CA . VAL B 1 33 ? 0.968 5.352 29.131 1.00 33.01 33 VAL B CA 1
ATOM 2889 C C . VAL B 1 33 ? 0.948 3.873 29.470 1.00 32.83 33 VAL B C 1
ATOM 2890 O O . VAL B 1 33 ? 0.683 3.035 28.605 1.00 34.07 33 VAL B O 1
ATOM 2894 N N . THR B 1 34 ? 1.214 3.562 30.734 1.00 31.72 34 THR B N 1
ATOM 2895 C CA . THR B 1 34 ? 1.138 2.195 31.221 1.00 31.68 34 THR B CA 1
ATOM 2896 C C . THR B 1 34 ? 0.242 2.129 32.426 1.00 31.76 34 THR B C 1
ATOM 2897 O O . THR B 1 34 ? 0.155 3.064 33.217 1.00 31.36 34 THR B O 1
ATOM 2901 N N . THR B 1 35 ? -0.427 1.000 32.539 1.00 33.25 35 THR B N 1
ATOM 2902 C CA . THR B 1 35 ? -1.104 0.593 33.748 1.00 34.24 35 THR B CA 1
ATOM 2903 C C . THR B 1 35 ? -0.170 -0.411 34.415 1.00 34.64 35 THR B C 1
ATOM 2904 O O . THR B 1 35 ? 1.031 -0.421 34.134 1.00 33.12 35 THR B O 1
ATOM 2908 N N . GLN B 1 36 ? -0.711 -1.246 35.298 1.00 36.82 36 GLN B N 1
ATOM 2909 C CA . GLN B 1 36 ? 0.046 -2.329 35.920 1.00 37.92 36 GLN B CA 1
ATOM 2910 C C . GLN B 1 36 ? 0.633 -3.280 34.885 1.00 37.48 36 GLN B C 1
ATOM 2911 O O . GLN B 1 36 ? 1.782 -3.694 35.005 1.00 36.30 36 GLN B O 1
ATOM 2917 N N . ARG B 1 37 ? -0.162 -3.616 33.868 1.00 38.79 37 ARG B N 1
ATOM 2918 C CA . ARG B 1 37 ? 0.180 -4.695 32.922 1.00 39.93 37 ARG B CA 1
ATOM 2919 C C . ARG B 1 37 ? 0.164 -4.355 31.438 1.00 38.56 37 ARG B C 1
ATOM 2920 O O . ARG B 1 37 ? 0.599 -5.179 30.618 1.00 39.27 37 ARG B O 1
ATOM 2928 N N . THR B 1 38 ? -0.342 -3.183 31.073 1.00 36.65 38 THR B N 1
ATOM 2929 C CA . THR B 1 38 ? -0.558 -2.872 29.671 1.00 35.93 38 THR B CA 1
ATOM 2930 C C . THR B 1 38 ? 0.130 -1.571 29.313 1.00 34.64 38 THR B C 1
ATOM 2931 O O . THR B 1 38 ? 0.192 -0.643 30.138 1.00 33.73 38 THR B O 1
ATOM 2935 N N . ILE B 1 39 ? 0.662 -1.530 28.090 1.00 33.57 39 ILE B N 1
ATOM 2936 C CA . ILE B 1 39 ? 1.353 -0.380 27.555 1.00 33.20 39 ILE B CA 1
ATOM 2937 C C . ILE B 1 39 ? 0.551 0.124 26.375 1.00 33.94 39 ILE B C 1
ATOM 2938 O O . ILE B 1 39 ? 0.364 -0.615 25.398 1.00 33.86 39 ILE B O 1
ATOM 2943 N N . TYR B 1 40 ? 0.109 1.377 26.464 1.00 33.74 40 TYR B N 1
ATOM 2944 C CA . TYR B 1 40 ? -0.674 2.012 25.407 1.00 35.54 40 TYR B CA 1
ATOM 2945 C C . TYR B 1 40 ? 0.172 3.066 24.689 1.00 35.44 40 TYR B C 1
ATOM 2946 O O . TYR B 1 40 ? 0.866 3.848 25.341 1.00 35.12 40 TYR B O 1
ATOM 2955 N N . ARG B 1 41 ? 0.117 3.063 23.363 1.00 37.19 41 ARG B N 1
ATOM 2956 C CA . ARG B 1 41 ? 0.824 4.034 22.543 1.00 38.40 41 ARG B CA 1
ATOM 2957 C C . ARG B 1 41 ? -0.221 4.737 21.706 1.00 38.13 41 ARG B C 1
ATOM 2958 O O . ARG B 1 41 ? -1.027 4.092 21.033 1.00 37.72 41 ARG B O 1
ATOM 2966 N N . ILE B 1 42 ? -0.206 6.063 21.772 1.00 37.95 42 ILE B N 1
ATOM 2967 C CA . ILE B 1 42 ? -1.106 6.900 20.980 1.00 40.22 42 ILE B CA 1
ATOM 2968 C C . ILE B 1 42 ? -0.303 7.997 20.255 1.00 38.60 42 ILE B C 1
ATOM 2969 O O . ILE B 1 42 ? 0.545 8.676 20.857 1.00 37.14 42 ILE B O 1
ATOM 2974 N N . ASN B 1 43 ? -0.547 8.129 18.954 1.00 38.27 43 ASN B N 1
ATOM 2975 C CA . ASN B 1 43 ? 0.030 9.204 18.170 1.00 38.07 43 ASN B CA 1
ATOM 2976 C C . ASN B 1 43 ? -0.796 10.451 18.402 1.00 38.04 43 ASN B C 1
ATOM 2977 O O . ASN B 1 43 ? -1.973 10.512 18.048 1.00 38.25 43 ASN B O 1
ATOM 2982 N N . LEU B 1 44 ? -0.175 11.454 18.997 1.00 37.45 44 LEU B N 1
ATOM 2983 C CA . LEU B 1 44 ? -0.894 12.667 19.313 1.00 39.34 44 LEU B CA 1
ATOM 2984 C C . LEU B 1 44 ? -1.370 13.404 18.068 1.00 42.02 44 LEU B C 1
ATOM 2985 O O . LEU B 1 44 ? -2.284 14.207 18.165 1.00 43.43 44 LEU B O 1
ATOM 2990 N N . GLN B 1 45 ? -0.786 13.123 16.903 1.00 44.37 45 GLN B N 1
ATOM 2991 C CA . GLN B 1 45 ? -1.258 13.739 15.661 1.00 48.41 45 GLN B CA 1
ATOM 2992 C C . GLN B 1 45 ? -2.492 13.048 15.113 1.00 50.99 45 GLN B C 1
ATOM 2993 O O . GLN B 1 45 ? -3.192 13.610 14.275 1.00 51.81 45 GLN B O 1
ATOM 2999 N N . ASP B 1 46 ? -2.763 11.843 15.603 1.00 54.10 46 ASP B N 1
ATOM 3000 C CA . ASP B 1 46 ? -3.963 11.099 15.232 1.00 56.44 46 ASP B CA 1
ATOM 3001 C C . ASP B 1 46 ? -4.426 10.332 16.449 1.00 57.51 46 ASP B C 1
ATOM 3002 O O . ASP B 1 46 ? -4.333 9.092 16.520 1.00 58.15 46 ASP B O 1
ATOM 3007 N N . PRO B 1 47 ? -4.908 11.074 17.446 1.00 58.43 47 PRO B N 1
ATOM 3008 C CA . PRO B 1 47 ? -5.449 10.353 18.552 1.00 59.54 47 PRO B CA 1
ATOM 3009 C C . PRO B 1 47 ? -6.632 9.574 17.952 1.00 62.39 47 PRO B C 1
ATOM 3010 O O . PRO B 1 47 ? -6.905 9.692 16.742 1.00 63.98 47 PRO B O 1
ATOM 3014 N N . ALA B 1 48 ? -7.325 8.794 18.761 1.00 62.32 48 ALA B N 1
ATOM 3015 C CA . ALA B 1 48 ? -8.350 7.852 18.269 1.00 64.66 48 ALA B CA 1
ATOM 3016 C C . ALA B 1 48 ? -7.774 6.544 17.702 1.00 62.89 48 ALA B C 1
ATOM 3017 O O . ALA B 1 48 ? -8.457 5.532 17.757 1.00 62.70 48 ALA B O 1
ATOM 3019 N N . ILE B 1 49 ? -6.556 6.554 17.150 1.00 61.01 49 ILE B N 1
ATOM 3020 C CA . ILE B 1 49 ? -5.849 5.294 16.924 1.00 60.42 49 ILE B CA 1
ATOM 3021 C C . ILE B 1 49 ? -5.061 5.016 18.196 1.00 57.29 49 ILE B C 1
ATOM 3022 O O . ILE B 1 49 ? -4.141 5.759 18.548 1.00 57.00 49 ILE B O 1
ATOM 3027 N N . VAL B 1 50 ? -5.458 3.962 18.895 1.00 54.29 50 VAL B N 1
ATOM 3028 C CA . VAL B 1 50 ? -4.820 3.564 20.131 1.00 51.22 50 VAL B CA 1
ATOM 3029 C C . VAL B 1 50 ? -4.294 2.156 19.934 1.00 49.42 50 VAL B C 1
ATOM 3030 O O . VAL B 1 50 ? -5.039 1.262 19.566 1.00 49.87 50 VAL B O 1
ATOM 3034 N N . ASN B 1 51 ? -2.999 1.982 20.133 1.00 46.43 51 ASN B N 1
ATOM 3035 C CA . ASN B 1 51 ? -2.396 0.669 20.086 1.00 46.73 51 ASN B CA 1
ATOM 3036 C C . ASN B 1 51 ? -2.113 0.268 21.514 1.00 44.66 51 ASN B C 1
ATOM 3037 O O . ASN B 1 51 ? -1.888 1.128 22.366 1.00 42.26 51 ASN B O 1
ATOM 3042 N N . HIS B 1 52 ? -2.128 -1.027 21.784 1.00 44.01 52 HIS B N 1
ATOM 3043 C CA . HIS B 1 52 ? -1.811 -1.510 23.113 1.00 43.66 52 HIS B CA 1
ATOM 3044 C C . HIS B 1 52 ? -1.001 -2.779 23.032 1.00 43.46 52 HIS B C 1
ATOM 3045 O O . HIS B 1 52 ? -1.078 -3.542 22.071 1.00 44.35 52 HIS B O 1
ATOM 3052 N N . PHE B 1 53 ? -0.203 -2.987 24.060 1.00 42.75 53 PHE B N 1
ATOM 3053 C CA . PHE B 1 53 ? 0.735 -4.084 24.105 1.00 42.94 53 PHE B CA 1
ATOM 3054 C C . PHE B 1 53 ? 0.668 -4.653 25.509 1.00 44.28 53 PHE B C 1
ATOM 3055 O O . PHE B 1 53 ? 0.920 -3.958 26.488 1.00 42.41 53 PHE B O 1
ATOM 3063 N N . ASP B 1 54 ? 0.270 -5.909 25.600 1.00 48.03 54 ASP B N 1
ATOM 3064 C CA . ASP B 1 54 ? 0.151 -6.580 26.879 1.00 50.14 54 ASP B CA 1
ATOM 3065 C C . ASP B 1 54 ? 1.544 -7.035 27.245 1.00 49.87 54 ASP B C 1
ATOM 3066 O O . ASP B 1 54 ? 2.147 -7.827 26.536 1.00 49.95 54 ASP B O 1
ATOM 3071 N N . CYS B 1 55 ? 2.082 -6.514 28.332 1.00 51.90 55 CYS B N 1
ATOM 3072 C CA . CYS B 1 55 ? 3.425 -6.898 28.735 1.00 53.91 55 CYS B CA 1
ATOM 3073 C C . CYS B 1 55 ? 3.344 -8.391 29.023 1.00 57.24 55 CYS B C 1
ATOM 3074 O O . CYS B 1 55 ? 2.441 -8.810 29.733 1.00 58.19 55 CYS B O 1
ATOM 3077 N N . PRO B 1 56 ? 4.245 -9.202 28.436 1.00 60.85 56 PRO B N 1
ATOM 3078 C CA . PRO B 1 56 ? 4.155 -10.655 28.560 1.00 64.37 56 PRO B CA 1
ATOM 3079 C C . PRO B 1 56 ? 4.561 -11.097 29.956 1.00 70.13 56 PRO B C 1
ATOM 3080 O O . PRO B 1 56 ? 5.635 -11.669 30.147 1.00 72.36 56 PRO B O 1
ATOM 3084 N N . LEU B 1 57 ? 3.694 -10.819 30.924 1.00 75.53 57 LEU B N 1
ATOM 3085 C CA . LEU B 1 57 ? 4.012 -11.019 32.325 1.00 78.44 57 LEU B CA 1
ATOM 3086 C C . LEU B 1 57 ? 3.715 -12.456 32.708 1.00 81.88 57 LEU B C 1
ATOM 3087 O O . LEU B 1 57 ? 2.556 -12.856 32.820 1.00 82.74 57 LEU B O 1
ATOM 3092 N N . SER B 1 58 ? 4.774 -13.239 32.874 1.00 84.65 58 SER B N 1
ATOM 3093 C CA . SER B 1 58 ? 4.683 -14.494 33.607 1.00 87.37 58 SER B CA 1
ATOM 3094 C C . SER B 1 58 ? 4.336 -14.117 35.049 1.00 85.17 58 SER B C 1
ATOM 3095 O O . SER B 1 58 ? 4.624 -13.003 35.483 1.00 83.73 58 SER B O 1
ATOM 3098 N N . LYS B 1 59 ? 3.718 -15.037 35.785 1.00 82.48 59 LYS B N 1
ATOM 3099 C CA . LYS B 1 59 ? 3.345 -14.798 37.185 1.00 79.60 59 LYS B CA 1
ATOM 3100 C C . LYS B 1 59 ? 2.194 -13.796 37.345 1.00 75.96 59 LYS B C 1
ATOM 3101 O O . LYS B 1 59 ? 1.957 -12.936 36.501 1.00 71.98 59 LYS B O 1
ATOM 3107 N N . GLU B 1 60 ? 1.502 -13.922 38.469 1.00 75.40 60 GLU B N 1
ATOM 3108 C CA . GLU B 1 60 ? 0.288 -13.162 38.752 1.00 73.14 60 GLU B CA 1
ATOM 3109 C C . GLU B 1 60 ? 0.588 -11.793 39.371 1.00 65.24 60 GLU B C 1
ATOM 3110 O O . GLU B 1 60 ? -0.065 -10.812 39.045 1.00 63.43 60 GLU B O 1
ATOM 3116 N N . LEU B 1 61 ? 1.563 -11.745 40.276 1.00 59.49 61 LEU B N 1
ATOM 3117 C CA . LEU B 1 61 ? 1.927 -10.518 40.987 1.00 54.68 61 LEU B CA 1
ATOM 3118 C C . LEU B 1 61 ? 2.914 -9.662 40.197 1.00 50.86 61 LEU B C 1
ATOM 3119 O O . LEU B 1 61 ? 3.391 -8.644 40.699 1.00 48.24 61 LEU B O 1
ATOM 3124 N N . GLU B 1 62 ? 3.241 -10.070 38.972 1.00 48.79 62 GLU B N 1
ATOM 3125 C CA . GLU B 1 62 ? 4.217 -9.323 38.192 1.00 45.91 62 GLU B CA 1
ATOM 3126 C C . GLU B 1 62 ? 3.527 -8.163 37.489 1.00 44.18 62 GLU B C 1
ATOM 3127 O O . GLU B 1 62 ? 2.481 -8.347 36.874 1.00 45.58 62 GLU B O 1
ATOM 3133 N N . THR B 1 63 ? 4.108 -6.979 37.632 1.00 41.43 63 THR B N 1
ATOM 3134 C CA . THR B 1 63 ? 3.609 -5.760 37.027 1.00 39.80 63 THR B CA 1
ATOM 3135 C C . THR B 1 63 ? 4.776 -4.923 36.528 1.00 38.38 63 THR B C 1
ATOM 3136 O O . THR B 1 63 ? 5.938 -5.208 36.819 1.00 37.25 63 THR B O 1
ATOM 3140 N N . ILE B 1 64 ? 4.448 -3.864 35.799 1.00 38.67 64 ILE B N 1
ATOM 3141 C CA . ILE B 1 64 ? 5.440 -2.965 35.220 1.00 38.19 64 ILE B CA 1
ATOM 3142 C C . ILE B 1 64 ? 5.938 -1.987 36.273 1.00 38.65 64 ILE B C 1
ATOM 3143 O O . ILE B 1 64 ? 5.136 -1.342 36.936 1.00 39.51 64 ILE B O 1
ATOM 3148 N N . MET B 1 65 ? 7.255 -1.885 36.427 1.00 38.43 65 MET B N 1
ATOM 3149 C CA . MET B 1 65 ? 7.836 -1.065 37.475 1.00 39.02 65 MET B CA 1
ATOM 3150 C C . MET B 1 65 ? 8.459 0.211 36.924 1.00 38.79 65 MET B C 1
ATOM 3151 O O . MET B 1 65 ? 8.255 1.294 37.462 1.00 37.06 65 MET B O 1
ATOM 3156 N N . ASN B 1 66 ? 9.227 0.078 35.853 1.00 38.72 66 ASN B N 1
ATOM 3157 C CA . ASN B 1 66 ? 9.888 1.210 35.238 1.00 38.48 66 ASN B CA 1
ATOM 3158 C C . ASN B 1 66 ? 9.740 1.139 33.724 1.00 36.38 66 ASN B C 1
ATOM 3159 O O . ASN B 1 66 ? 9.655 0.058 33.147 1.00 35.43 66 ASN B O 1
ATOM 3164 N N . VAL B 1 67 ? 9.686 2.310 33.106 1.00 33.49 67 VAL B N 1
ATOM 3165 C CA . VAL B 1 67 ? 9.536 2.441 31.681 1.00 33.14 67 VAL B CA 1
ATOM 3166 C C . VAL B 1 67 ? 10.592 3.447 31.271 1.00 31.83 67 VAL B C 1
ATOM 3167 O O . VAL B 1 67 ? 10.614 4.554 31.802 1.00 32.93 67 VAL B O 1
ATOM 3171 N N . HIS B 1 68 ? 11.477 3.047 30.363 1.00 29.97 68 HIS B N 1
ATOM 3172 C CA . HIS B 1 68 ? 12.531 3.920 29.863 1.00 28.66 68 HIS B CA 1
ATOM 3173 C C . HIS B 1 68 ? 12.426 3.962 28.353 1.00 27.79 68 HIS B C 1
ATOM 3174 O O . HIS B 1 68 ? 12.510 2.925 27.697 1.00 28.42 68 HIS B O 1
ATOM 3181 N N . VAL B 1 69 ? 12.273 5.161 27.814 1.00 26.41 69 VAL B N 1
ATOM 3182 C CA . VAL B 1 69 ? 12.007 5.366 26.392 1.00 25.52 69 VAL B CA 1
ATOM 3183 C C . VAL B 1 69 ? 13.155 6.176 25.836 1.00 24.45 69 VAL B C 1
ATOM 3184 O O . VAL B 1 69 ? 13.618 7.110 26.479 1.00 22.35 69 VAL B O 1
ATOM 3188 N N . SER B 1 70 ? 13.645 5.768 24.663 1.00 25.01 70 SER B N 1
ATOM 3189 C CA . SER B 1 70 ? 14.775 6.429 24.042 1.00 25.42 70 SER B CA 1
ATOM 3190 C C . SER B 1 70 ? 14.356 7.849 23.652 1.00 25.80 70 SER B C 1
ATOM 3191 O O . SER B 1 70 ? 13.141 8.130 23.519 1.00 27.27 70 SER B O 1
ATOM 3194 N N . PRO B 1 71 ? 15.332 8.754 23.504 1.00 26.16 71 PRO B N 1
ATOM 3195 C CA . PRO B 1 71 ? 14.967 10.166 23.342 1.00 26.30 71 PRO B CA 1
ATOM 3196 C C . PRO B 1 71 ? 13.929 10.378 22.225 1.00 27.61 71 PRO B C 1
ATOM 3197 O O . PRO B 1 71 ? 12.938 11.077 22.441 1.00 26.79 71 PRO B O 1
ATOM 3201 N N . MET B 1 72 ? 14.083 9.657 21.109 1.00 29.60 72 MET B N 1
ATOM 3202 C CA . MET B 1 72 ? 13.183 9.792 19.962 1.00 30.33 72 MET B CA 1
ATOM 3203 C C . MET B 1 72 ? 12.091 8.737 19.814 1.00 30.22 72 MET B C 1
ATOM 3204 O O . MET B 1 72 ? 11.389 8.712 18.808 1.00 30.47 72 MET B O 1
ATOM 3209 N N . GLY B 1 73 ? 11.923 7.897 20.827 1.00 28.84 73 GLY B N 1
ATOM 3210 C CA . GLY B 1 73 ? 10.781 7.004 20.892 1.00 29.25 73 GLY B CA 1
ATOM 3211 C C . GLY B 1 73 ? 10.945 5.657 20.203 1.00 29.62 73 GLY B C 1
ATOM 3212 O O . GLY B 1 73 ? 9.996 4.869 20.205 1.00 29.54 73 GLY B O 1
ATOM 3213 N N . SER B 1 74 ? 12.117 5.384 19.617 1.00 29.28 74 SER B N 1
ATOM 3214 C CA . SER B 1 74 ? 12.288 4.159 18.816 1.00 30.04 74 SER B CA 1
ATOM 3215 C C . SER B 1 74 ? 12.294 2.902 19.675 1.00 31.37 74 SER B C 1
ATOM 3216 O O . SER B 1 74 ? 11.808 1.857 19.241 1.00 32.72 74 SER B O 1
ATOM 3219 N N . VAL B 1 75 ? 12.801 2.997 20.899 1.00 31.57 75 VAL B N 1
ATOM 3220 C CA . VAL B 1 75 ? 12.823 1.844 21.786 1.00 33.36 75 VAL B CA 1
ATOM 3221 C C . VAL B 1 75 ? 12.200 2.138 23.159 1.00 31.71 75 VAL B C 1
ATOM 3222 O O . VAL B 1 75 ? 12.376 3.227 23.725 1.00 29.48 75 VAL B O 1
ATOM 3226 N N . ILE B 1 76 ? 11.458 1.142 23.654 1.00 31.16 76 ILE B N 1
ATOM 3227 C CA . ILE B 1 76 ? 10.822 1.175 24.965 1.00 32.16 76 ILE B CA 1
ATOM 3228 C C . ILE B 1 76 ? 11.433 0.044 25.811 1.00 31.23 76 ILE B C 1
ATOM 3229 O O . ILE B 1 76 ? 11.260 -1.133 25.518 1.00 32.15 76 ILE B O 1
ATOM 3234 N N . LEU B 1 77 ? 12.163 0.411 26.850 1.00 30.27 77 LEU B N 1
ATOM 3235 C CA . LEU B 1 77 ? 12.765 -0.577 27.734 1.00 29.78 77 LEU B CA 1
ATOM 3236 C C . LEU B 1 77 ? 11.872 -0.675 28.964 1.00 29.06 77 LEU B C 1
ATOM 3237 O O . LEU B 1 77 ? 11.596 0.331 29.603 1.00 28.33 77 LEU B O 1
ATOM 3242 N N . ILE B 1 78 ? 11.372 -1.875 29.243 1.00 29.67 78 ILE B N 1
ATOM 3243 C CA . ILE B 1 78 ? 10.478 -2.112 30.366 1.00 31.30 78 ILE B CA 1
ATOM 3244 C C . ILE B 1 78 ? 11.175 -2.956 31.431 1.00 33.33 78 ILE B C 1
ATOM 3245 O O . ILE B 1 78 ? 11.798 -3.973 31.115 1.00 34.72 78 ILE B O 1
ATOM 3250 N N . ARG B 1 79 ? 11.008 -2.567 32.693 1.00 35.17 79 ARG B N 1
ATOM 3251 C CA . ARG B 1 79 ? 11.408 -3.388 33.835 1.00 37.16 79 ARG B CA 1
ATOM 3252 C C . ARG B 1 79 ? 10.182 -3.770 34.651 1.00 36.67 79 ARG B C 1
ATOM 3253 O O . ARG B 1 79 ? 9.333 -2.925 34.927 1.00 36.32 79 ARG B O 1
ATOM 3261 N N . THR B 1 80 ? 10.090 -5.041 35.033 1.00 36.20 80 THR B N 1
ATOM 3262 C CA . THR B 1 80 ? 9.003 -5.498 35.887 1.00 36.64 80 THR B CA 1
ATOM 3263 C C . THR B 1 80 ? 9.446 -5.540 37.344 1.00 36.54 80 THR B C 1
ATOM 3264 O O . THR B 1 80 ? 10.619 -5.401 37.669 1.00 35.93 80 THR B O 1
ATOM 3268 N N . ASN B 1 81 ? 8.489 -5.742 38.224 1.00 36.67 81 ASN B N 1
ATOM 3269 C CA . ASN B 1 81 ? 8.801 -5.802 39.630 1.00 37.79 81 ASN B CA 1
ATOM 3270 C C . ASN B 1 81 ? 9.409 -7.160 40.003 1.00 38.32 81 ASN B C 1
ATOM 3271 O O . ASN B 1 81 ? 9.844 -7.341 41.131 1.00 39.16 81 ASN B O 1
ATOM 3276 N N . PHE B 1 82 ? 9.433 -8.095 39.052 1.00 38.64 82 PHE B N 1
ATOM 3277 C CA . PHE B 1 82 ? 10.145 -9.358 39.200 1.00 39.77 82 PHE B CA 1
ATOM 3278 C C . PHE B 1 82 ? 11.537 -9.345 38.542 1.00 39.19 82 PHE B C 1
ATOM 3279 O O . PHE B 1 82 ? 12.139 -10.390 38.325 1.00 40.76 82 PHE B O 1
ATOM 3287 N N . GLY B 1 83 ? 12.069 -8.162 38.258 1.00 38.17 83 GLY B N 1
ATOM 3288 C CA . GLY B 1 83 ? 13.451 -8.045 37.790 1.00 37.87 83 GLY B CA 1
ATOM 3289 C C . GLY B 1 83 ? 13.706 -8.292 36.309 1.00 37.41 83 GLY B C 1
ATOM 3290 O O . GLY B 1 83 ? 14.849 -8.213 35.871 1.00 36.11 83 GLY B O 1
ATOM 3291 N N . ARG B 1 84 ? 12.657 -8.560 35.537 1.00 37.54 84 ARG B N 1
ATOM 3292 C CA . ARG B 1 84 ? 12.812 -8.813 34.109 1.00 38.43 84 ARG B CA 1
ATOM 3293 C C . ARG B 1 84 ? 12.953 -7.496 33.331 1.00 37.55 84 ARG B C 1
ATOM 3294 O O . ARG B 1 84 ? 12.259 -6.512 33.613 1.00 36.31 84 ARG B O 1
ATOM 3302 N N . TYR B 1 85 ? 13.891 -7.479 32.386 1.00 36.68 85 TYR B N 1
ATOM 3303 C CA . TYR B 1 85 ? 14.053 -6.351 31.473 1.00 35.58 85 TYR B CA 1
ATOM 3304 C C . TYR B 1 85 ? 13.680 -6.827 30.089 1.00 35.37 85 TYR B C 1
ATOM 3305 O O . TYR B 1 85 ? 14.035 -7.947 29.688 1.00 36.19 85 TYR B O 1
ATOM 3314 N N . MET B 1 86 ? 12.939 -5.997 29.367 1.00 34.30 86 MET B N 1
ATOM 3315 C CA . MET B 1 86 ? 12.549 -6.336 28.003 1.00 34.59 86 MET B CA 1
ATOM 3316 C C . MET B 1 86 ? 12.430 -5.104 27.111 1.00 34.01 86 MET B C 1
ATOM 3317 O O . MET B 1 86 ? 12.038 -4.017 27.573 1.00 32.46 86 MET B O 1
ATOM 3322 N N . LEU B 1 87 ? 12.794 -5.259 25.837 1.00 34.05 87 LEU B N 1
ATOM 3323 C CA . LEU B 1 87 ? 12.584 -4.192 24.863 1.00 34.30 87 LEU B CA 1
ATOM 3324 C C . LEU B 1 87 ? 11.249 -4.374 24.178 1.00 34.08 87 LEU B C 1
ATOM 3325 O O . LEU B 1 87 ? 10.892 -5.475 23.796 1.00 34.26 87 LEU B O 1
ATOM 3330 N N . LEU B 1 88 ? 10.516 -3.285 24.024 1.00 32.60 88 LEU B N 1
ATOM 3331 C CA . LEU B 1 88 ? 9.336 -3.304 23.210 1.00 33.57 88 LEU B CA 1
ATOM 3332 C C . LEU B 1 88 ? 9.705 -2.481 21.979 1.00 34.45 88 LEU B C 1
ATOM 3333 O O . LEU B 1 88 ? 10.103 -1.340 22.101 1.00 33.13 88 LEU B O 1
ATOM 3338 N N . LYS B 1 89 ? 9.626 -3.090 20.809 1.00 37.45 89 LYS B N 1
ATOM 3339 C CA . LYS B 1 89 ? 10.011 -2.429 19.568 1.00 41.02 89 LYS B CA 1
ATOM 3340 C C . LYS B 1 89 ? 9.126 -2.927 18.446 1.00 44.08 89 LYS B C 1
ATOM 3341 O O . LYS B 1 89 ? 8.997 -4.141 18.243 1.00 43.26 89 LYS B O 1
ATOM 3347 N N . ASP B 1 90 ? 8.506 -1.985 17.735 1.00 47.17 90 ASP B N 1
ATOM 3348 C CA . ASP B 1 90 ? 7.599 -2.302 16.635 1.00 50.31 90 ASP B CA 1
ATOM 3349 C C . ASP B 1 90 ? 6.632 -3.412 17.001 1.00 50.05 90 ASP B C 1
ATOM 3350 O O . ASP B 1 90 ? 6.436 -4.343 16.219 1.00 51.24 90 ASP B O 1
ATOM 3355 N N . GLY B 1 91 ? 6.060 -3.341 18.198 1.00 50.28 91 GLY B N 1
ATOM 3356 C CA . GLY B 1 91 ? 5.037 -4.305 18.638 1.00 50.43 91 GLY B CA 1
ATOM 3357 C C . GLY B 1 91 ? 5.503 -5.6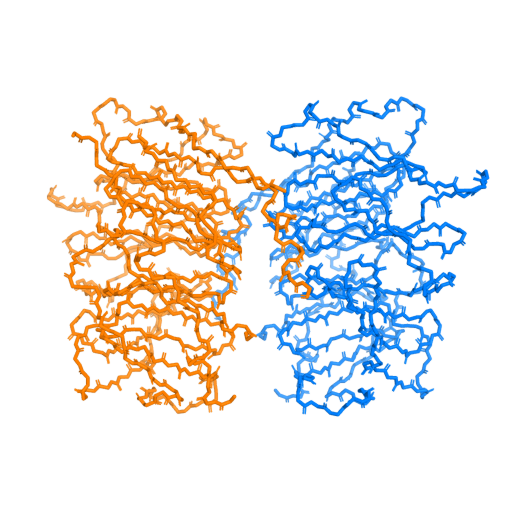46 19.165 1.00 49.95 91 GLY B C 1
ATOM 3358 O O . GLY B 1 91 ? 4.678 -6.517 19.451 1.00 51.86 91 GLY B O 1
ATOM 3359 N N . GLU B 1 92 ? 6.811 -5.830 19.312 1.00 49.29 92 GLU B N 1
ATOM 3360 C CA . GLU B 1 92 ? 7.348 -7.100 19.807 1.00 48.99 92 GLU B CA 1
ATOM 3361 C C . GLU B 1 92 ? 8.258 -6.909 21.010 1.00 45.66 92 GLU B C 1
ATOM 3362 O O . GLU B 1 92 ? 8.979 -5.915 21.106 1.00 44.11 92 GLU B O 1
ATOM 3368 N N . PHE B 1 93 ? 8.215 -7.868 21.929 1.00 43.82 93 PHE B N 1
ATOM 3369 C CA . PHE B 1 93 ? 9.027 -7.821 23.130 1.00 41.95 93 PHE B CA 1
ATOM 3370 C C . PHE B 1 93 ? 10.251 -8.703 22.989 1.00 42.38 93 PHE B C 1
ATOM 3371 O O . PHE B 1 93 ? 10.134 -9.847 22.627 1.00 42.92 93 PHE B O 1
ATOM 3379 N N . THR B 1 94 ? 11.419 -8.170 23.320 1.00 41.63 94 THR B N 1
ATOM 3380 C CA . THR B 1 94 ? 12.631 -8.966 23.422 1.00 41.63 94 THR B CA 1
ATOM 3381 C C . THR B 1 94 ? 13.093 -8.949 24.867 1.00 40.41 94 THR B C 1
ATOM 3382 O O . THR B 1 94 ? 13.282 -7.877 25.441 1.00 38.35 94 THR B O 1
ATOM 3386 N N . GLN B 1 95 ? 13.262 -10.132 25.461 1.00 40.59 95 GLN B N 1
ATOM 3387 C CA . GLN B 1 95 ? 13.769 -10.252 26.827 1.00 40.37 95 GLN B CA 1
ATOM 3388 C C . GLN B 1 95 ? 15.276 -10.022 26.859 1.00 39.04 95 GLN B C 1
ATOM 3389 O O . GLN B 1 95 ? 15.988 -10.485 25.991 1.00 39.84 95 GLN B O 1
ATOM 3395 N N . LEU B 1 96 ? 15.761 -9.331 27.878 1.00 38.26 96 LEU B N 1
ATOM 3396 C CA . LEU B 1 96 ? 17.192 -9.119 28.057 1.00 37.96 96 LEU B CA 1
ATOM 3397 C C . LEU B 1 96 ? 17.632 -9.873 29.315 1.00 38.67 96 LEU B C 1
ATOM 3398 O O . LEU B 1 96 ? 17.752 -9.308 30.406 1.00 36.78 96 LEU B O 1
ATOM 3403 N N . ASN B 1 97 ? 17.872 -11.164 29.145 1.00 40.70 97 ASN B N 1
ATOM 3404 C CA . ASN B 1 97 ? 18.188 -12.045 30.257 1.00 43.42 97 ASN B CA 1
ATOM 3405 C C . ASN B 1 97 ? 19.539 -11.777 30.887 1.00 43.86 97 ASN B C 1
ATOM 3406 O O . ASN B 1 97 ? 19.779 -12.163 32.039 1.00 44.54 97 ASN B O 1
ATOM 3411 N N . LYS B 1 98 ? 20.406 -11.082 30.165 1.00 42.95 98 LYS B N 1
ATOM 3412 C CA . LYS B 1 98 ? 21.722 -10.751 30.684 1.00 44.40 98 LYS B CA 1
ATOM 3413 C C . LYS B 1 98 ? 21.670 -9.775 31.868 1.00 41.65 98 LYS B C 1
ATOM 3414 O O . LYS B 1 98 ? 22.635 -9.673 32.640 1.00 43.55 98 LYS B O 1
ATOM 3420 N N . ILE B 1 99 ? 20.568 -9.045 32.018 1.00 37.90 99 ILE B N 1
ATOM 3421 C CA . ILE B 1 99 ? 20.436 -8.133 33.152 1.00 35.77 99 ILE B CA 1
ATOM 3422 C C . ILE B 1 99 ? 19.235 -8.442 34.052 1.00 33.75 99 ILE B C 1
ATOM 3423 O O . ILE B 1 99 ? 18.754 -7.567 34.765 1.00 32.95 99 ILE B O 1
ATOM 3428 N N . LYS B 1 100 ? 18.778 -9.687 34.054 1.00 32.59 100 LYS B N 1
ATOM 3429 C CA . LYS B 1 100 ? 17.646 -10.032 34.897 1.00 31.78 100 LYS B CA 1
ATOM 3430 C C . LYS B 1 100 ? 18.010 -9.798 36.367 1.00 31.95 100 LYS B C 1
ATOM 3431 O O . LYS B 1 100 ? 19.091 -10.205 36.809 1.00 31.95 100 LYS B O 1
ATOM 3437 N N . ASN B 1 101 ? 17.119 -9.108 37.082 1.00 31.73 101 ASN B N 1
ATOM 3438 C CA . ASN B 1 101 ? 17.275 -8.736 38.507 1.00 32.37 101 ASN B CA 1
ATOM 3439 C C . ASN B 1 101 ? 18.252 -7.601 38.796 1.00 31.97 101 ASN B C 1
ATOM 3440 O O . ASN B 1 101 ? 18.474 -7.257 39.957 1.00 32.36 101 ASN B O 1
ATOM 3445 N N . LEU B 1 102 ? 18.831 -7.004 37.760 1.00 31.70 102 LEU B N 1
ATOM 3446 C CA . LEU B 1 102 ? 19.668 -5.834 37.948 1.00 32.06 102 LEU B CA 1
ATOM 3447 C C . LEU B 1 102 ? 18.834 -4.759 38.620 1.00 32.63 102 LEU B C 1
ATOM 3448 O O . LEU B 1 102 ? 17.674 -4.538 38.255 1.00 32.23 102 LEU B O 1
ATOM 3453 N N . ASP B 1 103 ? 19.423 -4.114 39.613 1.00 33.96 103 ASP B N 1
ATOM 3454 C CA . ASP B 1 103 ? 18.769 -3.032 40.324 1.00 35.30 103 ASP B CA 1
ATOM 3455 C C . ASP B 1 103 ? 19.495 -1.730 40.026 1.00 34.04 103 ASP B C 1
ATOM 3456 O O . ASP B 1 103 ? 20.655 -1.553 40.386 1.00 34.02 103 ASP B O 1
ATOM 3461 N N . LEU B 1 104 ? 18.796 -0.824 39.368 1.00 34.23 104 LEU B N 1
ATOM 3462 C CA . LEU B 1 104 ? 19.354 0.454 38.945 1.00 34.60 104 LEU B CA 1
ATOM 3463 C C . LEU B 1 104 ? 18.923 1.620 39.825 1.00 34.58 104 LEU B C 1
ATOM 3464 O O . LEU B 1 104 ? 17.773 1.688 40.234 1.00 36.13 104 LEU B O 1
ATOM 3469 N N . SER B 1 105 ? 19.850 2.546 40.065 1.00 32.90 105 SER B N 1
ATOM 3470 C CA . SER B 1 105 ? 19.539 3.817 40.712 1.00 31.72 105 SER B CA 1
ATOM 3471 C C . SER B 1 105 ? 19.266 4.917 39.687 1.00 30.22 105 SER B C 1
ATOM 3472 O O . SER B 1 105 ? 18.587 5.917 39.999 1.00 30.63 105 SER B O 1
ATOM 3475 N N A SER B 1 106 ? 19.790 4.756 38.473 0.50 28.40 106 SER B N 1
ATOM 3476 N N B SER B 1 106 ? 19.794 4.755 38.479 0.50 29.46 106 SER B N 1
ATOM 3477 C CA A SER B 1 106 ? 19.639 5.758 37.433 0.50 27.07 106 SER B CA 1
ATOM 3478 C CA B SER B 1 106 ? 19.526 5.703 37.419 0.50 28.75 106 SER B CA 1
ATOM 3479 C C A SER B 1 106 ? 19.900 5.174 36.049 0.50 27.32 106 SER B C 1
ATOM 3480 C C B SER B 1 106 ? 19.866 5.141 36.050 0.50 28.31 106 SER B C 1
ATOM 3481 O O A SER B 1 106 ? 20.698 4.253 35.902 0.50 28.11 106 SER B O 1
ATOM 3482 O O B SER B 1 106 ? 20.667 4.203 35.916 0.50 29.13 106 SER B O 1
ATOM 3487 N N . LEU B 1 107 ? 19.216 5.718 35.046 1.00 27.03 107 LEU B N 1
ATOM 3488 C CA . LEU B 1 107 ? 19.410 5.358 33.658 1.00 27.46 107 LEU B CA 1
ATOM 3489 C C . LEU B 1 107 ? 19.246 6.632 32.850 1.00 26.35 107 LEU B C 1
ATOM 3490 O O . LEU B 1 107 ? 18.293 7.367 33.035 1.00 26.95 107 LEU B O 1
ATOM 3495 N N . HIS B 1 108 ? 20.194 6.897 31.964 1.00 26.23 108 HIS B N 1
ATOM 3496 C CA . HIS B 1 108 ? 20.162 8.054 31.097 1.00 25.55 108 HIS B CA 1
ATOM 3497 C C . HIS B 1 108 ? 20.574 7.647 29.679 1.00 25.33 108 HIS B C 1
ATOM 3498 O O . HIS B 1 108 ? 21.715 7.221 29.463 1.00 25.21 108 HIS B O 1
ATOM 3505 N N . TRP B 1 109 ? 19.668 7.843 28.714 1.00 25.63 109 TRP B N 1
ATOM 3506 C CA . TRP B 1 109 ? 19.953 7.567 27.294 1.00 26.38 109 TRP B CA 1
ATOM 3507 C C . TRP B 1 109 ? 20.934 8.556 26.726 1.00 26.00 109 TRP B C 1
ATOM 3508 O O . TRP B 1 109 ? 20.807 9.738 26.967 1.00 25.23 109 TRP B O 1
ATOM 3519 N N . ILE B 1 110 ? 21.901 8.067 25.957 1.00 26.93 110 ILE B N 1
ATOM 3520 C CA . ILE B 1 110 ? 22.780 8.927 25.171 1.00 28.00 110 ILE B CA 1
ATOM 3521 C C . ILE B 1 110 ? 22.279 9.051 23.738 1.00 28.30 110 ILE B C 1
ATOM 3522 O O . ILE B 1 110 ? 22.457 10.088 23.116 1.00 29.22 110 ILE B O 1
ATOM 3527 N N . ASN B 1 111 ? 21.704 7.980 23.198 1.00 27.88 111 ASN B N 1
ATOM 3528 C CA . ASN B 1 111 ? 21.109 8.003 21.860 1.00 27.11 111 ASN B CA 1
ATOM 3529 C C . ASN B 1 111 ? 20.090 6.851 21.742 1.00 27.79 111 ASN B C 1
ATOM 3530 O O . ASN B 1 111 ? 19.648 6.322 22.756 1.00 28.12 111 ASN B O 1
ATOM 3535 N N . GLU B 1 112 ? 19.700 6.475 20.532 1.00 27.31 112 GLU B N 1
ATOM 3536 C CA . GLU B 1 112 ? 18.653 5.481 20.386 1.00 28.08 112 GLU B CA 1
ATOM 3537 C C . GLU B 1 112 ? 19.085 4.047 20.703 1.00 27.97 112 GLU B C 1
ATOM 3538 O O . GLU B 1 112 ? 18.241 3.168 20.752 1.00 28.18 112 GLU B O 1
ATOM 3544 N N . THR B 1 113 ? 20.382 3.812 20.889 1.00 27.73 113 THR B N 1
ATOM 3545 C CA . THR B 1 113 ? 20.885 2.476 21.134 1.00 28.54 113 THR B CA 1
ATOM 3546 C C . THR B 1 113 ? 21.754 2.361 22.373 1.00 27.85 113 THR B C 1
ATOM 3547 O O . THR B 1 113 ? 22.237 1.265 22.679 1.00 27.45 113 THR B O 1
ATOM 3551 N N . THR B 1 114 ? 21.923 3.454 23.111 1.00 26.36 114 THR B N 1
ATOM 3552 C CA . THR B 1 114 ? 22.958 3.502 24.121 1.00 26.57 114 THR B CA 1
ATOM 3553 C C . THR B 1 114 ? 22.498 4.263 25.356 1.00 25.42 114 THR B C 1
ATOM 3554 O O . THR B 1 114 ? 21.954 5.343 25.239 1.00 25.12 114 THR B O 1
ATOM 3558 N N . PHE B 1 115 ? 22.717 3.703 26.536 1.00 25.24 115 PHE B N 1
ATOM 3559 C CA . PHE B 1 115 ? 22.427 4.435 27.772 1.00 24.23 115 PHE B CA 1
ATOM 3560 C C . PHE B 1 115 ? 23.480 4.190 28.832 1.00 23.97 115 PHE B C 1
ATOM 3561 O O . PHE B 1 115 ? 24.234 3.223 28.768 1.00 24.03 115 PHE B O 1
ATOM 3569 N N . LEU B 1 116 ? 23.525 5.101 29.795 1.00 23.62 116 LEU B N 1
ATOM 3570 C CA . LEU B 1 116 ? 24.391 4.984 30.952 1.00 23.88 116 LEU B CA 1
ATOM 3571 C C . LEU B 1 116 ? 23.524 4.578 32.129 1.00 24.37 116 LEU B C 1
ATOM 3572 O O . LEU B 1 116 ? 22.387 5.038 32.256 1.00 24.37 116 LEU B O 1
ATOM 3577 N N . MET B 1 117 ? 24.043 3.697 32.977 1.00 24.77 117 MET B N 1
ATOM 3578 C CA . MET B 1 117 ? 23.264 3.227 34.103 1.00 25.05 117 MET B CA 1
ATOM 3579 C C . MET B 1 117 ? 24.101 3.162 35.376 1.00 26.04 117 MET B C 1
ATOM 3580 O O . MET B 1 117 ? 25.303 2.836 35.361 1.00 26.51 117 MET B O 1
ATOM 3585 N N . GLY B 1 118 ? 23.441 3.514 36.472 1.00 26.77 118 GLY B N 1
ATOM 3586 C CA . GLY B 1 118 ? 24.002 3.407 37.798 1.00 27.66 118 GLY B CA 1
ATOM 3587 C C . GLY B 1 118 ? 23.315 2.266 38.512 1.00 28.76 118 GLY B C 1
ATOM 3588 O O . GLY B 1 118 ? 22.109 2.096 38.422 1.00 29.09 118 GLY B O 1
ATOM 3589 N N . ILE B 1 119 ? 24.093 1.472 39.223 1.00 30.75 119 ILE B N 1
ATOM 3590 C CA . ILE B 1 119 ? 23.561 0.385 40.022 1.00 32.96 119 ILE B CA 1
ATOM 3591 C C . ILE B 1 119 ? 23.284 0.892 41.435 1.00 34.64 119 ILE B C 1
ATOM 3592 O O . ILE B 1 119 ? 24.025 1.726 41.970 1.00 33.55 119 ILE B O 1
ATOM 3597 N N . LYS B 1 120 ? 22.204 0.402 42.029 1.00 37.54 120 LYS B N 1
ATOM 3598 C CA . LYS B 1 120 ? 21.769 0.906 43.330 1.00 41.22 120 LYS B CA 1
ATOM 3599 C C . LYS B 1 120 ? 22.818 0.689 44.438 1.00 41.89 120 LYS B C 1
ATOM 3600 O O . LYS B 1 120 ? 23.549 -0.299 44.430 1.00 42.27 120 LYS B O 1
ATOM 3606 N N . LYS B 1 121 ? 22.906 1.653 45.346 1.00 42.56 121 LYS B N 1
ATOM 3607 C CA . LYS B 1 121 ? 23.771 1.584 46.526 1.00 46.52 121 LYS B CA 1
ATOM 3608 C C . LYS B 1 121 ? 25.281 1.464 46.264 1.00 46.46 121 LYS B C 1
ATOM 3609 O O . LYS B 1 121 ? 26.059 1.282 47.207 1.00 51.52 121 LYS B O 1
ATOM 3615 N N . THR B 1 122 ? 25.722 1.557 45.023 1.00 43.15 122 THR B N 1
ATOM 3616 C CA . THR B 1 122 ? 27.149 1.562 44.765 1.00 42.02 122 THR B CA 1
ATOM 3617 C C . THR B 1 122 ? 27.497 2.621 43.706 1.00 40.29 122 THR B C 1
ATOM 3618 O O . THR B 1 122 ? 26.758 2.794 42.742 1.00 40.60 122 THR B O 1
ATOM 3622 N N . PRO B 1 123 ? 28.613 3.339 43.892 1.00 38.57 123 PRO B N 1
ATOM 3623 C CA . PRO B 1 123 ? 29.060 4.341 42.923 1.00 37.02 123 PRO B CA 1
ATOM 3624 C C . PRO B 1 123 ? 29.822 3.711 41.747 1.00 34.51 123 PRO B C 1
ATOM 3625 O O . PRO B 1 123 ? 31.052 3.808 41.659 1.00 33.79 123 PRO B O 1
ATOM 3629 N N . LYS B 1 124 ? 29.064 3.061 40.864 1.00 33.52 124 LYS B N 1
ATOM 3630 C CA . LYS B 1 124 ? 29.566 2.456 39.632 1.00 32.45 124 LYS B CA 1
ATOM 3631 C C . LYS B 1 124 ? 28.643 2.866 38.514 1.00 30.70 124 LYS B C 1
ATOM 3632 O O . LYS B 1 124 ? 27.422 2.754 38.673 1.00 30.98 124 LYS B O 1
ATOM 3638 N N . LEU B 1 125 ? 29.208 3.343 37.396 1.00 28.22 125 LEU B N 1
ATOM 3639 C CA . LEU B 1 125 ? 28.439 3.673 36.196 1.00 26.47 125 LEU B CA 1
ATOM 3640 C C . LEU B 1 125 ? 28.868 2.823 35.003 1.00 26.30 125 LEU B C 1
ATOM 3641 O O . LEU B 1 125 ? 30.062 2.735 34.718 1.00 25.83 125 LEU B O 1
ATOM 3646 N N . TYR B 1 126 ? 27.895 2.236 34.302 1.00 25.92 126 TYR B N 1
ATOM 3647 C CA . TYR B 1 126 ? 28.156 1.388 33.126 1.00 26.61 126 TYR B CA 1
ATOM 3648 C C . TYR B 1 126 ? 27.515 1.936 31.873 1.00 26.88 126 TYR B C 1
ATOM 3649 O O . TYR B 1 126 ? 26.392 2.430 31.902 1.00 25.91 126 TYR B O 1
ATOM 3658 N N . ARG B 1 127 ? 28.209 1.815 30.759 1.00 29.01 127 ARG B N 1
ATOM 3659 C CA . ARG B 1 127 ? 27.599 2.150 29.482 1.00 30.61 127 ARG B CA 1
ATOM 3660 C C . ARG B 1 127 ? 27.017 0.861 28.907 1.00 29.87 127 ARG B C 1
ATOM 3661 O O . ARG B 1 127 ? 27.687 -0.159 28.873 1.00 29.56 127 ARG B O 1
ATOM 3669 N N . VAL B 1 128 ? 25.758 0.931 28.483 1.00 29.33 128 VAL B N 1
ATOM 3670 C CA . VAL B 1 128 ? 25.070 -0.174 27.839 1.00 29.95 128 VAL B CA 1
ATOM 3671 C C . VAL B 1 128 ? 24.682 0.178 26.393 1.00 30.57 128 VAL B C 1
ATOM 3672 O O . VAL B 1 128 ? 24.101 1.228 26.119 1.00 29.71 128 VAL B O 1
ATOM 3676 N N . GLU B 1 129 ? 24.982 -0.735 25.487 1.00 32.47 129 GLU B N 1
ATOM 3677 C CA . GLU B 1 129 ? 24.683 -0.583 24.071 1.00 34.88 129 GLU B CA 1
ATOM 3678 C C . GLU B 1 129 ? 23.759 -1.728 23.656 1.00 35.65 129 GLU B C 1
ATOM 3679 O O . GLU B 1 129 ? 24.037 -2.887 23.960 1.00 34.87 129 GLU B O 1
ATOM 3685 N N . LEU B 1 130 ? 22.639 -1.399 23.026 1.00 35.70 130 LEU B N 1
ATOM 3686 C CA . LEU B 1 130 ? 21.693 -2.398 22.587 1.00 36.91 130 LEU B CA 1
ATOM 3687 C C . LEU B 1 130 ? 22.124 -2.868 21.205 1.00 40.13 130 LEU B C 1
ATOM 3688 O O . LEU B 1 130 ? 22.468 -2.041 20.341 1.00 40.16 130 LEU B O 1
ATOM 3693 N N . THR B 1 131 ? 22.114 -4.190 21.005 1.00 41.45 131 THR B N 1
ATOM 3694 C CA . THR B 1 131 ? 22.457 -4.806 19.722 1.00 43.66 131 THR B CA 1
ATOM 3695 C C . THR B 1 131 ? 21.227 -5.303 18.955 1.00 44.53 131 THR B C 1
ATOM 3696 O O . THR B 1 131 ? 21.357 -5.712 17.807 1.00 44.92 131 THR B O 1
ATOM 3700 N N . GLY B 1 132 ? 20.048 -5.257 19.579 1.00 45.49 132 GLY B N 1
ATOM 3701 C CA . GLY B 1 132 ? 18.812 -5.775 18.982 1.00 47.68 132 GLY B CA 1
ATOM 3702 C C . GLY B 1 132 ? 18.309 -6.973 19.771 1.00 50.71 132 GLY B C 1
ATOM 3703 O O . GLY B 1 132 ? 17.233 -6.925 20.388 1.00 52.31 132 GLY B O 1
ATOM 3704 N N . LYS B 1 133 ? 19.116 -8.035 19.765 1.00 52.51 133 LYS B N 1
ATOM 3705 C CA . LYS B 1 133 ? 18.854 -9.248 20.545 1.00 54.03 133 LYS B CA 1
ATOM 3706 C C . LYS B 1 133 ? 19.410 -9.165 21.966 1.00 50.92 133 LYS B C 1
ATOM 3707 O O . LYS B 1 133 ? 18.974 -9.915 22.848 1.00 51.09 133 LYS B O 1
ATOM 3713 N N . ASP B 1 134 ? 20.390 -8.292 22.188 1.00 47.16 134 ASP B N 1
ATOM 3714 C CA . ASP B 1 134 ? 21.194 -8.365 23.408 1.00 45.74 134 ASP B CA 1
ATOM 3715 C C . ASP B 1 134 ? 21.853 -7.030 23.688 1.00 41.47 134 ASP B C 1
ATOM 3716 O O . ASP B 1 134 ? 21.496 -6.030 23.081 1.00 40.52 134 ASP B O 1
ATOM 3721 N N . ILE B 1 135 ? 22.823 -7.025 24.600 1.00 38.64 135 ILE B N 1
ATOM 3722 C CA . ILE B 1 135 ? 23.488 -5.810 25.017 1.00 36.53 135 ILE B CA 1
ATOM 3723 C C . ILE B 1 135 ? 24.972 -6.080 25.125 1.00 35.34 135 ILE B C 1
ATOM 3724 O O . ILE B 1 135 ? 25.368 -7.226 25.208 1.00 36.00 135 ILE B O 1
ATOM 3729 N N . THR B 1 136 ? 25.776 -5.022 25.094 1.00 33.55 136 THR B N 1
ATOM 3730 C CA . THR B 1 136 ? 27.188 -5.069 25.491 1.00 33.45 136 THR B CA 1
ATOM 3731 C C . THR B 1 136 ? 27.320 -4.054 26.617 1.00 31.12 136 THR B C 1
ATOM 3732 O O . THR B 1 136 ? 26.486 -3.163 26.731 1.00 28.91 136 THR B O 1
ATOM 3736 N N . THR B 1 137 ? 28.359 -4.190 27.436 1.00 30.84 137 THR B N 1
ATOM 3737 C CA . THR B 1 137 ? 28.564 -3.309 28.587 1.00 30.58 137 THR B CA 1
ATOM 3738 C C . THR B 1 137 ? 30.003 -2.884 28.705 1.00 31.34 137 THR B C 1
ATOM 3739 O O . THR B 1 137 ? 30.890 -3.579 28.230 1.00 31.76 137 THR B O 1
ATOM 3743 N N . LYS B 1 138 ? 30.206 -1.740 29.356 1.00 31.74 138 LYS B N 1
ATOM 3744 C CA . LYS B 1 138 ? 31.521 -1.228 29.678 1.00 33.06 138 LYS B CA 1
ATOM 3745 C C . LYS B 1 138 ? 31.447 -0.367 30.945 1.00 32.62 138 LYS B C 1
ATOM 3746 O O . LYS B 1 138 ? 30.566 0.498 31.056 1.00 31.77 138 LYS B O 1
ATOM 3752 N N . LEU B 1 139 ? 32.385 -0.583 31.870 1.00 32.41 139 LEU B N 1
ATOM 3753 C CA . LEU B 1 139 ? 32.484 0.214 33.089 1.00 32.90 139 LEU B CA 1
ATOM 3754 C C . LEU B 1 139 ? 33.031 1.587 32.768 1.00 32.71 139 LEU B C 1
ATOM 3755 O O . LEU B 1 139 ? 34.157 1.727 32.280 1.00 35.05 139 LEU B O 1
ATOM 3760 N N . TRP B 1 140 ? 32.226 2.603 33.041 1.00 31.74 140 TRP B N 1
ATOM 3761 C CA . TRP B 1 140 ? 32.643 3.997 32.801 1.00 30.76 140 TRP B CA 1
ATOM 3762 C C . TRP B 1 140 ? 33.240 4.647 34.043 1.00 30.33 140 TRP B C 1
ATOM 3763 O O . TRP B 1 140 ? 34.203 5.402 33.951 1.00 29.68 140 TRP B O 1
ATOM 3774 N N . TYR B 1 141 ? 32.679 4.351 35.209 1.00 30.22 141 TYR B N 1
ATOM 3775 C CA . TYR B 1 141 ? 33.103 5.030 36.424 1.00 30.65 141 TYR B CA 1
ATOM 3776 C C . TYR B 1 141 ? 32.948 4.140 37.640 1.00 31.70 141 TYR B C 1
ATOM 3777 O O . TYR B 1 141 ? 31.920 3.474 37.792 1.00 30.53 141 TYR B O 1
ATOM 3786 N N . GLU B 1 142 ? 33.972 4.133 38.500 1.00 33.81 142 GLU B N 1
ATOM 3787 C CA . GLU B 1 142 ? 33.804 3.650 39.863 1.00 36.21 142 GLU B CA 1
ATOM 3788 C C . GLU B 1 142 ? 34.717 4.363 40.849 1.00 37.27 142 GLU B C 1
ATOM 3789 O O . GLU B 1 142 ? 35.855 4.702 40.531 1.00 36.79 142 GLU B O 1
ATOM 3795 N N . ASN B 1 143 ? 34.192 4.594 42.043 1.00 38.54 143 ASN B N 1
ATOM 3796 C CA . ASN B 1 143 ? 34.987 5.113 43.143 1.00 41.60 143 ASN B CA 1
ATOM 3797 C C . ASN B 1 143 ? 34.461 4.554 44.462 1.00 43.18 143 ASN B C 1
ATOM 3798 O O . ASN B 1 143 ? 33.397 4.946 44.928 1.00 41.90 143 ASN B O 1
ATOM 3803 N N . LYS B 1 144 ? 35.233 3.651 45.058 1.00 47.03 144 LYS B N 1
ATOM 3804 C CA . LYS B 1 144 ? 34.832 2.969 46.287 1.00 49.52 144 LYS B CA 1
ATOM 3805 C C . LYS B 1 144 ? 34.968 3.844 47.527 1.00 50.83 144 LYS B C 1
ATOM 3806 O O . LYS B 1 144 ? 34.364 3.538 48.546 1.00 51.97 144 LYS B O 1
ATOM 3812 N N . LYS B 1 145 ? 35.742 4.931 47.442 1.00 52.47 145 LYS B N 1
ATOM 3813 C CA . LYS B 1 145 ? 35.823 5.920 48.536 1.00 53.88 145 LYS B CA 1
ATOM 3814 C C . LYS B 1 145 ? 34.483 6.604 48.828 1.00 51.33 145 LYS B C 1
ATOM 3815 O O . LYS B 1 145 ? 34.247 7.039 49.956 1.00 52.77 145 LYS B O 1
ATOM 3821 N N . LEU B 1 146 ? 33.627 6.720 47.813 1.00 47.24 146 LEU B N 1
ATOM 3822 C CA . LEU B 1 146 ? 32.308 7.318 47.992 1.00 44.74 146 LEU B CA 1
ATOM 3823 C C . LEU B 1 146 ? 31.292 6.231 48.280 1.00 42.35 146 LEU B C 1
ATOM 3824 O O . LEU B 1 146 ? 31.538 5.052 48.037 1.00 42.62 146 LEU B O 1
ATOM 3829 N N . SER B 1 147 ? 30.137 6.641 48.784 1.00 40.36 147 SER B N 1
ATOM 3830 C CA . SER B 1 147 ? 29.037 5.715 49.016 1.00 39.67 147 SER B CA 1
ATOM 3831 C C . SER B 1 147 ? 27.731 6.250 48.454 1.00 37.48 147 SER B C 1
ATOM 3832 O O . SER B 1 147 ? 27.592 7.433 48.185 1.00 36.95 147 SER B O 1
ATOM 3835 N N . GLY B 1 148 ? 26.770 5.347 48.315 1.00 36.92 148 GLY B N 1
ATOM 3836 C CA . GLY B 1 148 ? 25.467 5.635 47.726 1.00 35.49 148 GLY B CA 1
ATOM 3837 C C . GLY B 1 148 ? 25.516 5.273 46.261 1.00 33.59 148 GLY B C 1
ATOM 3838 O O . GLY B 1 148 ? 26.606 5.073 45.704 1.00 34.34 148 GLY B O 1
ATOM 3839 N N . GLY B 1 149 ? 24.347 5.170 45.647 1.00 31.26 149 GLY B N 1
ATOM 3840 C CA . GLY B 1 149 ? 24.276 4.987 44.212 1.00 30.38 149 GLY B CA 1
ATOM 3841 C C . GLY B 1 149 ? 24.300 6.328 43.460 1.00 28.55 149 GLY B C 1
ATOM 3842 O O . GLY B 1 149 ? 24.061 7.381 44.031 1.00 27.60 149 GLY B O 1
ATOM 3843 N N . ILE B 1 150 ? 24.594 6.272 42.170 1.00 27.84 150 ILE B N 1
ATOM 3844 C CA . ILE B 1 150 ? 24.448 7.438 41.292 1.00 26.61 150 ILE B CA 1
ATOM 3845 C C . ILE B 1 150 ? 22.953 7.704 41.074 1.00 26.51 150 ILE B C 1
ATOM 3846 O O . ILE B 1 150 ? 22.219 6.823 40.603 1.00 26.92 150 ILE B O 1
ATOM 3851 N N A ASP B 1 151 ? 22.502 8.902 41.455 0.50 26.33 151 ASP B N 1
ATOM 3852 N N B ASP B 1 151 ? 22.513 8.903 41.421 0.50 26.47 151 ASP B N 1
ATOM 3853 C CA A ASP B 1 151 ? 21.087 9.294 41.341 0.50 26.41 151 ASP B CA 1
ATOM 3854 C CA B ASP B 1 151 ? 21.105 9.249 41.350 0.50 26.69 151 ASP B CA 1
ATOM 3855 C C A ASP B 1 151 ? 20.827 10.225 40.180 0.50 26.12 151 ASP B C 1
ATOM 3856 C C B ASP B 1 151 ? 20.822 10.367 40.351 0.50 26.30 151 ASP B C 1
ATOM 3857 O O A ASP B 1 151 ? 19.692 10.347 39.737 0.50 27.59 151 ASP B O 1
ATOM 3858 O O B ASP B 1 151 ? 19.667 10.773 40.218 0.50 27.56 151 ASP B O 1
ATOM 3867 N N . GLY B 1 152 ? 21.865 10.897 39.698 1.00 26.03 152 GLY B N 1
ATOM 3868 C CA . GLY B 1 152 ? 21.726 11.918 38.634 1.00 24.54 152 GLY B CA 1
ATOM 3869 C C . GLY B 1 152 ? 22.796 11.683 37.586 1.00 22.83 152 GLY B C 1
ATOM 3870 O O . GLY B 1 152 ? 23.973 11.485 37.921 1.00 23.04 152 GLY B O 1
ATOM 3871 N N . ILE B 1 153 ? 22.382 11.664 36.323 1.00 21.47 153 ILE B N 1
ATOM 3872 C CA . ILE B 1 153 ? 23.304 11.518 35.169 1.00 20.61 153 ILE B CA 1
ATOM 3873 C C . ILE B 1 153 ? 22.983 12.527 34.048 1.00 19.62 153 ILE B C 1
ATOM 3874 O O . ILE B 1 153 ? 21.843 12.659 33.615 1.00 18.81 153 ILE B O 1
ATOM 3879 N N . ALA B 1 154 ? 24.008 13.226 33.582 1.00 19.56 154 ALA B N 1
ATOM 3880 C CA . ALA B 1 154 ? 23.885 14.079 32.413 1.00 20.09 154 ALA B CA 1
ATOM 3881 C C . ALA B 1 154 ? 25.101 13.861 31.543 1.00 20.69 154 ALA B C 1
ATOM 3882 O O . ALA B 1 154 ? 26.202 13.702 32.040 1.00 21.73 154 ALA B O 1
ATOM 3884 N N . TYR B 1 155 ? 24.889 13.816 30.237 1.00 20.97 155 TYR B N 1
ATOM 3885 C CA . TYR B 1 155 ? 25.967 13.632 29.285 1.00 21.27 155 TYR B CA 1
ATOM 3886 C C . TYR B 1 155 ? 25.716 14.550 28.096 1.00 21.29 155 TYR B C 1
ATOM 3887 O O . TYR B 1 155 ? 24.622 14.576 27.554 1.00 20.61 155 TYR B O 1
ATOM 3896 N N . TRP B 1 156 ? 26.724 15.318 27.706 1.00 22.32 156 TRP B N 1
ATOM 3897 C CA . TRP B 1 156 ? 26.624 16.166 26.505 1.00 23.26 156 TRP B CA 1
ATOM 3898 C C . TRP B 1 156 ? 27.967 16.281 25.819 1.00 24.58 156 TRP B C 1
ATOM 3899 O O . TRP B 1 156 ? 28.886 16.877 26.382 1.00 24.17 156 TRP B O 1
ATOM 3910 N N . GLU B 1 157 ? 28.103 15.658 24.640 1.00 26.28 157 GLU B N 1
ATOM 3911 C CA . GLU B 1 157 ? 29.282 15.845 23.774 1.00 28.46 157 GLU B CA 1
ATOM 3912 C C . GLU B 1 157 ? 30.609 15.564 24.465 1.00 29.47 157 GLU B C 1
ATOM 3913 O O . GLU B 1 157 ? 31.559 16.344 24.344 1.00 32.07 157 GLU B O 1
ATOM 3919 N N . GLY B 1 158 ? 30.673 14.486 25.233 1.00 28.78 158 GLY B N 1
ATOM 3920 C CA . GLY B 1 158 ? 31.884 14.177 25.981 1.00 27.69 158 GLY B CA 1
ATOM 3921 C C . GLY B 1 158 ? 31.797 14.614 27.426 1.00 26.38 158 GLY B C 1
ATOM 3922 O O . GLY B 1 158 ? 32.425 14.003 28.273 1.00 26.47 158 GLY B O 1
ATOM 3923 N N . SER B 1 159 ? 31.026 15.661 27.727 1.00 24.48 159 SER B N 1
ATOM 3924 C CA . SER B 1 159 ? 30.912 16.130 29.126 1.00 23.32 159 SER B CA 1
ATOM 3925 C C . SER B 1 159 ? 29.973 15.253 29.928 1.00 22.38 159 SER B C 1
ATOM 3926 O O . SER B 1 159 ? 28.880 14.958 29.491 1.00 21.36 159 SER B O 1
ATOM 3929 N N . LEU B 1 160 ? 30.395 14.893 31.132 1.00 23.15 160 LEU B N 1
ATOM 3930 C CA . LEU B 1 160 ? 29.643 14.000 32.004 1.00 22.77 160 LEU B CA 1
ATOM 3931 C C . LEU B 1 160 ? 29.427 14.651 33.360 1.00 23.23 160 LEU B C 1
ATOM 3932 O O . LEU B 1 160 ? 30.325 15.264 33.919 1.00 23.66 160 LEU B O 1
ATOM 3937 N N . LEU B 1 161 ? 28.218 14.503 33.880 1.00 23.50 161 LEU B N 1
ATOM 3938 C CA . LEU B 1 161 ? 27.862 15.013 35.193 1.00 24.53 161 LEU B CA 1
ATOM 3939 C C . LEU B 1 161 ? 27.211 13.858 35.947 1.00 24.06 161 LEU B C 1
ATOM 3940 O O . LEU B 1 161 ? 26.363 13.159 35.384 1.00 23.71 161 LEU B O 1
ATOM 3945 N N . LEU B 1 162 ? 27.608 13.666 37.206 1.00 24.02 162 LEU B N 1
ATOM 3946 C CA . LEU B 1 162 ? 27.011 12.654 38.090 1.00 24.31 162 LEU B CA 1
ATOM 3947 C C . LEU B 1 162 ? 26.719 13.229 39.474 1.00 24.83 162 LEU B C 1
ATOM 3948 O O . LEU B 1 162 ? 27.515 13.999 39.989 1.00 24.72 162 LEU B O 1
ATOM 3953 N N . THR B 1 163 ? 25.593 12.825 40.068 1.00 25.00 163 THR B N 1
ATOM 3954 C CA . THR B 1 163 ? 25.339 13.090 41.479 1.00 26.00 163 THR B CA 1
ATOM 3955 C C . THR B 1 163 ? 25.301 11.787 42.278 1.00 27.63 163 THR B C 1
ATOM 3956 O O . THR B 1 163 ? 24.681 10.793 41.868 1.00 28.01 163 THR B O 1
ATOM 3960 N N . ILE B 1 164 ? 26.015 11.804 43.399 1.00 28.80 164 ILE B N 1
ATOM 3961 C CA . ILE B 1 164 ? 26.098 10.703 44.334 1.00 30.68 164 ILE B CA 1
ATOM 3962 C C . ILE B 1 164 ? 25.937 11.325 45.727 1.00 31.59 164 ILE B C 1
ATOM 3963 O O . ILE B 1 164 ? 26.846 11.986 46.220 1.00 31.57 164 ILE B O 1
ATOM 3968 N N . LYS B 1 165 ? 24.776 11.129 46.337 1.00 32.66 165 LYS B N 1
ATOM 3969 C CA . LYS B 1 165 ? 24.434 11.794 47.594 1.00 34.73 165 LYS B CA 1
ATOM 3970 C C . LYS B 1 165 ? 24.665 13.312 47.452 1.00 34.32 165 LYS B C 1
ATOM 3971 O O . LYS B 1 165 ? 24.089 13.921 46.554 1.00 33.60 165 LYS B O 1
ATOM 3977 N N . ASP B 1 166 ? 25.538 13.886 48.288 1.00 34.84 166 ASP B N 1
ATOM 3978 C CA . ASP B 1 166 ? 25.810 15.330 48.325 1.00 35.12 166 ASP B CA 1
ATOM 3979 C C . ASP B 1 166 ? 26.748 15.818 47.213 1.00 34.50 166 ASP B C 1
ATOM 3980 O O . ASP B 1 166 ? 26.918 17.018 47.026 1.00 34.51 166 ASP B O 1
ATOM 3985 N N . ASN B 1 167 ? 27.383 14.888 46.512 1.00 34.04 167 ASN B N 1
ATOM 3986 C CA . ASN B 1 167 ? 28.418 15.206 45.551 1.00 33.25 167 ASN B CA 1
ATOM 3987 C C . ASN B 1 167 ? 27.844 15.345 44.147 1.00 31.52 167 ASN B C 1
ATOM 3988 O O . ASN B 1 167 ? 27.004 14.548 43.715 1.00 30.86 167 ASN B O 1
ATOM 3993 N N . ILE B 1 168 ? 28.321 16.358 43.441 1.00 29.91 168 ILE B N 1
ATOM 3994 C CA . ILE B 1 168 ? 28.113 16.474 42.007 1.00 28.42 168 ILE B CA 1
ATOM 3995 C C . ILE B 1 168 ? 29.507 16.480 41.370 1.00 27.70 168 ILE B C 1
ATOM 3996 O O . ILE B 1 168 ? 30.412 17.184 41.826 1.00 28.62 168 ILE B O 1
ATOM 4001 N N . LEU B 1 169 ? 29.676 15.608 40.390 1.00 26.38 169 LEU B N 1
ATOM 4002 C CA . LEU B 1 169 ? 30.959 15.301 39.806 1.00 26.95 169 LEU B CA 1
ATOM 4003 C C . LEU B 1 169 ? 30.893 15.652 38.319 1.00 25.86 169 LEU B C 1
ATOM 4004 O O . LEU B 1 169 ? 29.903 15.369 37.649 1.00 24.77 169 LEU B O 1
ATOM 4009 N N . TYR B 1 170 ? 31.946 16.277 37.814 1.00 25.86 170 TYR B N 1
ATOM 4010 C CA . TYR B 1 170 ? 31.962 16.804 36.459 1.00 24.80 170 TYR B CA 1
ATOM 4011 C C . TYR B 1 170 ? 33.224 16.434 35.744 1.00 25.41 170 TYR B C 1
ATOM 4012 O O . TYR B 1 170 ? 34.337 16.615 36.279 1.00 25.94 170 TYR B O 1
ATOM 4021 N N . TRP B 1 171 ? 33.055 15.970 34.514 1.00 25.35 171 TRP B N 1
ATOM 4022 C CA . TRP B 1 171 ? 34.150 15.793 33.589 1.00 26.71 171 TRP B CA 1
ATOM 4023 C C . TRP B 1 171 ? 33.907 16.649 32.346 1.00 27.63 171 TRP B C 1
ATOM 4024 O O . TRP B 1 171 ? 32.808 16.616 31.743 1.00 26.79 171 TRP B O 1
ATOM 4035 N N . ARG B 1 172 ? 34.923 17.392 31.932 1.00 29.15 172 ARG B N 1
ATOM 4036 C CA . ARG B 1 172 ? 34.782 18.253 30.742 1.00 30.88 172 ARG B CA 1
ATOM 4037 C C . ARG B 1 172 ? 34.591 17.447 29.475 1.00 30.89 172 ARG B C 1
ATOM 4038 O O . ARG B 1 172 ? 33.636 17.671 28.719 1.00 29.26 172 ARG B O 1
ATOM 4046 N N . ASP B 1 173 ? 35.527 16.525 29.251 1.00 31.32 173 ASP B N 1
ATOM 4047 C CA . ASP B 1 173 ? 35.493 15.654 28.092 1.00 31.55 173 ASP B CA 1
ATOM 4048 C C . ASP B 1 173 ? 36.105 14.305 28.449 1.00 31.39 173 ASP B C 1
ATOM 4049 O O . ASP B 1 173 ? 37.317 14.184 28.628 1.00 31.66 173 ASP B O 1
ATOM 4054 N N . VAL B 1 174 ? 35.241 13.311 28.566 1.00 30.97 174 VAL B N 1
ATOM 4055 C CA . VAL B 1 174 ? 35.642 11.951 28.944 1.00 32.25 174 VAL B CA 1
ATOM 4056 C C . VAL B 1 174 ? 36.221 11.158 27.766 1.00 34.32 174 VAL B C 1
ATOM 4057 O O . VAL B 1 174 ? 36.830 10.106 27.976 1.00 34.90 174 VAL B O 1
ATOM 4061 N N . THR B 1 175 ? 36.026 11.654 26.541 1.00 36.00 175 THR B N 1
ATOM 4062 C CA . THR B 1 175 ? 36.209 10.830 25.345 1.00 37.53 175 THR B CA 1
ATOM 4063 C C . THR B 1 175 ? 37.656 10.386 25.091 1.00 41.16 175 THR B C 1
ATOM 4064 O O . THR B 1 175 ? 37.871 9.361 24.465 1.00 44.99 175 THR B O 1
ATOM 4068 N N . ASN B 1 176 ? 38.641 11.135 25.571 1.00 44.82 176 ASN B N 1
ATOM 4069 C CA . ASN B 1 176 ? 40.051 10.716 25.471 1.00 48.09 176 ASN B CA 1
ATOM 4070 C C . ASN B 1 176 ? 40.727 10.511 26.817 1.00 48.35 176 ASN B C 1
ATOM 4071 O O . ASN B 1 176 ? 41.950 10.595 26.921 1.00 51.76 176 ASN B O 1
ATOM 4076 N N . MET B 1 177 ? 39.927 10.201 27.831 1.00 46.96 177 MET B N 1
ATOM 4077 C CA . MET B 1 177 ? 40.436 9.936 29.171 1.00 45.95 177 MET B CA 1
ATOM 4078 C C . MET B 1 177 ? 40.545 8.437 29.427 1.00 45.89 177 MET B C 1
ATOM 4079 O O . MET B 1 177 ? 39.999 7.624 28.669 1.00 46.97 177 MET B O 1
ATOM 4084 N N . LYS B 1 178 ? 41.267 8.081 30.490 1.00 46.35 178 LYS B N 1
ATOM 4085 C CA . LYS B 1 178 ? 41.387 6.687 30.932 1.00 46.37 178 LYS B CA 1
ATOM 4086 C C . LYS B 1 178 ? 40.089 6.166 31.535 1.00 44.14 178 LYS B C 1
ATOM 4087 O O . LYS B 1 178 ? 39.486 6.850 32.348 1.00 42.92 178 LYS B O 1
ATOM 4093 N N . PHE B 1 179 ? 39.691 4.945 31.182 1.00 42.52 179 PHE B N 1
ATOM 4094 C CA . PHE B 1 179 ? 38.552 4.290 31.823 1.00 41.28 179 PHE B CA 1
ATOM 4095 C C . PHE B 1 179 ? 38.978 3.090 32.678 1.00 41.55 179 PHE B C 1
ATOM 4096 O O . PHE B 1 179 ? 39.907 2.372 32.328 1.00 42.62 179 PHE B O 1
ATOM 4104 N N . PRO B 1 180 ? 38.283 2.854 33.801 1.00 39.74 180 PRO B N 1
ATOM 4105 C CA . PRO B 1 180 ? 37.139 3.598 34.264 1.00 38.27 180 PRO B CA 1
ATOM 4106 C C . PRO B 1 180 ? 37.532 4.965 34.822 1.00 37.70 180 PRO B C 1
ATOM 4107 O O . PRO B 1 180 ? 38.649 5.157 35.329 1.00 38.80 180 PRO B O 1
ATOM 4111 N N . LEU B 1 181 ? 36.600 5.897 34.735 1.00 35.83 181 LEU B N 1
ATOM 4112 C CA . LEU B 1 181 ? 36.779 7.206 35.341 1.00 35.39 181 LEU B CA 1
ATOM 4113 C C . LEU B 1 181 ? 36.715 7.002 36.855 1.00 36.23 181 LEU B C 1
ATOM 4114 O O . LEU B 1 181 ? 36.015 6.101 37.320 1.00 34.85 181 LEU B O 1
ATOM 4119 N N . VAL B 1 182 ? 37.481 7.799 37.604 1.00 36.84 182 VAL B N 1
ATOM 4120 C CA . VAL B 1 182 ? 37.480 7.737 39.071 1.00 37.24 182 VAL B CA 1
ATOM 4121 C C . VAL B 1 182 ? 37.356 9.145 39.681 1.00 36.55 182 VAL B C 1
ATOM 4122 O O . VAL B 1 182 ? 36.369 9.453 40.356 1.00 36.24 182 VAL B O 1
ATOM 4126 N N . LEU B 1 183 ? 38.349 9.994 39.438 1.00 36.05 183 LEU B N 1
ATOM 4127 C CA . LEU B 1 183 ? 38.322 11.367 39.938 1.00 36.08 183 LEU B CA 1
ATOM 4128 C C . LEU B 1 183 ? 37.865 12.335 38.831 1.00 34.66 183 LEU B C 1
ATOM 4129 O O . LEU B 1 183 ? 38.416 12.327 37.728 1.00 34.37 183 LEU B O 1
ATOM 4134 N N . PRO B 1 184 ? 36.838 13.148 39.115 1.00 33.43 184 PRO B N 1
ATOM 4135 C CA . PRO B 1 184 ? 36.355 14.119 38.141 1.00 32.66 184 PRO B CA 1
ATOM 4136 C C . PRO B 1 184 ? 37.279 15.324 38.010 1.00 33.46 184 PRO B C 1
ATOM 4137 O O . PRO B 1 184 ? 38.173 15.528 38.848 1.00 34.56 184 PRO B O 1
ATOM 4141 N N . ASP B 1 185 ? 37.082 16.080 36.938 1.00 32.79 185 ASP B N 1
ATOM 4142 C CA . ASP B 1 185 ? 37.772 17.338 36.735 1.00 33.94 185 ASP B CA 1
ATOM 4143 C C . ASP B 1 185 ? 37.412 18.306 37.847 1.00 34.07 185 ASP B C 1
ATOM 4144 O O . ASP B 1 185 ? 38.280 19.002 38.354 1.00 36.35 185 ASP B O 1
ATOM 4149 N N . GLU B 1 186 ? 36.142 18.312 38.249 1.00 33.58 186 GLU B N 1
ATOM 4150 C CA . GLU B 1 186 ? 35.644 19.137 39.361 1.00 32.92 186 GLU B CA 1
ATOM 4151 C C . GLU B 1 186 ? 34.598 18.361 40.153 1.00 32.40 186 GLU B C 1
ATOM 4152 O O . GLU B 1 186 ? 33.969 17.445 39.627 1.00 30.72 186 GLU B O 1
ATOM 4158 N N . SER B 1 187 ? 34.412 18.754 41.411 1.00 33.47 187 SER B N 1
ATOM 4159 C CA . SER B 1 187 ? 33.347 18.232 42.245 1.00 34.23 187 SER B CA 1
ATOM 4160 C C . SER B 1 187 ? 32.898 19.288 43.238 1.00 35.60 187 SER B C 1
ATOM 4161 O O . SER B 1 187 ? 33.698 20.098 43.712 1.00 36.03 187 SER B O 1
ATOM 4164 N N . GLU B 1 188 ? 31.612 19.285 43.551 1.00 36.88 188 GLU B N 1
ATOM 4165 C CA . GLU B 1 188 ? 31.068 20.173 44.578 1.00 37.76 188 GLU B CA 1
ATOM 4166 C C . GLU B 1 188 ? 30.172 19.388 45.531 1.00 36.62 188 GLU B C 1
ATOM 4167 O O . GLU B 1 188 ? 29.663 18.332 45.179 1.00 34.73 188 GLU B O 1
ATOM 4173 N N . GLN B 1 189 ? 29.958 19.928 46.725 1.00 36.08 189 GLN B N 1
ATOM 4174 C CA . GLN B 1 189 ? 29.006 19.368 47.654 1.00 36.66 189 GLN B CA 1
ATOM 4175 C C . GLN B 1 189 ? 27.838 20.302 47.916 1.00 35.14 189 GLN B C 1
ATOM 4176 O O . GLN B 1 189 ? 28.023 21.496 48.151 1.00 34.73 189 GLN B O 1
ATOM 4182 N N . PHE B 1 190 ? 26.633 19.747 47.835 1.00 34.35 190 PHE B N 1
ATOM 4183 C CA . PHE B 1 190 ? 25.404 20.421 48.263 1.00 34.22 190 PHE B CA 1
ATOM 4184 C C . PHE B 1 190 ? 24.584 19.487 49.151 1.00 34.44 190 PHE B C 1
ATOM 4185 O O . PHE B 1 190 ? 24.354 18.344 48.789 1.00 34.58 190 PHE B O 1
ATOM 4193 N N . GLU B 1 191 ? 24.114 19.976 50.287 1.00 34.58 191 GLU B N 1
ATOM 4194 C CA . GLU B 1 191 ? 23.280 19.153 51.163 1.00 35.80 191 GLU B CA 1
ATOM 4195 C C . GLU B 1 191 ? 22.135 18.574 50.349 1.00 34.43 191 GLU B C 1
ATOM 4196 O O . GLU B 1 191 ? 21.318 19.334 49.792 1.00 32.88 191 GLU B O 1
ATOM 4202 N N . ARG B 1 192 ? 22.077 17.244 50.275 1.00 34.30 192 ARG B N 1
ATOM 4203 C CA . ARG B 1 192 ? 21.134 16.578 49.393 1.00 34.45 192 ARG B CA 1
ATOM 4204 C C . ARG B 1 192 ? 19.744 16.630 49.931 1.00 34.70 192 ARG B C 1
ATOM 4205 O O . ARG B 1 192 ? 19.545 16.794 51.122 1.00 35.94 192 ARG B O 1
ATOM 4213 N N . LEU B 1 193 ? 18.778 16.459 49.048 1.00 35.07 193 LEU B N 1
ATOM 4214 C CA . LEU B 1 193 ? 17.400 16.359 49.447 1.00 37.70 193 LEU B CA 1
ATOM 4215 C C . LEU B 1 193 ? 17.199 14.988 50.096 1.00 42.87 193 LEU B C 1
ATOM 4216 O O . LEU B 1 193 ? 17.267 13.951 49.422 1.00 45.02 193 LEU B O 1
ATOM 4221 N N . LYS B 1 194 ? 16.988 14.975 51.402 1.00 49.35 194 LYS B N 1
ATOM 4222 C CA . LYS B 1 194 ? 16.753 13.708 52.114 1.00 57.29 194 LYS B CA 1
ATOM 4223 C C . LYS B 1 194 ? 15.246 13.525 52.307 1.00 59.57 194 LYS B C 1
ATOM 4224 O O . LYS B 1 194 ? 14.666 13.866 53.344 1.00 62.12 194 LYS B O 1
ATOM 4230 N N . HIS B 1 195 ? 14.637 13.016 51.246 1.00 57.49 195 HIS B N 1
ATOM 4231 C CA . HIS B 1 195 ? 13.247 12.619 51.214 1.00 59.25 195 HIS B CA 1
ATOM 4232 C C . HIS B 1 195 ? 13.054 11.990 49.843 1.00 54.40 195 HIS B C 1
ATOM 4233 O O . HIS B 1 195 ? 13.694 12.415 48.868 1.00 51.76 195 HIS B O 1
ATOM 4240 N N . HIS B 1 196 ? 12.210 10.963 49.773 1.00 51.69 196 HIS B N 1
ATOM 4241 C CA . HIS B 1 196 ? 11.865 10.353 48.500 1.00 51.08 196 HIS B CA 1
ATOM 4242 C C . HIS B 1 196 ? 11.324 11.438 47.554 1.00 44.44 196 HIS B C 1
ATOM 4243 O O . HIS B 1 196 ? 10.519 12.271 47.949 1.00 43.43 196 HIS B O 1
ATOM 4250 N N . ALA B 1 197 ? 11.802 11.424 46.321 1.00 39.67 197 ALA B N 1
ATOM 4251 C CA . ALA B 1 197 ? 11.206 12.196 45.222 1.00 36.58 197 ALA B CA 1
ATOM 4252 C C . ALA B 1 197 ? 10.999 11.253 44.047 1.00 33.87 197 ALA B C 1
ATOM 4253 O O . ALA B 1 197 ? 11.598 10.192 44.001 1.00 33.36 197 ALA B O 1
ATOM 4255 N N . ILE B 1 198 ? 10.162 11.640 43.091 1.00 32.10 198 ILE B N 1
ATOM 4256 C CA . ILE B 1 198 ? 10.044 10.907 41.828 1.00 29.64 198 ILE B CA 1
ATOM 4257 C C . ILE B 1 198 ? 11.351 11.028 41.059 1.00 27.98 198 ILE B C 1
ATOM 4258 O O . ILE B 1 198 ? 11.900 10.037 40.619 1.00 28.06 198 ILE B O 1
ATOM 4263 N N . LYS B 1 199 ? 11.828 12.258 40.882 1.00 26.27 199 LYS B N 1
ATOM 4264 C CA . LYS B 1 199 ? 13.176 12.525 40.359 1.00 24.55 199 LYS B CA 1
ATOM 4265 C C . LYS B 1 199 ? 13.730 13.702 41.133 1.00 23.46 199 LYS B C 1
ATOM 4266 O O . LYS B 1 199 ? 12.981 14.590 41.520 1.00 23.40 199 LYS B O 1
ATOM 4272 N N A LYS B 1 200 ? 15.044 13.717 41.327 0.50 23.06 200 LYS B N 1
ATOM 4273 N N B LYS B 1 200 ? 15.045 13.709 41.335 0.50 23.15 200 LYS B N 1
ATOM 4274 C CA A LYS B 1 200 ? 15.735 14.867 41.897 0.50 22.97 200 LYS B CA 1
ATOM 4275 C CA B LYS B 1 200 ? 15.738 14.861 41.904 0.50 23.12 200 LYS B CA 1
ATOM 4276 C C A LYS B 1 200 ? 16.686 15.509 40.890 0.50 22.55 200 LYS B C 1
ATOM 4277 C C B LYS B 1 200 ? 16.708 15.495 40.898 0.50 22.64 200 LYS B C 1
ATOM 4278 O O A LYS B 1 200 ? 17.379 16.458 41.234 0.50 22.71 200 LYS B O 1
ATOM 4279 O O B LYS B 1 200 ? 17.415 16.441 41.238 0.50 22.79 200 LYS B O 1
ATOM 4290 N N . PHE B 1 201 ? 16.726 14.995 39.660 1.00 21.86 201 PHE B N 1
ATOM 4291 C CA . PHE B 1 201 ? 17.704 15.427 38.672 1.00 21.35 201 PHE B CA 1
ATOM 4292 C C . PHE B 1 201 ? 17.125 15.297 37.265 1.00 21.14 201 PHE B C 1
ATOM 4293 O O . PHE B 1 201 ? 16.428 14.338 36.969 1.00 20.57 201 PHE B O 1
ATOM 4301 N N . ASP B 1 202 ? 17.433 16.266 36.408 1.00 20.32 202 ASP B N 1
ATOM 4302 C CA . ASP B 1 202 ? 16.956 16.229 35.052 1.00 20.58 202 ASP B CA 1
ATOM 4303 C C . ASP B 1 202 ? 17.984 16.894 34.187 1.00 20.07 202 ASP B C 1
ATOM 4304 O O . ASP B 1 202 ? 18.769 17.737 34.666 1.00 19.69 202 ASP B O 1
ATOM 4309 N N . SER B 1 203 ? 18.013 16.485 32.930 1.00 19.72 203 SER B N 1
ATOM 4310 C CA . SER B 1 203 ? 18.838 17.165 31.924 1.00 20.05 203 SER B CA 1
ATOM 4311 C C . SER B 1 203 ? 18.119 17.193 30.586 1.00 20.10 203 SER B C 1
ATOM 4312 O O . SER B 1 203 ? 17.238 16.378 30.339 1.00 19.78 203 SER B O 1
ATOM 4315 N N . TYR B 1 204 ? 18.502 18.165 29.751 1.00 20.51 204 TYR B N 1
ATOM 4316 C CA . TYR B 1 204 ? 17.891 18.403 28.475 1.00 20.57 204 TYR B CA 1
ATOM 4317 C C . TYR B 1 204 ? 18.769 19.329 27.655 1.00 21.39 204 TYR B C 1
ATOM 4318 O O . TYR B 1 204 ? 19.109 20.412 28.085 1.00 21.86 204 TYR B O 1
ATOM 4327 N N . ASN B 1 205 ? 19.159 18.905 26.474 1.00 22.11 205 ASN B N 1
ATOM 4328 C CA . ASN B 1 205 ? 19.886 19.779 25.589 1.00 23.75 205 ASN B CA 1
ATOM 4329 C C . ASN B 1 205 ? 21.215 20.220 26.235 1.00 22.61 205 ASN B C 1
ATOM 4330 O O . ASN B 1 205 ? 21.667 21.330 25.996 1.00 22.47 205 ASN B O 1
ATOM 4335 N N . GLY B 1 206 ? 21.829 19.374 27.059 1.00 21.91 206 GLY B N 1
ATOM 4336 C CA . GLY B 1 206 ? 23.042 19.792 27.815 1.00 21.18 206 GLY B CA 1
ATOM 4337 C C . GLY B 1 206 ? 22.756 20.611 29.081 1.00 20.46 206 GLY B C 1
ATOM 4338 O O . GLY B 1 206 ? 23.667 20.894 29.865 1.00 20.11 206 GLY B O 1
ATOM 4339 N N . LEU B 1 207 ? 21.502 21.007 29.281 1.00 19.77 207 LEU B N 1
ATOM 4340 C CA . LEU B 1 207 ? 21.111 21.703 30.498 1.00 20.57 207 LEU B CA 1
ATOM 4341 C C . LEU B 1 207 ? 20.944 20.661 31.584 1.00 20.13 207 LEU B C 1
ATOM 4342 O O . LEU B 1 207 ? 20.607 19.526 31.263 1.00 20.11 207 LEU B O 1
ATOM 4347 N N . PHE B 1 208 ? 21.177 21.045 32.845 1.00 19.93 208 PHE B N 1
ATOM 4348 C CA . PHE B 1 208 ? 20.995 20.144 33.978 1.00 20.11 208 PHE B CA 1
ATOM 4349 C C . PHE B 1 208 ? 20.423 20.875 35.148 1.00 20.16 208 PHE B C 1
ATOM 4350 O O . PHE B 1 208 ? 20.602 22.075 35.273 1.00 20.44 208 PHE B O 1
ATOM 4358 N N . ALA B 1 209 ? 19.725 20.137 36.008 1.00 20.05 209 ALA B N 1
ATOM 4359 C CA . ALA B 1 209 ? 19.106 20.694 37.185 1.00 20.50 209 ALA B CA 1
ATOM 4360 C C . ALA B 1 209 ? 18.986 19.614 38.229 1.00 21.00 209 ALA B C 1
ATOM 4361 O O . ALA B 1 209 ? 18.620 18.485 37.914 1.00 20.98 209 ALA B O 1
ATOM 4363 N N . TRP B 1 210 ? 19.277 19.975 39.476 1.00 21.25 210 TRP B N 1
ATOM 4364 C CA . TRP B 1 210 ? 19.452 19.024 40.561 1.00 21.43 210 TRP B CA 1
ATOM 4365 C C . TRP B 1 210 ? 18.774 19.608 41.779 1.00 21.64 210 TRP B C 1
ATOM 4366 O O . TRP B 1 210 ? 19.113 20.717 42.202 1.00 21.56 210 TRP B O 1
ATOM 4377 N N . VAL B 1 211 ? 17.793 18.895 42.314 1.00 21.21 211 VAL B N 1
ATOM 4378 C CA . VAL B 1 211 ? 17.074 19.349 43.494 1.00 21.84 211 VAL B CA 1
ATOM 4379 C C . VAL B 1 211 ? 17.868 18.940 44.727 1.00 22.77 211 VAL B C 1
ATOM 4380 O O . VAL B 1 211 ? 18.170 17.752 44.922 1.00 23.05 211 VAL B O 1
ATOM 4384 N N . THR B 1 212 ? 18.182 19.909 45.571 1.00 23.50 212 THR B N 1
ATOM 4385 C CA . THR B 1 212 ? 18.916 19.631 46.796 1.00 24.61 212 THR B CA 1
ATOM 4386 C C . THR B 1 212 ? 18.135 20.152 47.979 1.00 25.25 212 THR B C 1
ATOM 4387 O O . THR B 1 212 ? 17.089 20.737 47.787 1.00 25.60 212 THR B O 1
ATOM 4391 N N . SER B 1 213 ? 18.648 19.973 49.194 1.00 26.30 213 SER B N 1
ATOM 4392 C CA . SER B 1 213 ? 17.912 20.418 50.386 1.00 27.56 213 SER B CA 1
ATOM 4393 C C . SER B 1 213 ? 17.559 21.903 50.357 1.00 27.79 213 SER B C 1
ATOM 4394 O O . SER B 1 213 ? 16.441 22.288 50.672 1.00 28.28 213 SER B O 1
ATOM 4397 N N . ASN B 1 214 ? 18.515 22.732 49.971 1.00 27.81 214 ASN B N 1
ATOM 4398 C CA . ASN B 1 214 ? 18.345 24.193 50.035 1.00 28.31 214 ASN B CA 1
ATOM 4399 C C . ASN B 1 214 ? 17.780 24.857 48.798 1.00 27.24 214 ASN B C 1
ATOM 4400 O O . ASN B 1 214 ? 17.449 26.030 48.822 1.00 28.06 214 ASN B O 1
ATOM 4405 N N . GLY B 1 215 ? 17.665 24.115 47.709 1.00 26.85 215 GLY B N 1
ATOM 4406 C CA . GLY B 1 215 ? 17.255 24.689 46.423 1.00 25.72 215 GLY B CA 1
ATOM 4407 C C . GLY B 1 215 ? 17.612 23.821 45.235 1.00 24.90 215 GLY B C 1
ATOM 4408 O O . GLY B 1 215 ? 17.975 22.649 45.384 1.00 25.94 215 GLY B O 1
ATOM 4409 N N . ILE B 1 216 ? 17.514 24.395 44.048 1.00 24.08 216 ILE B N 1
ATOM 4410 C CA . ILE B 1 216 ? 17.823 23.699 42.811 1.00 23.36 216 ILE B CA 1
ATOM 4411 C C . ILE B 1 216 ? 19.094 24.268 42.290 1.00 23.14 216 ILE B C 1
ATOM 4412 O O . ILE B 1 216 ? 19.215 25.473 42.138 1.00 24.45 216 ILE B O 1
ATOM 4417 N N . VAL B 1 217 ? 20.045 23.401 42.017 1.00 22.92 217 VAL B N 1
ATOM 4418 C CA . VAL B 1 217 ? 21.272 23.779 41.357 1.00 22.83 217 VAL B CA 1
ATOM 4419 C C . VAL B 1 217 ? 21.130 23.452 39.876 1.00 22.37 217 VAL B C 1
ATOM 4420 O O . VAL B 1 217 ? 20.735 22.344 39.529 1.00 22.24 217 VAL B O 1
ATOM 4424 N N . PHE B 1 218 ? 21.414 24.419 39.001 1.00 22.08 218 PHE B N 1
ATOM 4425 C CA . PHE B 1 218 ? 21.277 24.195 37.580 1.00 21.34 218 PHE B CA 1
ATOM 4426 C C . PHE B 1 218 ? 22.307 24.951 36.753 1.00 21.24 218 PHE B C 1
ATOM 4427 O O . PHE B 1 218 ? 22.934 25.917 37.224 1.00 21.51 218 PHE B O 1
ATOM 4435 N N . GLY B 1 219 ? 22.474 24.480 35.518 1.00 20.45 219 GLY B N 1
ATOM 4436 C CA . GLY B 1 219 ? 23.420 25.035 34.579 1.00 20.54 219 GLY B CA 1
ATOM 4437 C C . GLY B 1 219 ? 23.308 24.414 33.184 1.00 20.57 219 GLY B C 1
ATOM 4438 O O . GLY B 1 219 ? 22.256 23.911 32.782 1.00 19.51 219 GLY B O 1
ATOM 4439 N N . ASP B 1 220 ? 24.426 24.411 32.478 1.00 21.11 220 ASP B N 1
ATOM 4440 C CA . ASP B 1 220 ? 24.438 24.174 31.052 1.00 21.71 220 ASP B CA 1
ATOM 4441 C C . ASP B 1 220 ? 25.811 23.667 30.683 1.00 22.91 220 ASP B C 1
ATOM 4442 O O . ASP B 1 220 ? 26.786 24.422 30.677 1.00 23.90 220 ASP B O 1
ATOM 4447 N N . LEU B 1 221 ? 25.878 22.369 30.371 1.00 23.54 221 LEU B N 1
ATOM 4448 C CA . LEU B 1 221 ? 27.113 21.743 29.910 1.00 24.39 221 LEU B CA 1
ATOM 4449 C C . LEU B 1 221 ? 27.652 22.313 28.579 1.00 26.50 221 LEU B C 1
ATOM 4450 O O . LEU B 1 221 ? 28.810 22.074 28.225 1.00 27.04 221 LEU B O 1
ATOM 4455 N N . LYS B 1 222 ? 26.824 23.039 27.841 1.00 28.81 222 LYS B N 1
ATOM 4456 C CA . LYS B 1 222 ? 27.263 23.618 26.558 1.00 31.75 222 LYS B CA 1
ATOM 4457 C C . LYS B 1 222 ? 28.214 24.803 26.792 1.00 35.58 222 LYS B C 1
ATOM 4458 O O . LYS B 1 222 ? 28.947 25.183 25.893 1.00 38.09 222 LYS B O 1
ATOM 4464 N N . GLU B 1 223 ? 28.144 25.359 28.006 1.00 42.47 223 GLU B N 1
ATOM 4465 C CA . GLU B 1 223 ? 29.043 26.379 28.600 1.00 47.21 223 GLU B CA 1
ATOM 4466 C C . GLU B 1 223 ? 28.409 27.761 28.512 1.00 50.70 223 GLU B C 1
ATOM 4467 O O . GLU B 1 223 ? 27.625 28.140 29.389 1.00 51.93 223 GLU B O 1
ATOM 4473 N N . PHE B 1 235 ? 37.476 27.655 33.457 1.00 53.40 235 PHE B N 1
ATOM 4474 C CA . PHE B 1 235 ? 38.302 26.450 33.528 1.00 54.67 235 PHE B CA 1
ATOM 4475 C C . PHE B 1 235 ? 38.579 26.065 34.980 1.00 52.86 235 PHE B C 1
ATOM 4476 O O . PHE B 1 235 ? 39.219 26.817 35.721 1.00 53.93 235 PHE B O 1
ATOM 4484 N N . GLY B 1 236 ? 38.097 24.888 35.380 1.00 48.17 236 GLY B N 1
ATOM 4485 C CA . GLY B 1 236 ? 38.108 24.487 36.777 1.00 44.89 236 GLY B CA 1
ATOM 4486 C C . GLY B 1 236 ? 37.033 25.175 37.608 1.00 42.81 236 GLY B C 1
ATOM 4487 O O . GLY B 1 236 ? 36.987 25.005 38.826 1.00 43.54 236 GLY B O 1
ATOM 4488 N N . LYS B 1 237 ? 36.157 25.938 36.958 1.00 41.05 237 LYS B N 1
ATOM 4489 C CA . LYS B 1 237 ? 35.129 26.702 37.635 1.00 40.33 237 LYS B CA 1
ATOM 4490 C C . LYS B 1 237 ? 33.762 26.463 37.029 1.00 36.90 237 LYS B C 1
ATOM 4491 O O . LYS B 1 237 ? 32.836 27.250 37.254 1.00 38.00 237 LYS B O 1
ATOM 4497 N N . PHE B 1 238 ? 33.608 25.363 36.300 1.00 32.40 238 PHE B N 1
ATOM 4498 C CA . PHE B 1 238 ? 32.324 25.066 35.707 1.00 29.51 238 PHE B CA 1
ATOM 4499 C C . PHE B 1 238 ? 31.242 24.889 36.761 1.00 28.57 238 PHE B C 1
ATOM 4500 O O . PHE B 1 238 ? 30.164 25.507 36.671 1.00 27.55 238 PHE B O 1
ATOM 4508 N N . LEU B 1 239 ? 31.505 24.032 37.737 1.00 27.69 239 LEU B N 1
ATOM 4509 C CA . LEU B 1 239 ? 30.487 23.729 38.731 1.00 28.13 239 LEU B CA 1
ATOM 4510 C C . LEU B 1 239 ? 30.183 24.949 39.560 1.00 29.12 239 LEU B C 1
ATOM 4511 O O . LEU B 1 239 ? 29.030 25.211 39.882 1.00 29.09 239 LEU B O 1
ATOM 4516 N N . SER B 1 240 ? 31.221 25.719 39.859 1.00 31.02 240 SER B N 1
ATOM 4517 C CA . SER B 1 240 ? 31.084 26.927 40.660 1.00 32.49 240 SER B CA 1
ATOM 4518 C C . SER B 1 240 ? 30.245 27.991 39.958 1.00 32.12 240 SER B C 1
ATOM 4519 O O . SER B 1 240 ? 29.563 28.756 40.613 1.00 33.86 240 SER B O 1
ATOM 4522 N N . SER B 1 241 ? 30.271 28.025 38.634 1.00 31.25 241 SER B N 1
ATOM 4523 C CA . SER B 1 241 ? 29.387 28.913 37.865 1.00 30.47 241 SER B CA 1
ATOM 4524 C C . SER B 1 241 ? 27.930 28.438 37.782 1.00 29.03 241 SER B C 1
ATOM 4525 O O . SER B 1 241 ? 27.115 29.098 37.155 1.00 28.57 241 SER B O 1
ATOM 4528 N N . SER B 1 242 ? 27.588 27.316 38.407 1.00 28.28 242 SER B N 1
ATOM 4529 C CA . SER B 1 242 ? 26.195 26.863 38.416 1.00 27.23 242 SER B CA 1
ATOM 4530 C C . SER B 1 242 ? 25.283 27.912 39.045 1.00 27.47 242 SER B C 1
ATOM 4531 O O . SER B 1 242 ? 25.676 28.607 39.962 1.00 27.38 242 SER B O 1
ATOM 4534 N N . LYS B 1 243 ? 24.059 28.001 38.552 1.00 26.90 243 LYS B N 1
ATOM 4535 C CA . LYS B 1 243 ? 23.046 28.850 39.151 1.00 26.93 243 LYS B CA 1
ATOM 4536 C C . LYS B 1 243 ? 22.279 28.070 40.225 1.00 26.34 243 LYS B C 1
ATOM 4537 O O . LYS B 1 243 ? 22.271 26.825 40.222 1.00 23.68 243 LYS B O 1
ATOM 4543 N N . VAL B 1 244 ? 21.669 28.817 41.153 1.00 26.29 244 VAL B N 1
ATOM 4544 C CA . VAL B 1 244 ? 20.764 28.258 42.156 1.00 26.82 244 VAL B CA 1
ATOM 4545 C C . VAL B 1 244 ? 19.429 28.987 42.200 1.00 26.99 244 VAL B C 1
ATOM 4546 O O . VAL B 1 244 ? 19.363 30.212 42.095 1.00 28.56 244 VAL B O 1
ATOM 4550 N N . LEU B 1 245 ? 18.360 28.227 42.332 1.00 26.47 245 LEU B N 1
ATOM 4551 C CA . LEU B 1 245 ? 17.071 28.774 42.682 1.00 26.58 245 LEU B CA 1
ATOM 4552 C C . LEU B 1 245 ? 16.784 28.253 44.084 1.00 25.91 245 LEU B C 1
ATOM 4553 O O . LEU B 1 245 ? 16.588 27.061 44.267 1.00 24.54 245 LEU B O 1
ATOM 4558 N N . LEU B 1 246 ? 16.787 29.135 45.074 1.00 25.64 246 LEU B N 1
ATOM 4559 C CA . LEU B 1 246 ? 16.754 28.710 46.462 1.00 25.52 246 LEU B CA 1
ATOM 4560 C C . LEU B 1 246 ? 15.324 28.608 46.946 1.00 25.53 246 LEU B C 1
ATOM 4561 O O . LEU B 1 246 ? 14.444 29.247 46.384 1.00 24.63 246 LEU B O 1
ATOM 4566 N N . ASN B 1 247 ? 15.087 27.797 47.986 1.00 25.86 247 ASN B N 1
ATOM 4567 C CA . ASN B 1 247 ? 13.707 27.505 48.418 1.00 26.51 247 ASN B CA 1
ATOM 4568 C C . ASN B 1 247 ? 12.896 28.759 48.755 1.00 26.65 247 ASN B C 1
ATOM 4569 O O . ASN B 1 247 ? 11.704 28.839 48.482 1.00 25.95 247 ASN B O 1
ATOM 4574 N N . PHE B 1 248 ? 13.552 29.746 49.338 1.00 26.97 248 PHE B N 1
ATOM 4575 C CA . PHE B 1 248 ? 12.843 30.954 49.719 1.00 28.09 248 PHE B CA 1
ATOM 4576 C C . PHE B 1 248 ? 12.542 31.844 48.525 1.00 28.13 248 PHE B C 1
ATOM 4577 O O . PHE B 1 248 ? 11.880 32.860 48.687 1.00 29.26 248 PHE B O 1
ATOM 4585 N N . GLU B 1 249 ? 13.011 31.469 47.333 1.00 27.79 249 GLU B N 1
ATOM 4586 C CA . GLU B 1 249 ? 12.607 32.159 46.121 1.00 28.37 249 GLU B CA 1
ATOM 4587 C C . GLU B 1 249 ? 11.298 31.638 45.546 1.00 29.65 249 GLU B C 1
ATOM 4588 O O . GLU B 1 249 ? 10.772 32.226 44.595 1.00 29.26 249 GLU B O 1
ATOM 4594 N N . LEU B 1 250 ? 10.787 30.536 46.096 1.00 31.45 250 LEU B N 1
ATOM 4595 C CA . LEU B 1 250 ? 9.607 29.882 45.555 1.00 32.81 250 LEU B CA 1
ATOM 4596 C C . LEU B 1 250 ? 8.340 30.294 46.278 1.00 36.02 250 LEU B C 1
ATOM 4597 O O . LEU B 1 250 ? 8.362 30.559 47.471 1.00 36.35 250 LEU B O 1
ATOM 4602 N N . PRO B 1 251 ? 7.210 30.307 45.565 1.00 39.25 251 PRO B N 1
ATOM 4603 C CA . PRO B 1 251 ? 5.960 30.649 46.243 1.00 43.37 251 PRO B CA 1
ATOM 4604 C C . PRO B 1 251 ? 5.568 29.586 47.265 1.00 46.97 251 PRO B C 1
ATOM 4605 O O . PRO B 1 251 ? 5.844 28.411 47.050 1.00 47.78 251 PRO B O 1
ATOM 4609 N N . ASP B 1 252 ? 4.933 30.006 48.355 1.00 55.22 252 ASP B N 1
ATOM 4610 C CA . ASP B 1 252 ? 4.532 29.099 49.443 1.00 61.33 252 ASP B CA 1
ATOM 4611 C C . ASP B 1 252 ? 5.760 28.467 50.095 1.00 66.86 252 ASP B C 1
ATOM 4612 O O . ASP B 1 252 ? 5.812 27.245 50.254 1.00 67.67 252 ASP B O 1
ATOM 4617 N N . TYR B 1 253 ? 6.753 29.301 50.426 1.00 72.95 253 TYR B N 1
ATOM 4618 C CA . TYR B 1 253 ? 7.963 28.878 51.158 1.00 75.73 253 TYR B CA 1
ATOM 4619 C C . TYR B 1 253 ? 8.995 30.006 51.182 1.00 75.25 253 TYR B C 1
ATOM 4620 O O . TYR B 1 253 ? 9.698 30.197 52.178 1.00 74.39 253 TYR B O 1
ATOM 4629 N N . LEU B 1 260 ? 7.442 20.065 49.675 1.00 46.28 260 LEU B N 1
ATOM 4630 C CA . LEU B 1 260 ? 8.579 19.256 49.256 1.00 46.73 260 LEU B CA 1
ATOM 4631 C C . LEU B 1 260 ? 8.529 18.961 47.751 1.00 43.03 260 LEU B C 1
ATOM 4632 O O . LEU B 1 260 ? 7.536 18.447 47.244 1.00 43.19 260 LEU B O 1
ATOM 4637 N N . ILE B 1 261 ? 9.595 19.306 47.037 1.00 40.30 261 ILE B N 1
ATOM 4638 C CA . ILE B 1 261 ? 9.662 19.095 45.579 1.00 37.63 261 ILE B CA 1
ATOM 4639 C C . ILE B 1 261 ? 9.801 17.607 45.205 1.00 35.89 261 ILE B C 1
ATOM 4640 O O . ILE B 1 261 ? 10.829 16.998 45.499 1.00 34.10 261 ILE B O 1
ATOM 4645 N N . LYS B 1 262 ? 8.781 17.062 44.532 1.00 34.98 262 LYS B N 1
ATOM 4646 C CA . LYS B 1 262 ? 8.732 15.646 44.134 1.00 36.14 262 LYS B CA 1
ATOM 4647 C C . LYS B 1 262 ? 9.308 15.322 42.749 1.00 32.69 262 LYS B C 1
ATOM 4648 O O . LYS B 1 262 ? 9.749 14.187 42.524 1.00 30.75 262 LYS B O 1
ATOM 4654 N N . ASP B 1 263 ? 9.246 16.284 41.814 1.00 29.20 263 ASP B N 1
ATOM 4655 C CA . ASP B 1 263 ? 9.766 16.087 40.457 1.00 26.78 263 ASP B CA 1
ATOM 4656 C C . ASP B 1 263 ? 10.193 17.422 39.818 1.00 26.00 263 ASP B C 1
ATOM 4657 O O . ASP B 1 263 ? 9.825 18.508 40.285 1.00 26.64 263 ASP B O 1
ATOM 4662 N N . ILE B 1 264 ? 10.959 17.311 38.739 1.00 23.93 264 ILE B N 1
ATOM 4663 C CA . ILE B 1 264 ? 11.568 18.433 38.088 1.00 22.97 264 ILE B CA 1
ATOM 4664 C C . ILE B 1 264 ? 11.721 18.105 36.608 1.00 21.87 264 ILE B C 1
ATOM 4665 O O . ILE B 1 264 ? 12.126 17.011 36.254 1.00 20.79 264 ILE B O 1
ATOM 4670 N N . VAL B 1 265 ? 11.385 19.067 35.754 1.00 21.23 265 VAL B N 1
ATOM 4671 C CA . VAL B 1 265 ? 11.616 18.930 34.335 1.00 20.50 265 VAL B CA 1
ATOM 4672 C C . VAL B 1 265 ? 12.113 20.253 33.764 1.00 20.09 265 VAL B C 1
ATOM 4673 O O . VAL B 1 265 ? 11.563 21.323 34.045 1.00 20.59 265 VAL B O 1
ATOM 4677 N N . LEU B 1 266 ? 13.164 20.167 32.964 1.00 18.93 266 LEU B N 1
ATOM 4678 C CA . LEU B 1 266 ? 13.705 21.308 32.291 1.00 18.31 266 LEU B CA 1
ATOM 4679 C C . LEU B 1 266 ? 12.930 21.605 31.029 1.00 18.26 266 LEU B C 1
ATOM 4680 O O . LEU B 1 266 ? 12.643 20.684 30.264 1.00 17.55 266 LEU B O 1
ATOM 4685 N N . THR B 1 267 ? 12.629 22.897 30.802 1.00 17.76 267 THR B N 1
ATOM 4686 C CA . THR B 1 267 ? 12.249 23.366 29.456 1.00 17.82 267 THR B CA 1
ATOM 4687 C C . THR B 1 267 ? 13.432 24.096 28.855 1.00 17.64 267 THR B C 1
ATOM 4688 O O . THR B 1 267 ? 14.503 24.136 29.456 1.00 17.71 267 THR B O 1
ATOM 4692 N N . ALA B 1 268 ? 13.249 24.663 27.666 1.00 17.68 268 ALA B N 1
ATOM 4693 C CA . ALA B 1 268 ? 14.333 25.378 27.004 1.00 17.58 268 ALA B CA 1
ATOM 4694 C C . ALA B 1 268 ? 14.897 26.495 27.880 1.00 17.33 268 ALA B C 1
ATOM 4695 O O . ALA B 1 268 ? 16.121 26.630 27.996 1.00 17.09 268 ALA B O 1
ATOM 4697 N N . PHE B 1 269 ? 14.018 27.274 28.503 1.00 17.36 269 PHE B N 1
ATOM 4698 C CA . PHE B 1 269 ? 14.457 28.425 29.290 1.00 17.77 269 PHE B CA 1
ATOM 4699 C C . PHE B 1 269 ? 13.908 28.506 30.714 1.00 18.52 269 PHE B C 1
ATOM 4700 O O . PHE B 1 269 ? 14.195 29.462 31.421 1.00 18.76 269 PHE B O 1
ATOM 4708 N N . HIS B 1 270 ? 13.166 27.489 31.151 1.00 19.26 270 HIS B N 1
ATOM 4709 C CA . HIS B 1 270 ? 12.528 27.488 32.470 1.00 19.54 270 HIS B CA 1
ATOM 4710 C C . HIS B 1 270 ? 12.672 26.135 33.125 1.00 19.63 270 HIS B C 1
ATOM 4711 O O . HIS B 1 270 ? 13.244 25.214 32.544 1.00 18.64 270 HIS B O 1
ATOM 4718 N N . ILE B 1 271 ? 12.154 26.034 34.350 1.00 20.59 271 ILE B N 1
ATOM 4719 C CA . ILE B 1 271 ? 12.156 24.800 35.102 1.00 20.89 271 ILE B CA 1
ATOM 4720 C C . ILE B 1 271 ? 10.764 24.575 35.684 1.00 22.16 271 ILE B C 1
ATOM 4721 O O . ILE B 1 271 ? 10.157 25.513 36.244 1.00 22.61 271 ILE B O 1
ATOM 4726 N N . LEU B 1 272 ? 10.255 23.351 35.483 1.00 22.14 272 LEU B N 1
ATOM 4727 C CA . LEU B 1 272 ? 8.946 22.928 35.968 1.00 22.67 272 LEU B CA 1
ATOM 4728 C C . LEU B 1 272 ? 9.146 22.096 37.233 1.00 23.26 272 LEU B C 1
ATOM 4729 O O . LEU B 1 272 ? 9.994 21.199 37.263 1.00 23.19 272 LEU B O 1
ATOM 4734 N N . LEU B 1 273 ? 8.372 22.413 38.271 1.00 24.37 273 LEU B N 1
ATOM 4735 C CA . LEU B 1 273 ? 8.493 21.763 39.577 1.00 25.35 273 LEU B CA 1
ATOM 4736 C C . LEU B 1 273 ? 7.136 21.273 40.044 1.00 26.89 273 LEU B C 1
ATOM 4737 O O . LEU B 1 273 ? 6.148 21.994 39.966 1.00 27.02 273 LEU B O 1
ATOM 4742 N N . LEU B 1 274 ? 7.107 20.032 40.506 1.00 28.59 274 LEU B N 1
ATOM 4743 C CA . LEU B 1 274 ? 5.908 19.408 41.033 1.00 31.54 274 LEU B CA 1
ATOM 4744 C C . LEU B 1 274 ? 6.041 19.329 42.555 1.00 33.56 274 LEU B C 1
ATOM 4745 O O . LEU B 1 274 ? 7.065 18.902 43.058 1.00 31.82 274 LEU B O 1
ATOM 4750 N N . ARG B 1 275 ? 5.022 19.805 43.261 1.00 38.11 275 ARG B N 1
ATOM 4751 C CA . ARG B 1 275 ? 4.969 19.770 44.734 1.00 42.68 275 ARG B CA 1
ATOM 4752 C C . ARG B 1 275 ? 3.560 19.398 45.108 1.00 45.71 275 ARG B C 1
ATOM 4753 O O . ARG B 1 275 ? 2.634 20.111 44.741 1.00 47.22 275 ARG B O 1
ATOM 4761 N N . LYS B 1 276 ? 3.389 18.288 45.820 1.00 50.41 276 LYS B N 1
ATOM 4762 C CA . LYS B 1 276 ? 2.058 17.846 46.240 1.00 53.59 276 LYS B CA 1
ATOM 4763 C C . LYS B 1 276 ? 1.169 17.802 45.008 1.00 52.09 276 LYS B C 1
ATOM 4764 O O . LYS B 1 276 ? 1.303 16.892 44.196 1.00 54.55 276 LYS B O 1
ATOM 4770 N N . ASN B 1 277 ? 0.308 18.795 44.816 1.00 49.94 277 ASN B N 1
ATOM 4771 C CA . ASN B 1 277 ? -0.488 18.849 43.593 1.00 49.74 277 ASN B CA 1
ATOM 4772 C C . ASN B 1 277 ? -0.411 20.188 42.838 1.00 46.62 277 ASN B C 1
ATOM 4773 O O . ASN B 1 277 ? -1.320 20.522 42.073 1.00 47.99 277 ASN B O 1
ATOM 4778 N N . THR B 1 278 ? 0.666 20.945 43.040 1.00 42.73 278 THR B N 1
ATOM 4779 C CA . THR B 1 278 ? 0.870 22.198 42.303 1.00 40.61 278 THR B CA 1
ATOM 4780 C C . THR B 1 278 ? 2.083 22.117 41.366 1.00 36.30 278 THR B C 1
ATOM 4781 O O . THR B 1 278 ? 3.076 21.440 41.665 1.00 33.97 278 THR B O 1
ATOM 4785 N N . VAL B 1 279 ? 1.976 22.797 40.223 1.00 33.60 279 VAL B N 1
ATOM 4786 C CA . VAL B 1 279 ? 3.075 22.951 39.279 1.00 30.58 279 VAL B CA 1
ATOM 4787 C C . VAL B 1 279 ? 3.547 24.398 39.294 1.00 28.99 279 VAL B C 1
ATOM 4788 O O . VAL B 1 279 ? 2.749 25.319 39.190 1.00 28.24 279 VAL B O 1
ATOM 4792 N N . THR B 1 280 ? 4.857 24.575 39.423 1.00 27.59 280 THR B N 1
ATOM 4793 C CA . THR B 1 280 ? 5.471 25.891 39.396 1.00 27.52 280 THR B CA 1
ATOM 4794 C C . THR B 1 280 ? 6.419 25.930 38.221 1.00 26.20 280 THR B C 1
ATOM 4795 O O . THR B 1 280 ? 7.108 24.945 37.979 1.00 24.87 280 THR B O 1
ATOM 4799 N N . MET B 1 281 ? 6.419 27.049 37.487 1.00 26.39 281 MET B N 1
ATOM 4800 C CA . MET B 1 281 ? 7.376 27.279 36.423 1.00 27.04 281 MET B CA 1
ATOM 4801 C C . MET B 1 281 ? 8.253 28.489 36.715 1.00 26.13 281 MET B C 1
ATOM 4802 O O . MET B 1 281 ? 7.765 29.585 36.939 1.00 25.70 281 MET B O 1
ATOM 4807 N N . VAL B 1 282 ? 9.564 28.260 36.671 1.00 25.96 282 VAL B N 1
ATOM 4808 C CA . VAL B 1 282 ? 10.560 29.244 37.049 1.00 25.89 282 VAL B CA 1
ATOM 4809 C C . VAL B 1 282 ? 11.561 29.454 35.914 1.00 24.68 282 VAL B C 1
ATOM 4810 O O . VAL B 1 282 ? 11.998 28.505 35.287 1.00 24.54 282 VAL B O 1
ATOM 4814 N N . SER B 1 283 ? 11.930 30.707 35.672 1.00 24.03 283 SER B N 1
ATOM 4815 C CA . SER B 1 283 ? 12.865 31.052 34.641 1.00 23.62 283 SER B CA 1
ATOM 4816 C C . SER B 1 283 ? 14.284 30.656 34.995 1.00 22.77 283 SER B C 1
ATOM 4817 O O . SER B 1 283 ? 14.722 30.874 36.113 1.00 22.39 283 SER B O 1
ATOM 4820 N N . GLN B 1 284 ? 15.010 30.116 34.016 1.00 21.76 284 GLN B N 1
ATOM 4821 C CA . GLN B 1 284 ? 16.428 29.771 34.205 1.00 21.42 284 GLN B CA 1
ATOM 4822 C C . GLN B 1 284 ? 17.337 30.998 34.134 1.00 22.33 284 GLN B C 1
ATOM 4823 O O . GLN B 1 284 ? 18.517 30.945 34.510 1.00 21.88 284 GLN B O 1
ATOM 4829 N N . LEU B 1 285 ? 16.803 32.096 33.627 1.00 23.90 285 LEU B N 1
ATOM 4830 C CA . LEU B 1 285 ? 17.620 33.267 33.343 1.00 26.10 285 LEU B CA 1
ATOM 4831 C C . LEU B 1 285 ? 17.629 34.261 34.501 1.00 27.17 285 LEU B C 1
ATOM 4832 O O . LEU B 1 285 ? 18.613 34.969 34.702 1.00 27.24 285 LEU B O 1
ATOM 4837 N N . ASN B 1 286 ? 16.555 34.314 35.274 1.00 28.15 286 ASN B N 1
ATOM 4838 C CA . ASN B 1 286 ? 16.528 35.237 36.405 1.00 29.27 286 ASN B CA 1
ATOM 4839 C C . ASN B 1 286 ? 15.680 34.814 37.601 1.00 29.59 286 ASN B C 1
ATOM 4840 O O . ASN B 1 286 ? 15.303 35.664 38.401 1.00 30.27 286 ASN B O 1
ATOM 4845 N N . ASN B 1 287 ? 15.375 33.521 37.708 1.00 29.18 287 ASN B N 1
ATOM 4846 C CA . ASN B 1 287 ? 14.573 32.947 38.808 1.00 29.51 287 ASN B CA 1
ATOM 4847 C C . ASN B 1 287 ? 13.116 33.424 38.966 1.00 29.38 287 ASN B C 1
ATOM 4848 O O . ASN B 1 287 ? 12.449 33.103 39.939 1.00 29.10 287 ASN B O 1
ATOM 4853 N N . ASP B 1 288 ? 12.607 34.128 37.969 1.00 29.77 288 ASP B N 1
ATOM 4854 C CA . ASP B 1 288 ? 11.239 34.618 37.969 1.00 30.65 288 ASP B CA 1
ATOM 4855 C C . ASP B 1 288 ? 10.227 33.470 37.963 1.00 28.59 288 ASP B C 1
ATOM 4856 O O . ASP B 1 288 ? 10.304 32.529 37.147 1.00 26.66 288 ASP B O 1
ATOM 4861 N N . VAL B 1 289 ? 9.284 33.538 38.883 1.00 27.61 289 VAL B N 1
ATOM 4862 C CA . VAL B 1 289 ? 8.214 32.580 38.903 1.00 27.96 289 VAL B CA 1
ATOM 4863 C C . VAL B 1 289 ? 7.193 33.062 37.920 1.00 27.97 289 VAL B C 1
ATOM 4864 O O . VAL B 1 289 ? 6.533 34.063 38.164 1.00 27.87 289 VAL B O 1
ATOM 4868 N N . VAL B 1 290 ? 7.051 32.340 36.815 1.00 27.11 290 VAL B N 1
ATOM 4869 C CA . VAL B 1 290 ? 6.168 32.790 35.757 1.00 27.87 290 VAL B CA 1
ATOM 4870 C C . VAL B 1 290 ? 4.833 32.058 35.788 1.00 28.43 290 VAL B C 1
ATOM 4871 O O . VAL B 1 290 ? 3.905 32.451 35.093 1.00 28.69 290 VAL B O 1
ATOM 4875 N N . PHE B 1 291 ? 4.739 31.004 36.593 1.00 29.20 291 PHE B N 1
ATOM 4876 C CA . PHE B 1 291 ? 3.544 30.165 36.648 1.00 30.76 291 PHE B CA 1
ATOM 4877 C C . PHE B 1 291 ? 3.520 29.380 37.957 1.00 31.71 291 PHE B C 1
ATOM 4878 O O . PHE B 1 291 ? 4.545 28.867 38.422 1.00 30.89 291 PHE B O 1
ATOM 4886 N N . HIS B 1 292 ? 2.341 29.295 38.547 1.00 33.91 292 HIS B N 1
ATOM 4887 C CA . HIS B 1 292 ? 2.146 28.577 39.796 1.00 36.28 292 HIS B CA 1
ATOM 4888 C C . HIS B 1 292 ? 0.673 28.258 39.886 1.00 38.39 292 HIS B C 1
ATOM 4889 O O . HIS B 1 292 ? -0.151 29.161 39.887 1.00 39.04 292 HIS B O 1
ATOM 4896 N N . GLU B 1 293 ? 0.338 26.973 39.932 1.00 41.36 293 GLU B N 1
ATOM 4897 C CA . GLU B 1 293 ? -1.061 26.550 39.888 1.00 43.32 293 GLU B CA 1
ATOM 4898 C C . GLU B 1 293 ? -1.283 25.175 40.516 1.00 42.91 293 GLU B C 1
ATOM 4899 O O . GLU B 1 293 ? -0.443 24.291 40.425 1.00 40.41 293 GLU B O 1
ATOM 4905 N N . THR B 1 294 ? -2.449 25.022 41.126 1.00 44.31 294 THR B N 1
ATOM 4906 C CA . THR B 1 294 ? -2.959 23.745 41.573 1.00 46.21 294 THR B CA 1
ATOM 4907 C C . THR B 1 294 ? -3.594 23.046 40.382 1.00 47.75 294 THR B C 1
ATOM 4908 O O . THR B 1 294 ? -3.991 23.710 39.421 1.00 45.98 294 THR B O 1
ATOM 4912 N N . ILE B 1 295 ? -3.666 21.714 40.432 1.00 49.35 295 ILE B N 1
ATOM 4913 C CA . ILE B 1 295 ? -4.463 20.949 39.474 1.00 52.02 295 ILE B CA 1
ATOM 4914 C C . ILE B 1 295 ? -5.582 20.207 40.202 1.00 53.73 295 ILE B C 1
ATOM 4915 O O . ILE B 1 295 ? -6.761 20.416 39.910 1.00 56.58 295 ILE B O 1
ATOM 4920 N N . ASN B 1 308 ? -7.228 11.612 47.203 1.00 60.64 308 ASN B N 1
ATOM 4921 C CA . ASN B 1 308 ? -7.666 10.552 46.291 1.00 61.84 308 ASN B CA 1
ATOM 4922 C C . ASN B 1 308 ? -6.808 10.409 45.004 1.00 59.10 308 ASN B C 1
ATOM 4923 O O . ASN B 1 308 ? -6.251 9.343 44.750 1.00 59.63 308 ASN B O 1
ATOM 4928 N N . GLU B 1 309 ? -6.717 11.470 44.204 1.00 55.74 309 GLU B N 1
ATOM 4929 C CA . GLU B 1 309 ? -5.870 11.511 42.994 1.00 52.78 309 GLU B CA 1
ATOM 4930 C C . GLU B 1 309 ? -4.452 11.916 43.396 1.00 50.03 309 GLU B C 1
ATOM 4931 O O . GLU B 1 309 ? -4.271 12.985 43.968 1.00 51.66 309 GLU B O 1
ATOM 4937 N N . LYS B 1 310 ? -3.459 11.080 43.086 1.00 46.55 310 LYS B N 1
ATOM 4938 C CA . LYS B 1 310 ? -2.059 11.365 43.412 1.00 44.72 310 LYS B CA 1
ATOM 4939 C C . LYS B 1 310 ? -1.182 11.599 42.161 1.00 41.68 310 LYS B C 1
ATOM 4940 O O . LYS B 1 310 ? -1.207 10.809 41.212 1.00 39.43 310 LYS B O 1
ATOM 4946 N N . PHE B 1 311 ? -0.374 12.660 42.193 1.00 39.94 311 PHE B N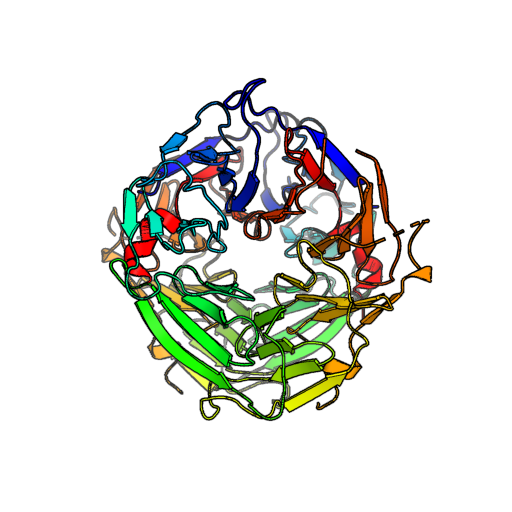 1
ATOM 4947 C CA . PHE B 1 311 ? 0.432 13.054 41.039 1.00 37.39 311 PHE B CA 1
ATOM 4948 C C . PHE B 1 311 ? 1.769 12.347 40.997 1.00 34.82 311 PHE B C 1
ATOM 4949 O O . PHE B 1 311 ? 2.487 12.301 41.994 1.00 35.11 311 PHE B O 1
ATOM 4957 N N . LEU B 1 312 ? 2.076 11.798 39.821 1.00 32.03 312 LEU B N 1
ATOM 4958 C CA . LEU B 1 312 ? 3.126 10.801 39.665 1.00 30.74 312 LEU B CA 1
ATOM 4959 C C . LEU B 1 312 ? 4.322 11.260 38.821 1.00 28.20 312 LEU B C 1
ATOM 4960 O O . LEU B 1 312 ? 5.339 10.606 38.800 1.00 27.06 312 LEU B O 1
ATOM 4965 N N . GLY B 1 313 ? 4.217 12.379 38.124 1.00 27.20 313 GLY B N 1
ATOM 4966 C CA . GLY B 1 313 ? 5.363 12.850 37.360 1.00 25.73 313 GLY B CA 1
ATOM 4967 C C . GLY B 1 313 ? 5.139 14.076 36.518 1.00 24.70 313 GLY B C 1
ATOM 4968 O O . GLY B 1 313 ? 4.008 14.437 36.211 1.00 24.98 313 GLY B O 1
ATOM 4969 N N . LEU B 1 314 ? 6.251 14.730 36.204 1.00 24.10 314 LEU B N 1
ATOM 4970 C CA . LEU B 1 314 ? 6.370 15.713 35.125 1.00 23.29 314 LEU B CA 1
ATOM 4971 C C . LEU B 1 314 ? 7.063 14.985 33.999 1.00 22.52 314 LEU B C 1
ATOM 4972 O O . LEU B 1 314 ? 7.936 14.187 34.249 1.00 20.91 314 LEU B O 1
ATOM 4977 N N . VAL B 1 315 ? 6.682 15.293 32.760 1.00 22.91 315 VAL B N 1
ATOM 4978 C CA . VAL B 1 315 ? 7.194 14.605 31.576 1.00 22.59 315 VAL B CA 1
ATOM 4979 C C . VAL B 1 315 ? 7.465 15.629 30.442 1.00 21.72 315 VAL B C 1
ATOM 4980 O O . VAL B 1 315 ? 6.674 16.545 30.228 1.00 22.14 315 VAL B O 1
ATOM 4984 N N . ARG B 1 316 ? 8.585 15.441 29.740 1.00 20.45 316 ARG B N 1
ATOM 4985 C CA . ARG B 1 316 ? 8.967 16.197 28.571 1.00 19.62 316 ARG B CA 1
ATOM 4986 C C . ARG B 1 316 ? 9.028 15.287 27.354 1.00 19.14 316 ARG B C 1
ATOM 4987 O O . ARG B 1 316 ? 9.556 14.179 27.443 1.00 18.63 316 ARG B O 1
ATOM 4995 N N . ASP B 1 317 ? 8.513 15.762 26.224 1.00 18.60 317 ASP B N 1
ATOM 4996 C CA . ASP B 1 317 ? 8.815 15.165 24.903 1.00 18.53 317 ASP B CA 1
ATOM 4997 C C . ASP B 1 317 ? 10.006 15.923 24.355 1.00 18.77 317 ASP B C 1
ATOM 4998 O O . ASP B 1 317 ? 9.860 17.092 23.932 1.00 18.08 317 ASP B O 1
ATOM 5003 N N . SER B 1 318 ? 11.195 15.321 24.456 1.00 19.11 318 SER B N 1
ATOM 5004 C CA . SER B 1 318 ? 12.428 16.023 24.050 1.00 19.64 318 SER B CA 1
ATOM 5005 C C . SER B 1 318 ? 12.547 16.262 22.545 1.00 20.91 318 SER B C 1
ATOM 5006 O O . SER B 1 318 ? 13.350 17.068 22.103 1.00 22.57 318 SER B O 1
ATOM 5009 N N . VAL B 1 319 ? 11.756 15.583 21.736 1.00 21.77 319 VAL B N 1
ATOM 5010 C CA . VAL B 1 319 ? 11.761 15.873 20.303 1.00 22.03 319 VAL B CA 1
ATOM 5011 C C . VAL B 1 319 ? 10.867 17.060 19.968 1.00 22.52 319 VAL B C 1
ATOM 5012 O O . VAL B 1 319 ? 11.236 17.925 19.147 1.00 24.14 319 VAL B O 1
ATOM 5016 N N . LYS B 1 320 ? 9.693 17.105 20.585 1.00 22.04 320 LYS B N 1
ATOM 5017 C CA . LYS B 1 320 ? 8.679 18.092 20.254 1.00 22.51 320 LYS B CA 1
ATOM 5018 C C . LYS B 1 320 ? 8.656 19.275 21.213 1.00 22.14 320 LYS B C 1
ATOM 5019 O O . LYS B 1 320 ? 7.931 20.245 20.999 1.00 21.42 320 LYS B O 1
ATOM 5025 N N . GLU B 1 321 ? 9.446 19.188 22.270 1.00 22.04 321 GLU B N 1
ATOM 5026 C CA . GLU B 1 321 ? 9.462 20.206 23.294 1.00 22.14 321 GLU B CA 1
ATOM 5027 C C . GLU B 1 321 ? 8.042 20.557 23.779 1.00 22.02 321 GLU B C 1
ATOM 5028 O O . GLU B 1 321 ? 7.586 21.728 23.739 1.00 21.76 321 GLU B O 1
ATOM 5034 N N . THR B 1 322 ? 7.338 19.501 24.181 1.00 21.31 322 THR B N 1
ATOM 5035 C CA . THR B 1 322 ? 6.064 19.597 24.865 1.00 20.87 322 THR B CA 1
ATOM 5036 C C . THR B 1 322 ? 6.229 19.002 26.254 1.00 20.33 322 THR B C 1
ATOM 5037 O O . THR B 1 322 ? 7.187 18.277 26.534 1.00 19.52 322 THR B O 1
ATOM 5041 N N . PHE B 1 323 ? 5.305 19.366 27.138 1.00 20.56 323 PHE B N 1
ATOM 5042 C CA . PHE B 1 323 ? 5.434 19.117 28.551 1.00 20.09 323 PHE B CA 1
ATOM 5043 C C . PHE B 1 323 ? 4.105 18.660 29.094 1.00 21.44 323 PHE B C 1
ATOM 5044 O O . PHE B 1 323 ? 3.045 19.082 28.616 1.00 21.22 323 PHE B O 1
ATOM 5052 N N . TRP B 1 324 ? 4.196 17.768 30.091 1.00 22.29 324 TRP B N 1
ATOM 5053 C CA . TRP B 1 324 ? 3.071 17.033 30.595 1.00 23.61 324 TRP B CA 1
ATOM 5054 C C . TRP B 1 324 ? 3.226 16.713 32.082 1.00 24.52 324 TRP B C 1
ATOM 5055 O O . TRP B 1 324 ? 4.327 16.714 32.631 1.00 23.78 324 TRP B O 1
ATOM 5066 N N A CYS B 1 325 ? 2.095 16.405 32.707 0.40 25.81 325 CYS B N 1
ATOM 5067 N N B CYS B 1 325 ? 2.104 16.445 32.726 0.60 25.66 325 CYS B N 1
ATOM 5068 C CA A CYS B 1 325 ? 2.048 15.968 34.091 0.40 26.89 325 CYS B CA 1
ATOM 5069 C CA B CYS B 1 325 ? 2.122 15.879 34.060 0.60 26.60 325 CYS B CA 1
ATOM 5070 C C A CYS B 1 325 ? 0.939 14.929 34.195 0.40 27.69 325 CYS B C 1
ATOM 5071 C C B CYS B 1 325 ? 0.967 14.895 34.166 0.60 27.66 325 CYS B C 1
ATOM 5072 O O A CYS B 1 325 ? -0.031 14.997 33.433 0.40 28.44 325 CYS B O 1
ATOM 5073 O O B CYS B 1 325 ? 0.014 14.949 33.373 0.60 28.47 325 CYS B O 1
ATOM 5078 N N . PHE B 1 326 ? 1.083 13.961 35.103 1.00 27.38 326 PHE B N 1
ATOM 5079 C CA . PHE B 1 326 ? 0.068 12.926 35.249 1.00 28.04 326 PHE B CA 1
ATOM 5080 C C . PHE B 1 326 ? -0.093 12.432 36.661 1.00 28.43 326 PHE B C 1
ATOM 5081 O O . PHE B 1 326 ? 0.844 12.470 37.457 1.00 27.56 326 PHE B O 1
ATOM 5089 N N . SER B 1 327 ? -1.311 11.961 36.923 1.00 29.30 327 SER B N 1
ATOM 5090 C CA . SER B 1 327 ? -1.681 11.345 38.179 1.00 30.13 327 SER B CA 1
ATOM 5091 C C . SER B 1 327 ? -2.033 9.890 37.912 1.00 31.53 327 SER B C 1
ATOM 5092 O O . SER B 1 327 ? -1.974 9.431 36.770 1.00 30.68 327 SER B O 1
ATOM 5095 N N . ASN B 1 328 ? -2.432 9.182 38.968 1.00 33.54 328 ASN B N 1
ATOM 5096 C CA . ASN B 1 328 ? -2.959 7.824 38.837 1.00 35.95 328 ASN B CA 1
ATOM 5097 C C . ASN B 1 328 ? -4.263 7.714 38.045 1.00 37.27 328 ASN B C 1
ATOM 5098 O O . ASN B 1 328 ? -4.655 6.613 37.668 1.00 37.98 328 ASN B O 1
ATOM 5103 N N . ILE B 1 329 ? -4.937 8.834 37.788 1.00 38.77 329 ILE B N 1
ATOM 5104 C CA . ILE B 1 329 ? -6.162 8.794 36.968 1.00 40.25 329 ILE B CA 1
ATOM 5105 C C . ILE B 1 329 ? -6.133 9.657 35.692 1.00 39.40 329 ILE B C 1
ATOM 5106 O O . ILE B 1 329 ? -6.845 9.346 34.732 1.00 39.15 329 ILE B O 1
ATOM 5111 N N . ASN B 1 330 ? -5.351 10.736 35.676 1.00 38.39 330 ASN B N 1
ATOM 5112 C CA . ASN B 1 330 ? -5.386 11.671 34.558 1.00 38.80 330 ASN B CA 1
ATOM 5113 C C . ASN B 1 330 ? -4.036 12.031 34.006 1.00 36.90 330 ASN B C 1
ATOM 5114 O O . ASN B 1 330 ? -3.025 11.917 34.692 1.00 37.83 330 ASN B O 1
ATOM 5119 N N . VAL B 1 331 ? -4.062 12.495 32.762 1.00 35.03 331 VAL B N 1
ATOM 5120 C CA . VAL B 1 331 ? -2.920 13.053 32.073 1.00 32.69 331 VAL B CA 1
ATOM 5121 C C . VAL B 1 331 ? -3.285 14.497 31.712 1.00 31.69 331 VAL B C 1
ATOM 5122 O O . VAL B 1 331 ? -4.432 14.791 31.320 1.00 31.71 331 VAL B O 1
ATOM 5126 N N . PHE B 1 332 ? -2.311 15.388 31.864 1.00 29.51 332 PHE B N 1
ATOM 5127 C CA . PHE B 1 332 ? -2.494 16.811 31.595 1.00 28.91 332 PHE B CA 1
ATOM 5128 C C . PHE B 1 332 ? -1.350 17.293 30.713 1.00 27.17 332 PHE B C 1
ATOM 5129 O O . PHE B 1 332 ? -0.210 16.847 30.863 1.00 26.17 332 PHE B O 1
ATOM 5137 N N . GLU B 1 333 ? -1.650 18.208 29.798 1.00 26.49 333 GLU B N 1
ATOM 5138 C CA . GLU B 1 333 ? -0.618 18.889 29.045 1.00 25.31 333 GLU B CA 1
ATOM 5139 C C . GLU B 1 333 ? -0.344 20.270 29.650 1.00 25.76 333 GLU B C 1
ATOM 5140 O O . GLU B 1 333 ? -1.271 21.028 29.936 1.00 26.27 333 GLU B O 1
ATOM 5146 N N . ILE B 1 334 ? 0.937 20.586 29.813 1.00 25.29 334 ILE B N 1
ATOM 5147 C CA . ILE B 1 334 ? 1.370 21.906 30.250 1.00 25.85 334 ILE B CA 1
ATOM 5148 C C . ILE B 1 334 ? 1.743 22.672 28.989 1.00 25.85 334 ILE B C 1
ATOM 5149 O O . ILE B 1 334 ? 2.827 22.508 28.441 1.00 25.10 334 ILE B O 1
ATOM 5154 N N . ILE B 1 335 ? 0.800 23.479 28.524 1.00 26.73 335 ILE B N 1
ATOM 5155 C CA . ILE B 1 335 ? 0.918 24.201 27.270 1.00 27.35 335 ILE B CA 1
ATOM 5156 C C . ILE B 1 335 ? 1.609 25.534 27.475 1.00 26.97 335 ILE B C 1
ATOM 5157 O O . ILE B 1 335 ? 1.093 26.390 28.170 1.00 27.98 335 ILE B O 1
ATOM 5162 N N . ILE B 1 336 ? 2.768 25.701 26.850 1.00 26.60 336 ILE B N 1
ATOM 5163 C CA . ILE B 1 336 ? 3.558 26.919 26.952 1.00 26.44 336 ILE B CA 1
ATOM 5164 C C . ILE B 1 336 ? 3.595 27.644 25.605 1.00 27.82 336 ILE B C 1
ATOM 5165 O O . ILE B 1 336 ? 3.876 27.034 24.579 1.00 27.14 336 ILE B O 1
ATOM 5170 N N . GLU B 1 337 ? 3.337 28.951 25.626 1.00 29.24 337 GLU B N 1
ATOM 5171 C CA . GLU B 1 337 ? 3.411 29.796 24.436 1.00 31.46 337 GLU B CA 1
ATOM 5172 C C . GLU B 1 337 ? 4.387 30.939 24.636 1.00 30.45 337 GLU B C 1
ATOM 5173 O O . GLU B 1 337 ? 4.417 31.547 25.702 1.00 29.39 337 GLU B O 1
ATOM 5179 N N . ASN B 1 338 ? 5.129 31.268 23.587 1.00 29.45 338 ASN B N 1
ATOM 5180 C CA . ASN B 1 338 ? 5.957 32.462 23.603 1.00 30.04 338 ASN B CA 1
ATOM 5181 C C . ASN B 1 338 ? 7.155 32.382 24.551 1.00 27.50 338 ASN B C 1
ATOM 5182 O O . ASN B 1 338 ? 7.651 33.401 25.015 1.00 26.81 338 ASN B O 1
ATOM 5187 N N . GLU B 1 339 ? 7.638 31.177 24.815 1.00 25.12 339 GLU B N 1
ATOM 5188 C CA . GLU B 1 339 ? 8.752 31.043 25.726 1.00 24.08 339 GLU B CA 1
ATOM 5189 C C . GLU B 1 339 ? 10.019 31.792 25.252 1.00 24.12 339 GLU B C 1
ATOM 5190 O O . GLU B 1 339 ? 10.557 32.622 25.981 1.00 23.13 339 GLU B O 1
ATOM 5196 N N . PRO B 1 340 ? 10.510 31.499 24.038 1.00 24.30 340 PRO B N 1
ATOM 5197 C CA . PRO B 1 340 ? 11.728 32.203 23.574 1.00 24.10 340 PRO B CA 1
ATOM 5198 C C . PRO B 1 340 ? 11.578 33.709 23.528 1.00 24.00 340 PRO B C 1
ATOM 5199 O O . PRO B 1 340 ? 12.473 34.432 23.953 1.00 23.02 340 PRO B O 1
ATOM 5203 N N . ASN B 1 341 ? 10.425 34.155 23.047 1.00 24.89 341 ASN B N 1
ATOM 5204 C CA . ASN B 1 341 ? 10.141 35.569 22.896 1.00 26.60 341 ASN B CA 1
ATOM 5205 C C . ASN B 1 341 ? 10.118 36.252 24.241 1.00 25.89 341 ASN B C 1
ATOM 5206 O O . ASN B 1 341 ? 10.611 37.350 24.383 1.00 26.31 341 ASN B O 1
ATOM 5211 N N . SER B 1 342 ? 9.590 35.554 25.245 1.00 24.69 342 SER B N 1
ATOM 5212 C CA . SER B 1 342 ? 9.498 36.083 26.581 1.00 24.39 342 SER B CA 1
ATOM 5213 C C . SER B 1 342 ? 10.843 36.314 27.263 1.00 24.51 342 SER B C 1
ATOM 5214 O O . SER B 1 342 ? 10.902 37.120 28.185 1.00 25.67 342 SER B O 1
ATOM 5217 N N . VAL B 1 343 ? 11.914 35.645 26.837 1.00 23.76 343 VAL B N 1
ATOM 5218 C CA . VAL B 1 343 ? 13.232 35.811 27.480 1.00 23.77 343 VAL B CA 1
ATOM 5219 C C . VAL B 1 343 ? 14.292 36.469 26.587 1.00 24.12 343 VAL B C 1
ATOM 5220 O O . VAL B 1 343 ? 15.440 36.592 26.991 1.00 23.33 343 VAL B O 1
ATOM 5224 N N . TRP B 1 344 ? 13.925 36.881 25.377 1.00 24.60 344 TRP B N 1
ATOM 5225 C CA . TRP B 1 344 ? 14.922 37.368 24.426 1.00 25.44 344 TRP B CA 1
ATOM 5226 C C . TRP B 1 344 ? 15.746 38.529 24.986 1.00 27.73 344 TRP B C 1
ATOM 5227 O O . TRP B 1 344 ? 16.976 38.554 24.844 1.00 28.44 344 TRP B O 1
ATOM 5238 N N . ASN B 1 345 ? 15.075 39.478 25.641 1.00 29.26 345 ASN B N 1
ATOM 5239 C CA . ASN B 1 345 ? 15.757 40.613 26.225 1.00 31.18 345 ASN B CA 1
ATOM 5240 C C . ASN B 1 345 ? 16.833 40.198 27.215 1.00 32.34 345 ASN B C 1
ATOM 5241 O O . ASN B 1 345 ? 17.815 40.902 27.367 1.00 32.98 345 ASN B O 1
ATOM 5246 N N . LEU B 1 346 ? 16.668 39.042 27.859 1.00 33.86 346 LEU B N 1
ATOM 5247 C CA . LEU B 1 346 ? 17.674 38.516 28.798 1.00 35.76 346 LEU B CA 1
ATOM 5248 C C . LEU B 1 346 ? 18.787 37.648 28.175 1.00 35.33 346 LEU B C 1
ATOM 5249 O O . LEU B 1 346 ? 19.778 37.346 28.829 1.00 35.32 346 LEU B O 1
ATOM 5254 N N . LEU B 1 347 ? 18.634 37.249 26.923 1.00 34.42 347 LEU B N 1
ATOM 5255 C CA . LEU B 1 347 ? 19.683 36.500 26.253 1.00 34.93 347 LEU B CA 1
ATOM 5256 C C . LEU B 1 347 ? 20.827 37.396 25.763 1.00 37.02 347 LEU B C 1
ATOM 5257 O O . LEU B 1 347 ? 21.960 36.932 25.636 1.00 38.40 347 LEU B O 1
ATOM 5262 N N . VAL B 1 348 ? 20.543 38.666 25.489 1.00 40.61 348 VAL B N 1
ATOM 5263 C CA . VAL B 1 348 ? 21.571 39.574 24.923 1.00 44.24 348 VAL B CA 1
ATOM 5264 C C . VAL B 1 348 ? 22.736 39.839 25.887 1.00 46.00 348 VAL B C 1
ATOM 5265 O O . VAL B 1 348 ? 22.525 39.947 27.101 1.00 51.53 348 VAL B O 1
#

Nearest PDB structures (foldseek):
  4uuy-assembly1_A  TM=1.003E+00  e=3.981E-61  Saccharomyces cerevisiae
  4uuy-assembly1_B  TM=1.003E+00  e=3.885E-59  Saccharomyces cerevisiae
  7zu0-assembly1_C  TM=8.845E-01  e=5.225E-10  Saccharomyces cerevisiae
  8d58-assembly1_B  TM=6.405E-01  e=1.980E-08  Homo sapiens
  5o51-assembly1_A  TM=5.703E-01  e=2.299E-08  Aspergillus fumigatus Af293

Organism: Saccharomyces cerevisiae (strain ATCC 204508 / S288c) (NCBI:txid559292)